Protein AF-A0A0G0V8N2-F1 (afdb_monomer_lite)

Sequence (418 aa):
MISLGSPQFGAVSAYEAWNGAKVGDRFNPQSIALNVLLQLQKKNNQNLVETVRSYAKILKDLLPTFNYLKTNGKVKVPPINLYLGNKNATVSNIFDKFLAIIGKGEQTKEWINLGERSIFDKILGLWEQGKPLSYQYGEGDGTVLNKSAKFEGDVYTEISSDHGSIPDRAVNLVLSELGLGVTIAEVATNSNPMTVFYLGSPAEMTVNCGGVVVADTDGWVTVVNKNISDCWVNLLGIENGTYHLVMGNSGDDSSWQYSEGEIGVGETKNISIVDKNYWYDQILRETNELLGQFGGNSNLLKIKTAAEGKSFDQLLSAYLAFRKEKKETKITIDMVNYLEKILEIEKGSVGKIELEKTRINTLSFKVLADKTALLLQRKRINPTTWQSLNYNQAEGLLTNPSYARYFLAGKIFEIVWK

pLDDT: mean 88.02, std 9.97, range [49.16, 98.31]

Foldseek 3Di:
DEAWQDQLQAWQQLLCCQQPVDQDQAFDVVSVVVLVQLLVQLADPQDSNSSCVVPVVVSLLRHGQDFAEAEPNHTDDDDGNVNSVVVVPCCVVCLVVYEFEFEWDDWGFRHFYFDADFLLSVQNSHPVVHDGDDTDTDIGQHIHHPPRRDDPPHHYHYDHHHRRQRVQRCVQVVCVVVVNHGDPRDRPPLRFKKKKKFKDDDWWKWKDQDPDIDTDDNRIDIGGPGALQSMKMKIAGQAWDKMWMWIAISNDSLRIAIDMDTDHHRGMDIDGLLDLLNLLVRQLVLLVVVCVVPPPPPLSVQLNVCSVVVPLVSNVVSLLVCCLVVLDDSSSLNNLVSSLSNCCNVVPADDPVLLVVLQVLLVVLLVLLSVLQVVCVVVVHHFDNSLSSLLVSLVVLVPDDDSSSSNSSSSSSNSSRD

Radius of gyration: 24.04 Å; chains: 1; bounding box: 57×48×71 Å

Structure (mmCIF, N/CA/C/O backbone):
data_AF-A0A0G0V8N2-F1
#
_entry.id   AF-A0A0G0V8N2-F1
#
loop_
_atom_site.group_PDB
_atom_site.id
_atom_site.type_symbol
_atom_site.label_atom_id
_atom_site.label_alt_id
_atom_site.label_comp_id
_atom_site.label_asym_id
_atom_site.label_entity_id
_atom_site.label_seq_id
_atom_site.pdbx_PDB_ins_code
_atom_site.Cartn_x
_atom_site.Cartn_y
_atom_site.Cartn_z
_atom_site.occupancy
_atom_site.B_iso_or_equiv
_atom_site.auth_seq_id
_atom_site.auth_comp_id
_atom_site.auth_asym_id
_atom_site.auth_atom_id
_atom_site.pdbx_PDB_model_num
ATOM 1 N N . MET A 1 1 ? 18.661 -13.147 -29.081 1.00 87.31 1 MET A N 1
ATOM 2 C CA . MET A 1 1 ? 17.869 -12.811 -27.878 1.00 87.31 1 MET A CA 1
ATOM 3 C C . MET A 1 1 ? 17.500 -11.347 -27.979 1.00 87.31 1 MET A C 1
ATOM 5 O O . MET A 1 1 ? 18.396 -10.541 -28.176 1.00 87.31 1 MET A O 1
ATOM 9 N N . ILE A 1 2 ? 16.215 -11.018 -27.869 1.00 91.06 2 ILE A N 1
ATOM 10 C CA . ILE A 1 2 ? 15.743 -9.629 -27.856 1.00 91.06 2 ILE A CA 1
ATOM 11 C C . ILE A 1 2 ? 15.229 -9.345 -26.445 1.00 91.06 2 ILE A C 1
ATOM 13 O O . ILE A 1 2 ? 14.415 -10.115 -25.937 1.00 91.06 2 ILE A O 1
ATOM 17 N N . SER A 1 3 ? 15.713 -8.284 -25.801 1.00 93.12 3 SER A N 1
ATOM 18 C CA . SER A 1 3 ? 15.188 -7.828 -24.508 1.00 93.12 3 SER A CA 1
ATOM 19 C C . SER A 1 3 ? 14.428 -6.524 -24.664 1.00 93.12 3 SER A C 1
ATOM 21 O O . SER A 1 3 ? 14.889 -5.631 -25.370 1.00 93.12 3 SER A O 1
ATOM 23 N N . LEU A 1 4 ? 13.314 -6.391 -23.952 1.00 94.31 4 LEU A N 1
ATOM 24 C CA . LEU A 1 4 ? 12.454 -5.213 -23.979 1.00 94.31 4 LEU A CA 1
ATOM 25 C C . LEU A 1 4 ? 12.494 -4.543 -22.604 1.00 94.31 4 LEU A C 1
ATOM 27 O O . LEU A 1 4 ? 12.128 -5.181 -21.616 1.00 94.31 4 LEU A O 1
ATOM 31 N N . GLY A 1 5 ? 12.999 -3.308 -22.522 1.00 92.12 5 GLY A N 1
ATOM 32 C CA . GLY A 1 5 ? 13.019 -2.502 -21.290 1.00 92.12 5 GLY A CA 1
ATOM 33 C C . GLY A 1 5 ? 13.669 -3.185 -20.081 1.00 92.12 5 GLY A C 1
ATOM 34 O O . GLY A 1 5 ? 13.367 -2.854 -18.941 1.00 92.12 5 GLY A O 1
ATOM 35 N N . SER A 1 6 ? 14.504 -4.202 -20.294 1.00 93.38 6 SER A N 1
ATOM 36 C CA . SER A 1 6 ? 14.904 -5.111 -19.220 1.00 93.38 6 SER A CA 1
ATOM 37 C C . SER A 1 6 ? 15.915 -4.448 -18.279 1.00 93.38 6 SER A C 1
ATOM 39 O O . SER A 1 6 ? 16.904 -3.904 -18.763 1.00 93.38 6 SER A O 1
ATOM 41 N N . PRO A 1 7 ? 15.732 -4.505 -16.945 1.00 94.12 7 PRO A N 1
ATOM 42 C CA . PRO A 1 7 ? 16.642 -3.891 -15.979 1.00 94.12 7 PRO A CA 1
ATOM 43 C C . PRO A 1 7 ? 17.905 -4.738 -15.789 1.00 94.12 7 PRO A C 1
ATOM 45 O O . PRO A 1 7 ? 18.095 -5.341 -14.733 1.00 94.12 7 PRO A O 1
ATOM 48 N N . GLN A 1 8 ? 18.776 -4.781 -16.801 1.00 92.69 8 GLN A N 1
ATOM 49 C CA . GLN A 1 8 ? 20.004 -5.584 -16.788 1.00 92.69 8 GLN A CA 1
ATOM 50 C C . GLN A 1 8 ? 20.831 -5.324 -15.525 1.00 92.69 8 GLN A C 1
ATOM 52 O O . GLN A 1 8 ? 21.270 -6.263 -14.869 1.00 92.69 8 GLN A O 1
ATOM 57 N N . PHE A 1 9 ? 20.973 -4.062 -15.115 1.00 94.06 9 PHE A N 1
ATOM 58 C CA . PHE A 1 9 ? 21.690 -3.680 -13.893 1.00 94.06 9 PHE A CA 1
ATOM 59 C C . PHE A 1 9 ? 20.770 -3.279 -12.728 1.00 94.06 9 PHE A C 1
ATOM 61 O O . PHE A 1 9 ? 21.213 -2.617 -11.786 1.00 94.06 9 PHE A O 1
ATOM 68 N N . GLY A 1 10 ? 19.501 -3.695 -12.772 1.00 94.50 10 GLY A N 1
ATOM 69 C CA . GLY A 1 10 ? 18.483 -3.457 -11.747 1.00 94.50 10 GLY A CA 1
ATOM 70 C C . GLY A 1 10 ? 17.729 -2.128 -11.886 1.00 94.50 10 GLY A C 1
ATOM 71 O O . GLY A 1 10 ? 17.993 -1.312 -12.770 1.00 94.50 10 GLY A O 1
ATOM 72 N N . ALA A 1 11 ? 16.760 -1.895 -11.005 1.00 93.75 11 ALA A N 1
ATOM 73 C CA . ALA A 1 11 ? 15.911 -0.704 -11.015 1.00 93.75 11 ALA A CA 1
ATOM 74 C C . ALA A 1 11 ? 15.914 -0.022 -9.644 1.00 93.75 11 ALA A C 1
ATOM 76 O O . ALA A 1 11 ? 15.741 -0.664 -8.609 1.00 93.75 11 ALA A O 1
ATOM 77 N N . VAL A 1 12 ? 16.085 1.302 -9.617 1.00 93.50 12 VAL A N 1
ATOM 78 C CA . VAL A 1 12 ? 16.166 2.071 -8.360 1.00 93.50 12 VAL A CA 1
ATOM 79 C C . VAL A 1 12 ? 14.855 1.993 -7.565 1.00 93.50 12 VAL A C 1
ATOM 81 O O . VAL A 1 12 ? 14.882 1.959 -6.335 1.00 93.50 12 VAL A O 1
ATOM 84 N N . SER A 1 13 ? 13.713 1.872 -8.250 1.00 87.81 13 SER A N 1
ATOM 85 C CA . SER A 1 13 ? 12.389 1.676 -7.639 1.00 87.81 13 SER A CA 1
ATOM 86 C C . SER A 1 13 ? 12.290 0.409 -6.777 1.00 87.81 13 SER A C 1
ATOM 88 O O . SER A 1 13 ? 11.532 0.395 -5.804 1.00 87.81 13 SER A O 1
ATOM 90 N N . ALA A 1 14 ? 13.101 -0.623 -7.047 1.00 90.62 14 ALA A N 1
ATOM 91 C CA . ALA A 1 14 ? 13.124 -1.854 -6.257 1.00 90.62 14 ALA A CA 1
ATOM 92 C C . ALA A 1 14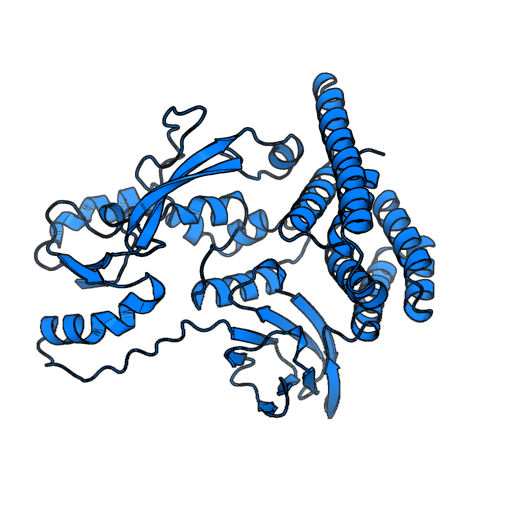 ? 13.536 -1.611 -4.793 1.00 90.62 14 ALA A C 1
ATOM 94 O O . ALA A 1 14 ? 13.140 -2.367 -3.908 1.00 90.62 14 ALA A O 1
ATOM 95 N N . TYR A 1 15 ? 14.279 -0.533 -4.507 1.00 92.12 15 TYR A N 1
ATOM 96 C CA . TYR A 1 15 ? 14.652 -0.172 -3.140 1.00 92.12 15 TYR A CA 1
ATOM 97 C C . TYR A 1 15 ? 13.433 0.125 -2.263 1.00 92.12 15 TYR A C 1
ATOM 99 O O . TYR A 1 15 ? 13.352 -0.379 -1.142 1.00 92.12 15 TYR A O 1
ATOM 107 N N . GLU A 1 16 ? 12.496 0.931 -2.764 1.00 87.62 16 GLU A N 1
ATOM 108 C CA . GLU A 1 16 ? 11.282 1.319 -2.038 1.00 87.62 16 GLU A CA 1
ATOM 109 C C . GLU A 1 16 ? 10.330 0.135 -1.861 1.00 87.62 16 GLU A C 1
ATOM 111 O O . GLU A 1 16 ? 9.800 -0.065 -0.766 1.00 87.62 16 GLU A O 1
ATOM 116 N N . ALA A 1 17 ? 10.200 -0.709 -2.887 1.00 84.81 17 ALA A N 1
ATOM 117 C CA . ALA A 1 17 ? 9.409 -1.928 -2.803 1.00 84.81 17 ALA A CA 1
ATOM 118 C C . ALA A 1 17 ? 10.006 -2.911 -1.776 1.00 84.81 17 ALA A C 1
ATOM 120 O O . ALA A 1 17 ? 9.315 -3.350 -0.863 1.00 84.81 17 ALA A O 1
ATOM 121 N N . TRP A 1 18 ? 11.311 -3.194 -1.843 1.00 88.62 18 TRP A N 1
ATOM 122 C CA . TRP A 1 18 ? 11.967 -4.171 -0.963 1.00 88.62 18 TRP A CA 1
ATOM 123 C C . TRP A 1 18 ? 12.112 -3.717 0.500 1.00 88.62 18 TRP A C 1
ATOM 125 O O . TRP A 1 18 ? 12.060 -4.538 1.422 1.00 88.62 18 TRP A O 1
ATOM 135 N N . ASN A 1 19 ? 12.352 -2.421 0.732 1.00 88.12 19 ASN A N 1
ATOM 136 C CA . ASN A 1 19 ? 12.661 -1.894 2.068 1.00 88.12 19 ASN A CA 1
ATOM 137 C C . ASN A 1 19 ? 11.488 -1.185 2.749 1.00 88.12 19 ASN A C 1
ATOM 139 O O . ASN A 1 19 ? 11.559 -0.961 3.959 1.00 88.12 19 ASN A O 1
ATOM 143 N N . GLY A 1 20 ? 10.452 -0.821 1.995 1.00 80.94 20 GLY A N 1
ATOM 144 C CA . GLY A 1 20 ? 9.293 -0.088 2.497 1.00 80.94 20 GLY A CA 1
ATOM 145 C C . GLY A 1 20 ? 7.946 -0.602 2.002 1.00 80.94 20 GLY A C 1
ATOM 146 O O . GLY A 1 20 ? 6.938 -0.006 2.360 1.00 80.94 20 GLY A O 1
ATOM 147 N N . ALA A 1 21 ? 7.922 -1.674 1.196 1.00 76.75 21 ALA A N 1
ATOM 148 C CA . ALA A 1 21 ? 6.718 -2.231 0.579 1.00 76.75 21 ALA A CA 1
ATOM 149 C C . ALA A 1 21 ? 5.911 -1.215 -0.235 1.00 76.75 21 ALA A C 1
ATOM 151 O O . ALA A 1 21 ? 4.698 -1.336 -0.378 1.00 76.75 21 ALA A O 1
ATOM 152 N N . LYS A 1 22 ? 6.601 -0.213 -0.783 1.00 76.44 22 LYS A N 1
ATOM 153 C CA . LYS A 1 22 ? 6.003 0.780 -1.664 1.00 76.44 22 LYS A CA 1
ATOM 154 C C . LYS A 1 22 ? 6.176 0.331 -3.113 1.00 76.44 22 LYS A C 1
ATOM 156 O O . LYS A 1 22 ? 7.285 0.366 -3.649 1.00 76.44 22 LYS A O 1
ATOM 161 N N . VAL A 1 23 ? 5.087 -0.121 -3.724 1.00 63.31 23 VAL A N 1
ATOM 162 C CA . VAL A 1 23 ? 5.073 -0.753 -5.048 1.00 63.31 23 VAL A CA 1
ATOM 163 C C . VAL A 1 23 ? 4.712 0.276 -6.125 1.00 63.31 23 VAL A C 1
ATOM 165 O O . VAL A 1 23 ? 3.667 0.216 -6.756 1.00 63.31 23 VAL A O 1
ATOM 168 N N . GLY A 1 24 ? 5.637 1.208 -6.359 1.00 58.38 24 GLY A N 1
ATOM 169 C CA . GLY A 1 24 ? 5.599 2.124 -7.503 1.00 58.38 24 GLY A CA 1
ATOM 170 C C . GLY A 1 24 ? 5.040 3.522 -7.222 1.00 58.38 24 GLY A C 1
ATOM 171 O O . GLY A 1 24 ? 4.526 3.813 -6.153 1.00 58.38 24 GLY A O 1
ATOM 172 N N . ASP A 1 25 ? 5.226 4.407 -8.207 1.00 50.09 25 ASP A N 1
ATOM 173 C CA . ASP A 1 25 ? 4.630 5.756 -8.269 1.00 50.09 25 ASP A CA 1
ATOM 174 C C . ASP A 1 25 ? 3.812 5.948 -9.567 1.00 50.09 25 ASP A C 1
ATOM 176 O O . ASP A 1 25 ? 3.388 7.058 -9.884 1.00 50.09 25 ASP A O 1
ATOM 180 N N . ARG A 1 26 ? 3.675 4.895 -10.389 1.00 52.84 26 ARG A N 1
ATOM 181 C CA . ARG A 1 26 ? 3.098 4.955 -11.738 1.00 52.84 26 ARG A CA 1
ATOM 182 C C . ARG A 1 26 ? 2.185 3.760 -11.999 1.00 52.84 26 ARG A C 1
ATOM 184 O O . ARG A 1 26 ? 2.414 2.662 -11.495 1.00 52.84 26 ARG A O 1
ATOM 191 N N . PHE A 1 27 ? 1.179 4.006 -12.828 1.00 49.81 27 PHE A N 1
ATOM 192 C CA . PHE A 1 27 ? 0.218 3.028 -13.321 1.00 49.81 27 PHE A CA 1
ATOM 193 C C . PHE A 1 27 ? 0.912 1.967 -14.193 1.00 49.81 27 PHE A C 1
ATOM 195 O O . PHE A 1 27 ? 1.502 2.317 -15.214 1.00 49.81 27 PHE A O 1
ATOM 202 N N . ASN A 1 28 ? 0.833 0.684 -13.816 1.00 58.09 28 ASN A N 1
ATOM 203 C CA . ASN A 1 28 ? 1.034 -0.439 -14.736 1.00 58.09 28 ASN A CA 1
ATOM 204 C C . ASN A 1 28 ? 0.304 -1.716 -14.242 1.00 58.09 28 ASN A C 1
ATOM 206 O O . ASN A 1 28 ? 0.036 -1.861 -13.048 1.00 58.09 28 ASN A O 1
ATOM 210 N N . PRO A 1 29 ? -0.050 -2.664 -15.128 1.00 56.31 29 PRO A N 1
ATOM 211 C CA . PRO A 1 29 ? -0.715 -3.915 -14.739 1.00 56.31 29 PRO A CA 1
ATOM 212 C C . PRO A 1 29 ? 0.050 -4.750 -13.699 1.00 56.31 29 PRO A C 1
ATOM 214 O O . PRO A 1 29 ? -0.551 -5.483 -12.914 1.00 56.31 29 PRO A O 1
ATOM 217 N N . GLN A 1 30 ? 1.377 -4.624 -13.654 1.00 61.69 30 GLN A N 1
ATOM 218 C CA . GLN A 1 30 ? 2.231 -5.328 -12.700 1.00 61.69 30 GLN A CA 1
ATOM 219 C C . GLN A 1 30 ? 2.066 -4.785 -11.272 1.00 61.69 30 GLN A C 1
ATOM 221 O O . GLN A 1 30 ? 2.062 -5.570 -10.323 1.00 61.69 30 GLN A O 1
ATOM 226 N N . SER A 1 31 ? 1.892 -3.470 -11.102 1.00 65.06 31 SER A N 1
ATOM 227 C CA . SER A 1 31 ? 1.621 -2.852 -9.802 1.00 65.06 31 SER A CA 1
ATOM 228 C C . SER A 1 31 ? 0.218 -3.195 -9.318 1.00 65.06 31 SER A C 1
ATOM 230 O O . SER A 1 31 ? 0.051 -3.484 -8.138 1.00 65.06 31 SER A O 1
ATOM 232 N N . ILE A 1 32 ? -0.763 -3.288 -10.223 1.00 68.88 32 ILE A N 1
ATOM 233 C CA . ILE A 1 32 ? -2.108 -3.806 -9.925 1.00 68.88 32 ILE A CA 1
ATOM 234 C C . ILE A 1 32 ? -2.026 -5.240 -9.384 1.00 68.88 32 ILE A C 1
ATOM 236 O O . ILE A 1 32 ? -2.500 -5.510 -8.282 1.00 68.88 32 ILE A O 1
ATOM 240 N N . ALA A 1 33 ? -1.383 -6.150 -10.120 1.00 70.75 33 ALA A N 1
ATOM 241 C CA . ALA A 1 33 ? -1.273 -7.551 -9.718 1.00 70.75 33 ALA A CA 1
ATOM 242 C C . ALA A 1 33 ? -0.515 -7.718 -8.391 1.00 70.75 33 ALA A C 1
ATOM 244 O O . ALA A 1 33 ? -0.930 -8.501 -7.536 1.00 70.75 33 ALA A O 1
ATOM 245 N N . LEU A 1 34 ? 0.572 -6.963 -8.187 1.00 71.25 34 LEU A N 1
ATOM 246 C CA . LEU A 1 34 ? 1.322 -7.012 -6.935 1.00 71.25 34 LEU A CA 1
ATOM 247 C C . LEU A 1 34 ? 0.529 -6.401 -5.774 1.00 71.25 34 LEU A C 1
ATOM 249 O O . LEU A 1 34 ? 0.555 -6.965 -4.687 1.00 71.25 34 LEU A O 1
ATOM 253 N N . ASN A 1 35 ? -0.220 -5.317 -5.987 1.00 71.12 35 ASN A N 1
ATOM 254 C CA . ASN A 1 35 ? -1.107 -4.766 -4.963 1.00 71.12 35 ASN A CA 1
ATOM 255 C C . ASN A 1 35 ? -2.188 -5.781 -4.568 1.00 71.12 35 ASN A C 1
ATOM 257 O O . ASN A 1 35 ? -2.338 -6.051 -3.379 1.00 71.12 35 ASN A O 1
ATOM 261 N N . VAL A 1 36 ? -2.862 -6.422 -5.530 1.00 74.62 36 VAL A N 1
ATOM 262 C CA . VAL A 1 36 ? -3.835 -7.496 -5.252 1.00 74.62 36 VAL A CA 1
ATOM 263 C C . VAL A 1 36 ? -3.185 -8.639 -4.473 1.00 74.62 36 VAL A C 1
ATOM 265 O O . VAL A 1 36 ? -3.697 -9.036 -3.427 1.00 74.62 36 VAL A O 1
ATOM 268 N N . LEU A 1 37 ? -2.022 -9.125 -4.919 1.00 76.19 37 LEU A N 1
ATOM 269 C CA . LEU A 1 37 ? -1.290 -10.182 -4.224 1.00 76.19 37 LEU A CA 1
ATOM 270 C C . LEU A 1 37 ? -0.938 -9.774 -2.789 1.00 76.19 37 LEU A C 1
ATOM 272 O O . LEU A 1 37 ? -1.150 -10.555 -1.869 1.00 76.19 37 LEU A O 1
ATOM 276 N N . LEU A 1 38 ? -0.422 -8.563 -2.576 1.00 74.25 38 LEU A N 1
ATOM 277 C CA . LEU A 1 38 ? -0.063 -8.087 -1.242 1.00 74.25 38 LEU A CA 1
ATOM 278 C C . LEU A 1 38 ? -1.283 -7.971 -0.331 1.00 74.25 38 LEU A C 1
ATOM 280 O O . LEU A 1 38 ? -1.176 -8.352 0.831 1.00 74.25 38 LEU A O 1
ATOM 284 N N . GLN A 1 39 ? -2.433 -7.520 -0.842 1.00 73.69 39 GLN A N 1
ATOM 285 C CA . GLN A 1 39 ? -3.670 -7.491 -0.057 1.00 73.69 39 GLN A CA 1
ATOM 286 C C . GLN A 1 39 ? -4.128 -8.905 0.329 1.00 73.69 39 GLN A C 1
ATOM 288 O O . GLN A 1 39 ? -4.422 -9.148 1.495 1.00 73.69 39 GLN A O 1
ATOM 293 N N . LEU A 1 40 ? -4.103 -9.863 -0.605 1.00 74.44 40 LEU A N 1
ATOM 294 C CA . LEU A 1 40 ? -4.471 -11.261 -0.332 1.00 74.44 40 LEU A CA 1
ATOM 295 C C . LEU A 1 40 ? -3.508 -11.955 0.644 1.00 74.44 40 LEU A C 1
ATOM 297 O O . LEU A 1 40 ? -3.913 -12.819 1.425 1.00 74.44 40 LEU A O 1
ATOM 301 N N . GLN A 1 41 ? -2.219 -11.612 0.572 1.00 74.00 41 GLN A N 1
ATOM 302 C CA . GLN A 1 41 ? -1.156 -12.263 1.338 1.00 74.00 41 GLN A CA 1
ATOM 303 C C . GLN A 1 41 ? -0.834 -11.588 2.665 1.00 74.00 41 GLN A C 1
ATOM 305 O O . GLN A 1 41 ? -0.065 -12.149 3.450 1.00 74.00 41 GLN A O 1
ATOM 310 N N . LYS A 1 42 ? -1.428 -10.426 2.953 1.00 67.62 42 LYS A N 1
ATOM 311 C CA . LYS A 1 42 ? -1.342 -9.756 4.252 1.00 67.62 42 LYS A CA 1
ATOM 312 C C . LYS A 1 42 ? -2.091 -10.583 5.307 1.00 67.62 42 LYS A C 1
ATOM 314 O O . LYS A 1 42 ? -3.174 -10.239 5.760 1.00 67.62 42 LYS A O 1
ATOM 319 N N . LYS A 1 43 ? -1.509 -11.715 5.703 1.00 57.62 43 LYS A N 1
ATOM 320 C CA . LYS A 1 43 ? -2.008 -12.618 6.743 1.00 57.62 43 LYS A CA 1
ATOM 321 C C . LYS A 1 43 ? -0.965 -12.722 7.858 1.00 57.62 43 LYS A C 1
ATOM 323 O O . LYS A 1 43 ? 0.238 -12.633 7.636 1.00 57.62 43 LYS A O 1
ATOM 328 N N . ASN A 1 44 ? -1.431 -12.975 9.080 1.00 52.56 44 ASN A N 1
ATOM 329 C CA . ASN A 1 44 ? -0.598 -13.404 10.218 1.00 52.56 44 ASN A CA 1
ATOM 330 C C . ASN A 1 44 ? 0.464 -12.407 10.729 1.00 52.56 44 ASN A C 1
ATOM 332 O O . ASN A 1 44 ? 1.617 -12.789 10.903 1.00 52.56 44 ASN A O 1
ATOM 336 N N . ASN A 1 45 ? 0.083 -11.169 11.064 1.00 51.66 45 ASN A N 1
ATOM 337 C CA . ASN A 1 45 ? 0.960 -10.179 11.725 1.00 51.66 45 ASN A CA 1
ATOM 338 C C . ASN A 1 45 ? 2.181 -9.715 10.916 1.00 51.66 45 ASN A C 1
ATOM 340 O O . ASN A 1 45 ? 3.005 -8.980 11.461 1.00 51.66 45 ASN A O 1
ATOM 344 N N . GLN A 1 46 ? 2.311 -10.108 9.648 1.00 58.34 46 GLN A N 1
ATOM 345 C CA . GLN A 1 46 ? 3.395 -9.613 8.814 1.00 58.34 46 GLN A CA 1
ATOM 346 C C . GLN A 1 46 ? 3.159 -8.137 8.507 1.00 58.34 46 GLN A C 1
ATOM 348 O O . GLN A 1 46 ? 2.087 -7.744 8.039 1.00 58.34 46 GLN A O 1
ATOM 353 N N . ASN A 1 47 ? 4.167 -7.304 8.752 1.00 66.50 47 ASN A N 1
ATOM 354 C CA . ASN A 1 47 ? 4.164 -5.979 8.155 1.00 66.50 47 ASN A CA 1
ATOM 355 C C . ASN A 1 47 ? 4.300 -6.118 6.623 1.00 66.50 47 ASN A C 1
ATOM 357 O O . ASN A 1 47 ? 4.713 -7.158 6.100 1.00 66.50 47 ASN A O 1
ATOM 361 N N . LEU A 1 48 ? 3.930 -5.077 5.876 1.00 68.19 48 LEU A N 1
ATOM 362 C CA . LEU A 1 48 ? 3.929 -5.146 4.411 1.00 68.19 48 LEU A CA 1
ATOM 363 C C . LEU A 1 48 ? 5.316 -5.498 3.842 1.00 68.19 48 LEU A C 1
ATOM 365 O O . LEU A 1 48 ? 5.402 -6.196 2.836 1.00 68.19 48 LEU A O 1
ATOM 369 N N . VAL A 1 49 ? 6.406 -5.097 4.507 1.00 77.62 49 VAL A N 1
ATOM 370 C CA . VAL A 1 49 ? 7.772 -5.455 4.096 1.00 77.62 49 VAL A CA 1
ATOM 371 C C . VAL A 1 49 ? 8.063 -6.934 4.324 1.00 77.62 49 VAL A C 1
ATOM 373 O O . VAL A 1 49 ? 8.653 -7.570 3.458 1.00 77.62 49 VAL A O 1
ATOM 376 N N . GLU A 1 50 ? 7.629 -7.521 5.436 1.00 78.06 50 GLU A N 1
ATOM 377 C CA . GLU A 1 50 ? 7.744 -8.968 5.664 1.00 78.06 50 GLU A CA 1
ATOM 378 C C . GLU A 1 50 ? 6.962 -9.767 4.615 1.00 78.06 50 GLU A C 1
ATOM 380 O O . GLU A 1 50 ? 7.482 -10.753 4.092 1.00 78.06 50 GLU A O 1
ATOM 385 N N . THR A 1 51 ? 5.771 -9.287 4.244 1.00 76.62 51 THR A N 1
ATOM 386 C CA . THR A 1 51 ? 4.934 -9.880 3.187 1.00 76.62 51 THR A CA 1
ATOM 387 C C . THR A 1 51 ? 5.624 -9.785 1.821 1.00 76.62 51 THR A C 1
ATOM 389 O O . THR A 1 51 ? 5.753 -10.773 1.100 1.00 76.62 51 THR A O 1
ATOM 392 N N . VAL A 1 52 ? 6.163 -8.613 1.475 1.00 81.00 52 VAL A N 1
ATOM 393 C CA . VAL A 1 52 ? 6.949 -8.424 0.247 1.00 81.00 52 VAL A CA 1
ATOM 394 C C . VAL A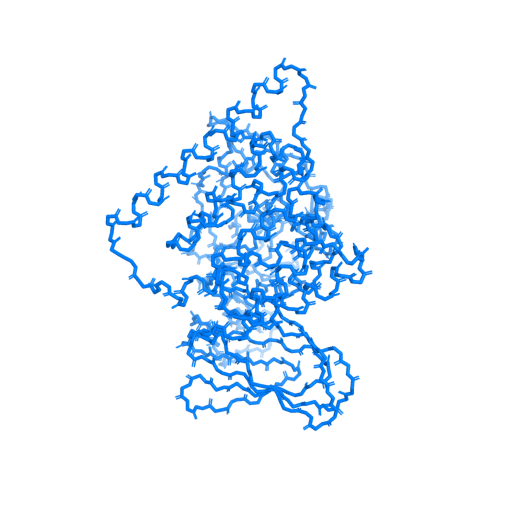 1 52 ? 8.166 -9.350 0.222 1.00 81.00 52 VAL A C 1
ATOM 396 O O . VAL A 1 52 ? 8.448 -9.984 -0.792 1.00 81.00 52 VAL A O 1
ATOM 399 N N . ARG A 1 53 ? 8.894 -9.469 1.332 1.00 85.50 53 ARG A N 1
ATOM 400 C CA . ARG A 1 53 ? 10.116 -10.281 1.404 1.00 85.50 53 ARG A CA 1
ATOM 401 C C . ARG A 1 53 ? 9.838 -11.783 1.370 1.00 85.50 53 ARG A C 1
ATOM 403 O O . ARG A 1 53 ? 10.707 -12.541 0.935 1.00 85.50 53 ARG A O 1
ATOM 410 N N . SER A 1 54 ? 8.666 -12.222 1.824 1.00 84.25 54 SER A N 1
ATOM 411 C CA . SER A 1 54 ? 8.266 -13.628 1.782 1.00 84.25 54 SER A CA 1
ATOM 412 C C . SER A 1 54 ? 7.772 -14.036 0.390 1.00 84.25 54 SER A C 1
ATOM 414 O O . SER A 1 54 ? 8.249 -15.050 -0.128 1.00 84.25 54 SER A O 1
ATOM 416 N N . TYR A 1 55 ? 6.918 -13.221 -0.243 1.00 80.50 55 TYR A N 1
ATOM 417 C CA . TYR A 1 55 ? 6.256 -13.550 -1.514 1.00 80.50 55 TYR A CA 1
ATOM 418 C C . TYR A 1 55 ? 6.954 -13.003 -2.764 1.00 80.50 55 TYR A C 1
ATOM 420 O O . TYR A 1 55 ? 6.990 -13.675 -3.790 1.00 80.50 55 TYR A O 1
ATOM 428 N N . ALA A 1 56 ? 7.556 -11.816 -2.694 1.00 81.94 56 ALA A N 1
ATOM 429 C CA . ALA A 1 56 ? 8.158 -11.119 -3.832 1.00 81.94 56 ALA A CA 1
ATOM 430 C C . ALA A 1 56 ? 9.684 -10.979 -3.680 1.00 81.94 56 ALA A C 1
ATOM 432 O O . ALA A 1 56 ? 10.257 -9.903 -3.863 1.00 81.94 56 ALA A O 1
ATOM 433 N N . LYS A 1 57 ? 10.372 -12.095 -3.390 1.00 85.94 57 LYS A N 1
ATOM 434 C CA . LYS A 1 57 ? 11.848 -12.157 -3.281 1.00 85.94 57 LYS A CA 1
ATOM 435 C C . LYS A 1 57 ? 12.571 -11.599 -4.508 1.00 85.94 57 LYS A C 1
ATOM 437 O O . LYS A 1 57 ? 13.643 -11.023 -4.356 1.00 85.94 57 LYS A O 1
ATOM 442 N N . ILE A 1 58 ? 11.944 -11.696 -5.681 1.00 83.62 58 ILE A N 1
ATOM 443 C CA . ILE A 1 58 ? 12.434 -11.130 -6.942 1.00 83.62 58 ILE A CA 1
ATOM 444 C C . ILE A 1 58 ? 12.754 -9.630 -6.842 1.00 83.62 58 ILE A C 1
ATOM 446 O O . ILE A 1 58 ? 13.668 -9.155 -7.502 1.00 83.62 58 ILE A O 1
ATOM 450 N N . LEU A 1 59 ? 12.078 -8.873 -5.970 1.00 86.94 59 LEU A N 1
ATOM 451 C CA . LEU A 1 59 ? 12.376 -7.452 -5.769 1.00 86.94 59 LEU A CA 1
ATOM 452 C C . LEU A 1 59 ? 13.780 -7.225 -5.198 1.00 86.94 59 LEU A C 1
ATOM 454 O O . LEU A 1 59 ? 14.417 -6.228 -5.527 1.00 86.94 59 LEU A O 1
ATOM 458 N N . LYS A 1 60 ? 14.297 -8.162 -4.393 1.00 89.94 60 LYS A N 1
ATOM 459 C CA . LYS A 1 60 ? 15.696 -8.139 -3.945 1.00 89.94 60 LYS A CA 1
ATOM 460 C C . LYS A 1 60 ? 16.649 -8.331 -5.120 1.00 89.94 60 LYS A C 1
ATOM 462 O O . LYS A 1 60 ? 17.663 -7.644 -5.205 1.00 89.94 60 LYS A O 1
ATOM 467 N N . ASP A 1 61 ? 16.299 -9.241 -6.021 1.00 90.81 61 ASP A N 1
ATOM 468 C CA . ASP A 1 61 ? 17.090 -9.567 -7.205 1.00 90.81 61 ASP A CA 1
ATOM 469 C C . ASP A 1 61 ? 17.016 -8.466 -8.272 1.00 90.81 61 ASP A C 1
ATOM 471 O O . ASP A 1 61 ? 17.852 -8.442 -9.166 1.00 90.81 61 ASP A O 1
ATOM 475 N N . LEU A 1 62 ? 16.081 -7.518 -8.160 1.00 92.19 62 LEU A N 1
ATOM 476 C CA . LEU A 1 62 ? 15.984 -6.327 -9.011 1.00 92.19 62 LEU A CA 1
ATOM 477 C C . LEU A 1 62 ? 16.705 -5.097 -8.437 1.00 92.19 62 LEU A C 1
ATOM 479 O O . LEU A 1 62 ? 16.725 -4.049 -9.088 1.00 92.19 62 LEU A O 1
ATOM 483 N N . LEU A 1 63 ? 17.304 -5.187 -7.242 1.00 93.50 63 LEU A N 1
ATOM 484 C CA . LEU A 1 63 ? 18.074 -4.076 -6.676 1.00 93.50 63 LEU A CA 1
ATOM 485 C C . LEU A 1 63 ? 19.260 -3.715 -7.591 1.00 93.50 63 LEU A C 1
ATOM 487 O O . LEU A 1 63 ? 19.879 -4.611 -8.162 1.00 93.50 63 LEU A O 1
ATOM 491 N N . PRO A 1 64 ? 19.633 -2.434 -7.733 1.00 94.56 64 PRO A N 1
ATOM 492 C CA . PRO A 1 64 ? 20.711 -2.078 -8.645 1.00 94.56 64 PRO A CA 1
ATOM 493 C C . PRO A 1 64 ? 22.075 -2.681 -8.284 1.00 94.56 64 PRO A C 1
ATOM 495 O O . PRO A 1 64 ? 22.425 -2.802 -7.107 1.00 94.56 64 PRO A O 1
ATOM 498 N N . THR A 1 65 ? 22.877 -2.997 -9.303 1.00 93.88 65 THR A N 1
ATOM 499 C CA . THR A 1 65 ? 24.286 -3.419 -9.147 1.00 93.88 65 THR A CA 1
ATOM 500 C C . THR A 1 65 ? 25.264 -2.239 -9.098 1.00 93.88 65 THR A C 1
ATOM 502 O O . THR A 1 65 ? 26.456 -2.430 -8.870 1.00 93.88 65 THR A O 1
ATOM 505 N N . PHE A 1 66 ? 24.774 -1.016 -9.310 1.00 92.75 66 PHE A N 1
ATOM 506 C CA . PHE A 1 66 ? 25.530 0.234 -9.237 1.00 92.75 66 PHE A CA 1
ATOM 507 C C . PHE A 1 66 ? 25.169 1.033 -7.978 1.00 92.75 66 PHE A C 1
ATOM 509 O O . PHE A 1 66 ? 24.259 0.682 -7.236 1.00 92.75 66 PHE A O 1
ATOM 516 N N . ASN A 1 67 ? 25.873 2.137 -7.721 1.00 95.12 67 ASN A N 1
ATOM 517 C CA . ASN A 1 67 ? 25.544 3.028 -6.608 1.00 95.12 67 ASN A CA 1
ATOM 518 C C . ASN A 1 67 ? 24.325 3.902 -6.939 1.00 95.12 67 ASN A C 1
ATOM 520 O O . ASN A 1 67 ? 24.348 4.634 -7.924 1.00 95.12 67 ASN A O 1
ATOM 524 N N . TYR A 1 68 ? 23.302 3.861 -6.082 1.00 95.44 68 TYR A N 1
ATOM 525 C CA . TYR A 1 68 ? 22.050 4.622 -6.241 1.00 95.44 68 TYR A CA 1
ATOM 526 C C . TYR A 1 68 ? 21.578 5.306 -4.947 1.00 95.44 68 TYR A C 1
ATOM 528 O O . TYR A 1 68 ? 20.525 5.943 -4.921 1.00 95.44 68 TYR A O 1
ATOM 536 N N . LEU A 1 69 ? 22.341 5.199 -3.853 1.00 97.00 69 LEU A N 1
ATOM 537 C CA . LEU A 1 69 ? 21.989 5.774 -2.553 1.00 97.00 69 LEU A CA 1
ATOM 538 C C . LEU A 1 69 ? 22.937 6.915 -2.182 1.00 97.00 69 LEU A C 1
ATOM 540 O O . LEU A 1 69 ? 24.152 6.827 -2.383 1.00 97.00 69 LEU A O 1
ATOM 544 N N . LYS A 1 70 ? 22.384 7.977 -1.593 1.00 96.56 70 LYS A N 1
ATOM 545 C CA . LYS A 1 70 ? 23.142 9.091 -1.011 1.00 96.56 70 LYS A CA 1
ATOM 546 C C . LYS A 1 70 ? 22.700 9.352 0.423 1.00 96.56 70 LYS A C 1
ATOM 548 O O . LYS A 1 70 ? 21.516 9.301 0.729 1.00 96.56 70 LYS A O 1
ATOM 553 N N . THR A 1 71 ? 23.636 9.704 1.294 1.00 95.19 71 THR A N 1
ATOM 554 C CA . THR A 1 71 ? 23.356 10.205 2.646 1.00 95.19 71 THR A CA 1
ATOM 555 C C . THR A 1 71 ? 24.158 11.481 2.848 1.00 95.19 71 THR A C 1
ATOM 557 O O . THR A 1 71 ? 25.372 11.488 2.648 1.00 95.19 71 THR A O 1
ATOM 560 N N . ASN A 1 72 ? 23.486 12.582 3.201 1.00 90.88 72 ASN A N 1
ATOM 561 C CA . ASN A 1 72 ? 24.109 13.908 3.336 1.00 90.88 72 ASN A CA 1
ATOM 562 C C . ASN A 1 72 ? 24.945 14.307 2.100 1.00 90.88 72 ASN A C 1
ATOM 564 O O . ASN A 1 72 ? 26.075 14.777 2.219 1.00 90.88 72 ASN A O 1
ATOM 568 N N . GLY A 1 73 ? 24.416 14.035 0.901 1.00 89.50 73 GLY A N 1
ATOM 569 C CA . GLY A 1 73 ? 25.073 14.322 -0.380 1.00 89.50 73 GLY A CA 1
ATOM 570 C C . GLY A 1 73 ? 26.222 13.380 -0.765 1.00 89.50 73 GLY A C 1
ATOM 571 O O . GLY A 1 73 ? 26.699 13.454 -1.895 1.00 89.50 73 GLY A O 1
ATOM 572 N N . LYS A 1 74 ? 26.649 12.468 0.118 1.00 94.06 74 LYS A N 1
ATOM 573 C CA . LYS A 1 74 ? 27.718 11.495 -0.153 1.00 94.06 74 LYS A CA 1
ATOM 574 C C . LYS A 1 74 ? 27.140 10.164 -0.611 1.00 94.06 74 LYS A C 1
ATOM 576 O O . LYS A 1 74 ? 26.126 9.722 -0.078 1.00 94.06 74 LYS A O 1
ATOM 581 N N . VAL A 1 75 ? 27.802 9.518 -1.569 1.00 95.25 75 VAL A N 1
ATOM 582 C CA . VAL A 1 75 ? 27.421 8.178 -2.033 1.00 95.25 75 VAL A CA 1
ATOM 583 C C . VAL A 1 75 ? 27.498 7.196 -0.867 1.00 95.25 75 VAL A C 1
ATOM 585 O O . VAL A 1 75 ? 28.514 7.112 -0.177 1.00 95.25 75 VAL A O 1
ATOM 588 N N . LYS A 1 76 ? 26.414 6.453 -0.661 1.00 93.00 76 LYS A N 1
ATOM 589 C CA . LYS A 1 76 ? 26.348 5.321 0.255 1.00 93.00 76 LYS A CA 1
ATOM 590 C C . LYS A 1 76 ? 26.348 4.050 -0.582 1.00 93.00 76 LYS A C 1
ATOM 592 O O . LYS A 1 76 ? 25.479 3.880 -1.430 1.00 93.00 76 LYS A O 1
ATOM 597 N N . VAL A 1 77 ? 27.313 3.170 -0.338 1.00 88.56 77 VAL A N 1
ATOM 598 C CA . VAL A 1 77 ? 27.400 1.890 -1.047 1.00 88.56 77 VAL A CA 1
ATOM 599 C C . VAL A 1 77 ? 26.326 0.949 -0.481 1.00 88.56 77 VAL A C 1
ATOM 601 O O . VAL A 1 77 ? 26.377 0.640 0.714 1.00 88.56 77 VAL A O 1
ATOM 604 N N . PRO A 1 78 ? 25.321 0.542 -1.278 1.00 84.12 78 PRO A N 1
ATOM 605 C CA . PRO A 1 78 ? 24.307 -0.413 -0.843 1.00 84.12 78 PRO A CA 1
ATOM 606 C C . PRO A 1 78 ? 24.897 -1.830 -0.737 1.00 84.12 78 PRO A C 1
ATOM 608 O O . PRO A 1 78 ? 25.953 -2.107 -1.311 1.00 84.12 78 PRO A O 1
ATOM 611 N N . PRO A 1 79 ? 24.207 -2.769 -0.064 1.00 81.25 79 PRO A N 1
ATOM 612 C CA . PRO A 1 79 ? 24.490 -4.190 -0.222 1.00 81.25 79 PRO A CA 1
ATOM 613 C C . PRO A 1 79 ? 24.444 -4.575 -1.706 1.00 81.25 79 PRO A C 1
ATOM 615 O O . PRO A 1 79 ? 23.495 -4.226 -2.408 1.00 81.25 79 PRO A O 1
ATOM 618 N N . ILE A 1 80 ? 25.474 -5.277 -2.177 1.00 75.81 80 ILE A N 1
ATOM 619 C CA . ILE A 1 80 ? 25.631 -5.630 -3.591 1.00 75.81 80 ILE A CA 1
ATOM 620 C C . ILE A 1 80 ? 24.544 -6.630 -4.002 1.00 75.81 80 ILE A C 1
ATOM 622 O O . ILE A 1 80 ? 24.369 -7.666 -3.353 1.00 75.81 80 ILE A O 1
ATOM 626 N N . ASN A 1 81 ? 23.858 -6.362 -5.118 1.00 87.31 81 ASN A N 1
ATOM 627 C CA . ASN A 1 81 ? 23.041 -7.367 -5.789 1.00 87.31 81 ASN A CA 1
ATOM 628 C C . ASN A 1 81 ? 23.946 -8.379 -6.514 1.00 87.31 81 ASN A C 1
ATOM 630 O O . ASN A 1 81 ? 24.316 -8.204 -7.675 1.00 87.31 81 ASN A O 1
ATOM 634 N N . LEU A 1 82 ? 24.305 -9.451 -5.805 1.00 87.19 82 LEU A N 1
ATOM 635 C CA . LEU A 1 82 ? 25.122 -10.534 -6.351 1.00 87.19 82 LEU A CA 1
ATOM 636 C C . LEU A 1 82 ? 24.388 -11.345 -7.425 1.00 87.19 82 LEU A C 1
ATOM 638 O O . LEU A 1 82 ? 25.045 -11.933 -8.275 1.00 87.19 82 LEU A O 1
ATOM 642 N N . TYR A 1 83 ? 23.052 -11.386 -7.413 1.00 91.06 83 TYR A N 1
ATOM 643 C CA . TYR A 1 83 ? 22.292 -12.165 -8.388 1.00 91.06 83 TYR A CA 1
ATOM 644 C C . TYR A 1 83 ? 22.470 -11.602 -9.803 1.00 91.06 83 TYR A C 1
ATOM 646 O O . TYR A 1 83 ? 23.005 -12.298 -10.667 1.00 91.06 83 TYR A O 1
ATOM 654 N N . LEU A 1 84 ? 22.106 -10.331 -10.024 1.00 90.44 84 LEU A N 1
ATOM 655 C CA . LEU A 1 84 ? 22.296 -9.683 -11.329 1.00 90.44 84 LEU A CA 1
ATOM 656 C C . LEU A 1 84 ? 23.776 -9.547 -11.676 1.00 90.44 84 LEU A C 1
ATOM 658 O O . LEU A 1 84 ? 24.164 -9.841 -12.803 1.00 90.44 84 LEU A O 1
ATOM 662 N N . GLY A 1 85 ? 24.620 -9.187 -10.701 1.00 88.25 85 GLY A N 1
ATOM 663 C CA . GLY A 1 85 ? 26.065 -9.093 -10.914 1.00 88.25 85 GLY A CA 1
ATOM 664 C C . GLY A 1 85 ? 26.664 -10.389 -11.472 1.00 88.25 85 GLY A C 1
ATOM 665 O O . GLY A 1 85 ? 27.397 -10.354 -12.456 1.00 88.25 85 GLY A O 1
ATOM 666 N N . ASN A 1 86 ? 26.291 -11.541 -10.906 1.00 90.12 86 ASN A N 1
ATOM 667 C CA . ASN A 1 86 ? 26.780 -12.841 -11.366 1.00 90.12 86 ASN A CA 1
ATOM 668 C C . ASN A 1 86 ? 26.165 -13.265 -12.705 1.00 90.12 86 ASN A C 1
ATOM 670 O O . ASN A 1 86 ? 26.856 -13.863 -13.527 1.00 90.12 86 ASN A O 1
ATOM 674 N N . LYS A 1 87 ? 24.879 -12.974 -12.944 1.00 87.38 87 LYS A N 1
ATOM 675 C CA . LYS A 1 87 ? 24.213 -13.300 -14.217 1.00 87.38 87 LYS A CA 1
ATOM 676 C C . LYS A 1 87 ? 24.790 -12.511 -15.390 1.00 87.38 87 LYS A C 1
ATOM 678 O O . LYS A 1 87 ? 24.933 -13.064 -16.475 1.00 87.38 87 LYS A O 1
ATOM 683 N N . ASN A 1 88 ? 25.188 -11.268 -15.149 1.00 87.88 88 ASN A N 1
ATOM 684 C CA . ASN A 1 88 ? 25.748 -10.397 -16.176 1.00 87.88 88 ASN A CA 1
ATOM 685 C C . ASN A 1 88 ? 27.240 -10.647 -16.430 1.00 87.88 88 ASN A C 1
ATOM 687 O O . ASN A 1 88 ? 27.781 -10.157 -17.414 1.00 87.88 88 ASN A O 1
ATOM 691 N N . ALA A 1 89 ? 27.926 -11.428 -15.592 1.00 85.31 89 ALA A N 1
ATOM 692 C CA . ALA A 1 89 ? 29.360 -11.679 -15.750 1.00 85.31 89 ALA A CA 1
ATOM 693 C C . ALA A 1 89 ? 29.719 -12.435 -17.046 1.00 85.31 89 ALA A C 1
ATOM 695 O O . ALA A 1 89 ? 30.867 -12.394 -17.480 1.00 85.31 89 ALA A O 1
ATOM 696 N N . THR A 1 90 ? 28.760 -13.132 -17.662 1.00 83.12 90 THR A N 1
ATOM 697 C CA . THR A 1 90 ? 28.981 -13.968 -18.854 1.00 83.12 90 THR A CA 1
ATOM 698 C C . THR A 1 90 ? 28.213 -13.500 -20.089 1.00 83.12 90 THR A C 1
ATOM 700 O O . THR A 1 90 ? 28.256 -14.175 -21.120 1.00 83.12 90 THR A O 1
ATOM 703 N N . VAL A 1 91 ? 27.513 -12.360 -20.014 1.00 83.12 91 VAL A N 1
ATOM 704 C CA . VAL A 1 91 ? 26.625 -11.910 -21.098 1.00 83.12 91 VAL A CA 1
ATOM 705 C C . VAL A 1 91 ? 27.386 -11.465 -22.350 1.00 83.12 91 VAL A C 1
ATOM 707 O O . VAL A 1 91 ? 26.869 -11.591 -23.456 1.00 83.12 91 VAL A O 1
ATOM 710 N N . SER A 1 92 ? 28.653 -11.064 -22.203 1.00 83.62 92 SER A N 1
ATOM 711 C CA . SER A 1 92 ? 29.521 -10.667 -23.319 1.00 83.62 92 SER A CA 1
ATOM 712 C C . SER A 1 92 ? 29.673 -11.751 -24.388 1.00 83.62 92 SER A C 1
ATOM 714 O O . SER A 1 92 ? 29.869 -11.440 -25.559 1.00 83.62 92 SER A O 1
ATOM 716 N N . ASN A 1 93 ? 29.504 -13.024 -24.015 1.00 84.50 93 ASN A N 1
ATOM 717 C CA . ASN A 1 93 ? 29.567 -14.164 -24.932 1.00 84.50 93 ASN A CA 1
ATOM 718 C C . ASN A 1 93 ? 28.399 -14.230 -25.931 1.00 84.50 93 ASN A C 1
ATOM 720 O O . ASN A 1 93 ? 28.422 -15.078 -26.822 1.00 84.50 93 ASN A O 1
ATOM 724 N N . ILE A 1 94 ? 27.358 -13.413 -25.748 1.00 83.81 94 ILE A N 1
ATOM 725 C CA . ILE A 1 94 ? 26.164 -13.403 -26.600 1.00 83.81 94 ILE A CA 1
ATOM 726 C C . ILE A 1 94 ? 25.831 -12.013 -27.153 1.00 83.81 94 ILE A C 1
ATOM 728 O O . ILE A 1 94 ? 24.747 -11.851 -27.708 1.00 83.81 94 ILE A O 1
ATOM 732 N N . PHE A 1 95 ? 26.718 -11.020 -27.011 1.00 84.62 95 PHE A N 1
ATOM 733 C CA . PHE A 1 95 ? 26.475 -9.645 -27.476 1.00 84.62 95 PHE A CA 1
ATOM 734 C C . PHE A 1 95 ? 26.200 -9.567 -28.980 1.00 84.62 95 PHE A C 1
ATOM 736 O O . PHE A 1 95 ? 25.317 -8.832 -29.407 1.00 84.62 95 PHE A O 1
ATOM 743 N N . ASP A 1 96 ? 26.875 -10.396 -29.781 1.00 83.88 96 ASP A N 1
ATOM 744 C CA . ASP A 1 96 ? 26.644 -10.526 -31.226 1.00 83.88 96 ASP A CA 1
ATOM 745 C C . ASP A 1 96 ? 25.244 -11.063 -31.576 1.00 83.88 96 ASP A C 1
ATOM 747 O O . ASP A 1 96 ? 24.784 -10.937 -32.708 1.00 83.88 96 ASP A O 1
ATOM 751 N N . LYS A 1 97 ? 24.562 -11.670 -30.602 1.00 85.75 97 LYS A N 1
ATOM 752 C CA . LYS A 1 97 ? 23.231 -12.281 -30.720 1.00 85.75 97 LYS A CA 1
ATOM 753 C C . LYS A 1 97 ? 22.221 -11.622 -29.788 1.00 85.75 97 LYS A C 1
ATOM 755 O O . LYS A 1 97 ? 21.147 -12.193 -29.557 1.00 85.75 97 LYS A O 1
ATOM 760 N N . PHE A 1 98 ? 22.559 -10.473 -29.216 1.00 88.75 98 PHE A N 1
ATOM 761 C CA . PHE A 1 98 ? 21.747 -9.768 -28.242 1.00 88.75 98 PHE A CA 1
ATOM 762 C C . PHE A 1 98 ? 21.339 -8.401 -28.784 1.00 88.75 98 PHE A C 1
ATOM 764 O O . PHE A 1 98 ? 22.180 -7.597 -29.170 1.00 88.75 98 PHE A O 1
ATOM 771 N N . LEU A 1 99 ? 20.031 -8.149 -28.790 1.00 90.88 99 LEU A N 1
ATOM 772 C CA . LEU A 1 99 ? 19.458 -6.848 -29.104 1.00 90.88 99 LEU A CA 1
ATOM 773 C C . LEU A 1 99 ? 18.685 -6.341 -27.889 1.00 90.88 99 LEU A C 1
ATOM 775 O O . LEU A 1 99 ? 17.703 -6.958 -27.464 1.00 90.88 99 LEU A O 1
ATOM 779 N N . ALA A 1 100 ? 19.088 -5.187 -27.366 1.00 93.44 100 ALA A N 1
ATOM 780 C CA . ALA A 1 100 ? 18.319 -4.479 -26.351 1.00 93.44 100 ALA A CA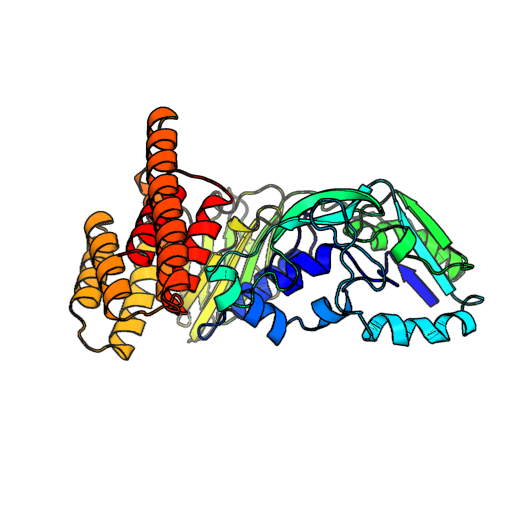 1
ATOM 781 C C . ALA A 1 100 ? 17.413 -3.422 -26.997 1.00 93.44 100 ALA A C 1
ATOM 783 O O . ALA A 1 100 ? 17.896 -2.500 -27.645 1.00 93.44 100 ALA A O 1
ATOM 784 N N . ILE A 1 101 ? 16.101 -3.513 -26.791 1.00 95.38 101 ILE A N 1
ATOM 785 C CA . ILE A 1 101 ? 15.157 -2.434 -27.098 1.00 95.38 101 ILE A CA 1
ATOM 786 C C . ILE A 1 101 ? 14.843 -1.721 -25.786 1.00 95.38 101 ILE A C 1
ATOM 788 O O . ILE A 1 101 ? 14.245 -2.307 -24.881 1.00 95.38 101 ILE A O 1
ATOM 792 N N . ILE A 1 102 ? 15.267 -0.465 -25.669 1.00 95.00 102 ILE A N 1
ATOM 793 C CA . ILE A 1 102 ? 15.170 0.318 -24.432 1.00 95.00 102 ILE A CA 1
ATOM 794 C C . ILE A 1 102 ? 14.221 1.506 -24.609 1.00 95.00 102 ILE A C 1
ATOM 796 O O . ILE A 1 102 ? 14.176 2.128 -25.673 1.00 95.00 102 ILE A O 1
ATOM 800 N N . GLY A 1 103 ? 13.452 1.817 -23.567 1.00 93.06 103 GLY A N 1
ATOM 801 C CA . GLY A 1 103 ? 12.589 2.995 -23.542 1.00 93.06 103 GLY A CA 1
ATOM 802 C C . GLY A 1 103 ? 13.359 4.254 -23.148 1.00 93.06 103 GLY A C 1
ATOM 803 O O . GLY A 1 103 ? 14.294 4.191 -22.355 1.00 93.06 103 GLY A O 1
ATOM 804 N N . LYS A 1 104 ? 12.958 5.402 -23.696 1.00 93.31 104 LYS A N 1
ATOM 805 C CA . LYS A 1 104 ? 13.474 6.728 -23.337 1.00 93.31 104 LYS A CA 1
ATOM 806 C C . LYS A 1 104 ? 12.379 7.790 -23.324 1.00 93.31 104 LYS A C 1
ATOM 808 O O . LYS A 1 104 ? 11.318 7.623 -23.928 1.00 93.31 104 LYS A O 1
ATOM 813 N N . GLY A 1 105 ? 12.716 8.942 -22.750 1.00 87.56 105 GLY A N 1
ATOM 814 C CA . GLY A 1 105 ? 11.864 10.135 -22.723 1.00 87.56 105 GLY A CA 1
ATOM 815 C C . GLY A 1 105 ? 11.201 10.385 -21.372 1.00 87.56 105 GLY A C 1
ATOM 816 O O . GLY A 1 105 ? 10.488 11.371 -21.229 1.00 87.56 105 GLY A O 1
ATOM 817 N N . GLU A 1 106 ? 11.482 9.546 -20.373 1.00 90.56 106 GLU A N 1
ATOM 818 C CA . GLU A 1 106 ? 10.872 9.613 -19.052 1.00 90.56 106 GLU A CA 1
ATOM 819 C C . GLU A 1 106 ? 11.904 9.894 -17.954 1.00 90.56 106 GLU A C 1
ATOM 821 O O . GLU A 1 106 ? 12.988 9.299 -17.896 1.00 90.56 106 GLU A O 1
ATOM 826 N N . GLN A 1 107 ? 11.543 10.778 -17.022 1.00 92.81 107 GLN A N 1
ATOM 827 C CA . GLN A 1 107 ? 12.334 10.996 -15.813 1.00 92.81 107 GLN A CA 1
ATOM 828 C C . GLN A 1 107 ? 12.303 9.743 -14.938 1.00 92.81 107 GLN A C 1
ATOM 830 O O . GLN A 1 107 ? 11.250 9.336 -14.447 1.00 92.81 107 GLN A O 1
ATOM 835 N N . THR A 1 108 ? 13.476 9.160 -14.710 1.00 94.19 108 THR A N 1
ATOM 836 C CA . THR A 1 108 ? 13.624 7.885 -14.005 1.00 94.19 108 THR A CA 1
ATOM 837 C C . THR A 1 108 ? 14.510 8.058 -12.786 1.00 94.19 108 THR A C 1
ATOM 839 O O . THR A 1 108 ? 15.551 8.706 -12.863 1.00 94.19 108 THR A O 1
ATOM 842 N N . LYS A 1 109 ? 14.112 7.509 -11.634 1.00 94.25 109 LYS A N 1
ATOM 843 C CA . LYS A 1 109 ? 14.884 7.653 -10.391 1.00 94.25 109 LYS A CA 1
ATOM 844 C C . LYS A 1 109 ? 16.294 7.101 -10.577 1.00 94.25 109 LYS A C 1
ATOM 846 O O . LYS A 1 109 ? 16.470 5.932 -10.900 1.00 94.25 109 LYS A O 1
ATOM 851 N N . GLU A 1 110 ? 17.287 7.941 -10.319 1.00 95.88 110 GLU A N 1
ATOM 852 C CA . GLU A 1 110 ? 18.698 7.566 -10.372 1.00 95.88 110 GLU A CA 1
ATOM 853 C C . GLU A 1 110 ? 19.327 7.521 -8.983 1.00 95.88 110 GLU A C 1
ATOM 855 O O . GLU A 1 110 ? 20.053 6.582 -8.658 1.00 95.88 110 GLU A O 1
ATOM 860 N N . TRP A 1 111 ? 19.019 8.515 -8.149 1.00 96.88 111 TRP A N 1
ATOM 861 C CA . TRP A 1 111 ? 19.532 8.594 -6.788 1.00 96.88 111 TRP A CA 1
ATOM 862 C C . TRP A 1 111 ? 18.409 8.734 -5.779 1.00 96.88 111 TRP A C 1
ATOM 864 O O . TRP A 1 111 ? 17.500 9.546 -5.958 1.00 96.88 111 TRP A O 1
ATOM 874 N N . ILE A 1 112 ? 18.538 8.008 -4.672 1.00 95.94 112 ILE A N 1
ATOM 875 C CA . ILE A 1 112 ? 17.698 8.163 -3.489 1.00 95.94 112 ILE A CA 1
ATOM 876 C C . ILE A 1 112 ? 18.536 8.821 -2.396 1.00 95.94 112 ILE A C 1
ATOM 878 O O . ILE A 1 112 ? 19.519 8.250 -1.914 1.00 95.94 112 ILE A O 1
ATOM 882 N N . ASN A 1 113 ? 18.147 10.030 -1.994 1.00 96.69 113 ASN A N 1
ATOM 883 C CA . ASN A 1 113 ? 18.723 10.682 -0.826 1.00 96.69 113 ASN A CA 1
ATOM 884 C C . ASN A 1 113 ? 18.034 10.131 0.417 1.00 96.69 113 ASN A C 1
ATOM 886 O O . ASN A 1 113 ? 16.820 10.252 0.574 1.00 96.69 113 ASN A O 1
ATOM 890 N N . LEU A 1 114 ? 18.818 9.516 1.289 1.00 96.00 114 LEU A N 1
ATOM 891 C CA . LEU A 1 114 ? 18.349 8.833 2.478 1.00 96.00 114 LEU A CA 1
ATOM 892 C C . LEU A 1 114 ? 18.519 9.701 3.717 1.00 96.00 114 LEU A C 1
ATOM 894 O O . LEU A 1 114 ? 19.558 10.334 3.920 1.00 96.00 114 LEU A O 1
ATOM 898 N N . GLY A 1 115 ? 17.494 9.662 4.556 1.00 93.44 115 GLY A N 1
ATOM 899 C CA . GLY A 1 115 ? 17.491 10.169 5.914 1.00 93.44 115 GLY A CA 1
ATOM 900 C C . GLY A 1 115 ? 17.650 9.058 6.942 1.00 93.44 115 GLY A C 1
ATOM 901 O O . GLY A 1 115 ? 17.731 7.864 6.628 1.00 93.44 115 GLY A O 1
ATOM 902 N N . GLU A 1 116 ? 17.664 9.479 8.201 1.00 90.75 116 GLU A N 1
ATOM 903 C CA . GLU A 1 116 ? 17.698 8.574 9.341 1.00 90.75 116 GLU A CA 1
ATOM 904 C C . GLU A 1 116 ? 16.412 7.752 9.452 1.00 90.75 116 GLU A C 1
ATOM 906 O O . GLU A 1 116 ? 15.305 8.225 9.193 1.00 90.75 116 GLU A O 1
ATOM 911 N N . ARG A 1 117 ? 16.576 6.507 9.896 1.00 90.69 117 ARG A N 1
ATOM 912 C CA . ARG A 1 117 ? 15.465 5.637 10.287 1.00 90.69 117 ARG A CA 1
ATOM 913 C C . ARG A 1 117 ? 14.955 6.080 11.653 1.00 90.69 117 ARG A C 1
ATOM 915 O O . ARG A 1 117 ? 15.764 6.276 12.569 1.00 90.69 117 ARG A O 1
ATOM 922 N N . SER A 1 118 ? 13.639 6.153 11.826 1.00 90.12 118 SER A N 1
ATOM 923 C CA . SER A 1 118 ? 13.061 6.317 13.160 1.00 90.12 118 SER A CA 1
ATOM 924 C C . SER A 1 118 ? 13.380 5.101 14.043 1.00 90.12 118 SER A C 1
ATOM 926 O O . SER A 1 118 ? 13.804 4.042 13.568 1.00 90.12 118 SER A O 1
ATOM 928 N N . ILE A 1 119 ? 13.187 5.228 15.357 1.00 91.69 119 ILE A N 1
ATOM 929 C CA . ILE A 1 119 ? 13.336 4.084 16.273 1.00 91.69 119 ILE A CA 1
ATOM 930 C C . ILE A 1 119 ? 12.336 2.978 15.911 1.00 91.69 119 ILE A C 1
ATOM 932 O O . ILE A 1 119 ? 12.686 1.801 15.947 1.00 91.69 119 ILE A O 1
ATOM 936 N N . PHE A 1 120 ? 11.127 3.357 15.500 1.00 91.50 120 PHE A N 1
ATOM 937 C CA . PHE A 1 120 ? 10.087 2.427 15.076 1.00 91.50 120 PHE A CA 1
ATOM 938 C C . PHE A 1 120 ? 10.475 1.693 13.781 1.00 91.50 120 PHE A C 1
ATOM 940 O O . PHE A 1 120 ? 10.373 0.470 13.727 1.00 91.50 120 PHE A O 1
ATOM 947 N N . ASP A 1 121 ? 11.040 2.396 12.789 1.00 89.94 121 ASP A N 1
ATOM 948 C CA . ASP A 1 121 ? 11.576 1.774 11.562 1.00 89.94 121 ASP A CA 1
ATOM 949 C C . ASP A 1 121 ? 12.680 0.753 11.875 1.00 89.94 121 ASP A C 1
ATOM 951 O O . ASP A 1 121 ? 12.786 -0.289 11.227 1.00 89.94 121 ASP A O 1
ATOM 955 N N . LYS A 1 122 ? 13.524 1.047 12.875 1.00 90.81 122 LYS A N 1
ATOM 956 C CA . LYS A 1 122 ? 14.594 0.140 13.317 1.00 90.81 122 LYS A CA 1
ATOM 957 C C . LYS A 1 122 ? 14.035 -1.153 13.898 1.00 90.81 122 LYS A C 1
ATOM 959 O O . LYS A 1 122 ? 14.553 -2.215 13.569 1.00 90.81 122 LYS A O 1
ATOM 964 N N . ILE A 1 123 ? 12.978 -1.061 14.704 1.00 89.06 123 ILE A N 1
ATOM 965 C CA . ILE A 1 123 ? 12.319 -2.223 15.316 1.00 89.06 123 ILE A CA 1
ATOM 966 C C . ILE A 1 123 ? 11.611 -3.077 14.268 1.00 89.06 123 ILE A C 1
ATOM 968 O O . ILE A 1 123 ? 11.702 -4.298 14.325 1.00 89.06 123 ILE A O 1
ATOM 972 N N . LEU A 1 124 ? 10.947 -2.449 13.296 1.00 85.31 124 LEU A N 1
ATOM 973 C CA . LEU A 1 124 ? 10.236 -3.158 12.229 1.00 85.31 124 LEU A CA 1
ATOM 974 C C . LEU A 1 124 ? 11.148 -3.661 11.099 1.00 85.31 124 LEU A C 1
ATOM 976 O O . LEU A 1 124 ? 10.666 -4.271 10.150 1.00 85.31 124 LEU A O 1
ATOM 980 N N . GLY A 1 125 ? 12.454 -3.376 11.148 1.00 86.69 125 GLY A N 1
ATOM 981 C CA . GLY A 1 125 ? 13.372 -3.740 10.066 1.00 86.69 125 GLY A CA 1
ATOM 982 C C . GLY A 1 125 ? 13.135 -2.968 8.759 1.00 86.69 125 GLY A C 1
ATOM 983 O O . GLY A 1 125 ? 13.666 -3.353 7.721 1.00 86.69 125 GLY A O 1
ATOM 984 N N . LEU A 1 126 ? 12.380 -1.867 8.797 1.00 86.94 126 LEU A N 1
ATOM 985 C CA . LEU A 1 126 ? 12.087 -1.039 7.627 1.00 86.94 126 LEU A CA 1
ATOM 986 C C . LEU A 1 126 ? 13.289 -0.177 7.259 1.00 86.94 126 LEU A C 1
ATOM 988 O O . LEU A 1 126 ? 14.030 0.276 8.140 1.00 86.94 126 LEU A O 1
ATOM 992 N N . TRP A 1 127 ? 13.434 0.111 5.965 1.00 89.81 127 TRP A N 1
ATOM 993 C CA . TRP A 1 127 ? 14.398 1.089 5.463 1.00 89.81 127 TRP A CA 1
ATOM 994 C C . TRP A 1 127 ? 15.829 0.806 5.919 1.00 89.81 127 TRP A C 1
ATOM 996 O O . TRP A 1 127 ? 16.495 1.708 6.413 1.00 89.81 127 TRP A O 1
ATOM 1006 N N . GLU A 1 128 ? 16.315 -0.434 5.802 1.00 87.88 128 GLU A N 1
ATOM 1007 C CA . GLU A 1 128 ? 17.605 -0.860 6.376 1.00 87.88 128 GLU A CA 1
ATOM 1008 C C . GLU A 1 128 ? 18.773 0.078 6.039 1.00 87.88 128 GLU A C 1
ATOM 1010 O O . GLU A 1 128 ? 19.606 0.355 6.905 1.00 87.88 128 GLU A O 1
ATOM 1015 N N . GLN A 1 129 ? 18.795 0.625 4.817 1.00 90.75 129 GLN A N 1
ATOM 1016 C CA . GLN A 1 129 ? 19.814 1.582 4.380 1.00 90.75 129 GLN A CA 1
ATOM 1017 C C . GLN A 1 129 ? 19.464 3.050 4.674 1.00 90.75 129 GLN A C 1
ATOM 1019 O O . GLN A 1 129 ? 20.348 3.900 4.593 1.00 90.75 129 GLN A O 1
ATOM 1024 N N . GLY A 1 130 ? 18.233 3.364 5.063 1.00 92.38 130 GLY A N 1
ATOM 1025 C CA . GLY A 1 130 ? 17.740 4.712 5.351 1.00 92.38 130 GLY A CA 1
ATOM 1026 C C . GLY A 1 130 ? 16.386 4.984 4.694 1.00 92.38 130 GLY A C 1
ATOM 1027 O O . GLY A 1 130 ? 16.032 4.361 3.691 1.00 92.38 130 GLY A O 1
ATOM 1028 N N . LYS A 1 131 ? 15.601 5.897 5.269 1.00 91.19 131 LYS A N 1
ATOM 1029 C CA . LYS A 1 131 ? 14.274 6.252 4.739 1.00 91.19 131 LYS A CA 1
ATOM 1030 C C . LYS A 1 131 ? 14.444 7.281 3.609 1.00 91.19 131 LYS A C 1
ATOM 1032 O O . LYS A 1 131 ? 15.190 8.240 3.814 1.00 91.19 131 LYS A O 1
ATOM 1037 N N . PRO A 1 132 ? 13.822 7.112 2.429 1.00 92.12 132 PRO A N 1
ATOM 1038 C CA . PRO A 1 132 ? 13.893 8.102 1.356 1.00 92.12 132 PRO A CA 1
ATOM 1039 C C . PRO A 1 132 ? 13.420 9.488 1.817 1.00 92.12 132 PRO A C 1
ATOM 1041 O O . PRO A 1 132 ? 12.377 9.609 2.455 1.00 92.12 132 PRO A O 1
ATOM 1044 N N . LEU A 1 133 ? 14.190 10.527 1.488 1.00 91.94 133 LEU A N 1
ATOM 1045 C CA . LEU A 1 133 ? 13.843 11.937 1.710 1.00 91.94 133 LEU A CA 1
ATOM 1046 C C . LEU A 1 133 ? 13.537 12.655 0.399 1.00 91.94 133 LEU A C 1
ATOM 1048 O O . LEU A 1 133 ? 12.634 13.482 0.333 1.00 91.94 133 LEU A O 1
ATOM 1052 N N . SER A 1 134 ? 14.328 12.376 -0.633 1.00 93.62 134 SER A N 1
ATOM 1053 C CA . SER A 1 134 ? 14.179 12.986 -1.949 1.00 93.62 134 SER A CA 1
ATOM 1054 C C . SER A 1 134 ? 14.865 12.145 -3.017 1.00 93.62 134 SER A C 1
ATOM 1056 O O . SER A 1 134 ? 15.649 11.240 -2.715 1.00 93.62 134 SER A O 1
ATOM 1058 N N . TYR A 1 135 ? 14.592 12.482 -4.273 1.00 94.44 135 TYR A N 1
ATOM 1059 C CA . TYR A 1 135 ? 15.079 11.757 -5.438 1.00 94.44 135 TYR A CA 1
ATOM 1060 C C . TYR A 1 135 ? 15.842 12.690 -6.373 1.00 94.44 135 TYR A C 1
ATOM 1062 O O . TYR A 1 135 ? 15.592 13.896 -6.408 1.00 94.44 135 TYR A O 1
ATOM 1070 N N . GLN A 1 136 ? 16.767 12.123 -7.138 1.00 96.44 136 GLN A N 1
ATOM 1071 C CA . GLN A 1 136 ? 17.328 12.750 -8.334 1.00 96.44 136 GLN A CA 1
ATOM 1072 C C . GLN A 1 136 ? 17.018 11.836 -9.511 1.00 96.44 136 GLN A C 1
ATOM 1074 O O . GLN A 1 136 ? 17.077 10.610 -9.372 1.00 96.44 136 GLN A O 1
ATOM 1079 N N . TYR A 1 137 ? 16.676 12.438 -10.642 1.00 96.12 137 TYR A N 1
ATOM 1080 C CA . TYR A 1 137 ? 16.208 11.727 -11.823 1.00 96.12 137 TYR A CA 1
ATOM 1081 C C . TYR A 1 137 ? 17.262 11.777 -12.925 1.00 96.12 137 TYR A C 1
ATOM 1083 O O . TYR A 1 137 ? 17.932 12.794 -13.095 1.00 96.12 137 TYR A O 1
ATOM 1091 N N . GLY A 1 138 ? 17.377 10.675 -13.654 1.00 95.94 138 GLY A N 1
ATOM 1092 C CA . GLY A 1 138 ? 18.141 10.544 -14.885 1.00 95.94 138 GLY A CA 1
ATOM 1093 C C . GLY A 1 138 ? 17.236 10.100 -16.034 1.00 95.94 138 GLY A C 1
ATOM 1094 O O . GLY A 1 138 ? 16.013 10.009 -15.891 1.00 95.94 138 GLY A O 1
ATOM 1095 N N . GLU A 1 139 ? 17.849 9.818 -17.179 1.00 95.50 139 GLU A N 1
ATOM 1096 C CA . GLU A 1 139 ? 17.139 9.346 -18.367 1.00 95.50 139 GLU A CA 1
ATOM 1097 C C . GLU A 1 139 ? 16.776 7.860 -18.268 1.00 95.50 139 GLU A C 1
ATOM 1099 O O . GLU A 1 139 ? 17.591 7.020 -17.864 1.00 95.50 139 GLU A O 1
ATOM 1104 N N . GLY A 1 140 ? 15.554 7.535 -18.678 1.00 95.12 140 GLY A N 1
ATOM 1105 C CA . GLY A 1 140 ? 15.051 6.170 -18.746 1.00 95.12 140 GLY A CA 1
ATOM 1106 C C . GLY A 1 140 ? 13.631 6.112 -19.298 1.00 95.12 140 GLY A C 1
ATOM 1107 O O . GLY A 1 140 ? 13.180 7.027 -19.994 1.00 95.12 140 GLY A O 1
ATOM 1108 N N . ASP A 1 141 ? 12.931 5.044 -18.930 1.00 92.75 141 ASP A N 1
ATOM 1109 C CA . ASP A 1 141 ? 11.540 4.751 -19.300 1.00 92.75 141 ASP A CA 1
ATOM 1110 C C . ASP A 1 141 ? 10.538 4.990 -18.144 1.00 92.75 141 ASP A C 1
ATOM 1112 O O . ASP A 1 141 ? 9.380 4.576 -18.182 1.00 92.75 141 ASP A O 1
ATOM 1116 N N . GLY A 1 142 ? 10.983 5.659 -17.078 1.00 89.56 142 GLY A N 1
ATOM 1117 C CA . GLY A 1 142 ? 10.208 5.948 -15.873 1.00 89.56 142 GLY A CA 1
ATOM 1118 C C . GLY A 1 142 ? 10.361 4.891 -14.779 1.00 89.56 142 GLY A C 1
ATOM 1119 O O . GLY A 1 142 ? 10.014 5.165 -13.630 1.00 89.56 142 GLY A O 1
ATOM 1120 N N . THR A 1 143 ? 10.925 3.720 -15.098 1.00 90.56 143 THR A N 1
ATOM 1121 C CA . THR A 1 143 ? 11.206 2.631 -14.145 1.00 90.56 143 THR A CA 1
ATOM 1122 C C . THR A 1 143 ? 12.677 2.213 -14.176 1.00 90.56 143 THR A C 1
ATOM 1124 O O . THR A 1 143 ? 13.322 2.115 -13.127 1.00 90.56 143 THR A O 1
ATOM 1127 N N . VAL A 1 144 ? 13.221 1.998 -15.371 1.00 94.62 144 VAL A N 1
ATOM 1128 C CA . VAL A 1 144 ? 14.574 1.520 -15.644 1.00 94.62 144 VAL A CA 1
ATOM 1129 C C . VAL A 1 144 ? 15.377 2.635 -16.305 1.00 94.62 144 VAL A C 1
ATOM 1131 O O . VAL A 1 144 ? 14.952 3.258 -17.275 1.00 94.62 144 VAL A O 1
ATOM 1134 N N . LEU A 1 145 ? 16.556 2.920 -15.748 1.00 96.12 145 LEU A N 1
ATOM 1135 C CA . LEU A 1 145 ? 17.479 3.900 -16.323 1.00 96.12 145 LEU A CA 1
ATOM 1136 C C . LEU A 1 145 ? 18.065 3.365 -17.628 1.00 96.12 145 LEU A C 1
ATOM 1138 O O . LEU A 1 145 ? 18.411 2.185 -17.698 1.00 96.12 145 LEU A O 1
ATOM 1142 N N . ASN A 1 146 ? 18.343 4.245 -18.590 1.00 94.62 146 ASN A N 1
ATOM 1143 C CA . ASN A 1 146 ? 18.989 3.866 -19.854 1.00 94.62 146 ASN A CA 1
ATOM 1144 C C . ASN A 1 146 ? 20.302 3.103 -19.631 1.00 94.62 146 ASN A C 1
ATOM 1146 O O . ASN A 1 146 ? 20.546 2.078 -20.259 1.00 94.62 146 ASN A O 1
ATOM 1150 N N . LYS A 1 147 ? 21.129 3.563 -18.681 1.00 93.38 147 LYS A N 1
ATOM 1151 C CA . LYS A 1 147 ? 22.392 2.898 -18.305 1.00 93.38 147 LYS A CA 1
ATOM 1152 C C . LYS A 1 147 ? 22.210 1.532 -17.638 1.00 93.38 147 LYS A C 1
ATOM 1154 O O . LYS A 1 147 ? 23.176 0.799 -17.498 1.00 93.38 147 LYS A O 1
ATOM 1159 N N . SER A 1 148 ? 21.000 1.231 -17.174 1.00 95.31 148 SER A N 1
ATOM 1160 C CA . SER A 1 148 ? 20.652 -0.060 -16.586 1.00 95.31 148 SER A CA 1
ATOM 1161 C C . SER A 1 148 ? 20.030 -1.017 -17.602 1.00 95.31 148 SER A C 1
ATOM 1163 O O . SER A 1 148 ? 20.036 -2.222 -17.381 1.00 95.31 148 SER A O 1
ATOM 1165 N N . ALA A 1 149 ? 19.496 -0.496 -18.710 1.00 94.88 149 ALA A N 1
ATOM 1166 C CA . ALA A 1 149 ? 18.732 -1.268 -19.685 1.00 94.88 149 ALA A CA 1
ATOM 1167 C C . ALA A 1 149 ? 19.581 -1.933 -20.788 1.00 94.88 149 ALA A C 1
ATOM 1169 O O . ALA A 1 149 ? 19.054 -2.704 -21.587 1.00 94.88 149 ALA A O 1
ATOM 1170 N N . LYS A 1 150 ? 20.886 -1.639 -20.842 1.00 91.56 150 LYS A N 1
ATOM 1171 C CA . LYS A 1 150 ? 21.835 -2.141 -21.851 1.00 91.56 150 LYS A CA 1
ATOM 1172 C C . LYS A 1 150 ? 23.198 -2.431 -21.231 1.00 91.56 150 LYS A C 1
ATOM 1174 O O . LYS A 1 150 ? 23.548 -1.782 -20.244 1.00 91.56 150 LYS A O 1
ATOM 1179 N N . PHE A 1 151 ? 23.974 -3.340 -21.819 1.00 88.56 151 PHE A N 1
ATOM 1180 C CA . PHE A 1 151 ? 25.384 -3.515 -21.484 1.00 88.56 151 PHE A CA 1
ATOM 1181 C C . PHE A 1 151 ? 26.268 -2.557 -22.292 1.00 88.56 151 PHE A C 1
ATOM 1183 O O . PHE A 1 151 ? 25.883 -2.006 -23.327 1.00 88.56 151 PHE A O 1
ATOM 1190 N N . GLU A 1 152 ? 27.472 -2.314 -21.783 1.00 82.12 152 GLU A N 1
ATOM 1191 C CA . GLU A 1 152 ? 28.485 -1.554 -22.508 1.00 82.12 152 GLU A CA 1
ATOM 1192 C C . GLU A 1 152 ? 28.998 -2.386 -23.693 1.00 82.12 152 GLU A C 1
ATOM 1194 O O . GLU A 1 152 ? 29.469 -3.506 -23.508 1.00 82.12 152 GLU A O 1
ATOM 1199 N N . GLY A 1 153 ? 28.895 -1.838 -24.907 1.00 75.19 153 GLY A N 1
ATOM 1200 C CA . GLY A 1 153 ? 29.295 -2.518 -26.146 1.00 75.19 153 GLY A CA 1
ATOM 1201 C C . GLY A 1 153 ? 28.177 -3.274 -26.876 1.00 75.19 153 GLY A C 1
ATOM 1202 O O . GLY A 1 153 ? 28.425 -3.769 -27.973 1.00 75.19 153 GLY A O 1
ATOM 1203 N N . ASP A 1 154 ? 26.961 -3.323 -26.327 1.00 76.50 154 ASP A N 1
ATOM 1204 C CA . ASP A 1 154 ? 25.813 -3.964 -26.978 1.00 76.50 154 ASP A CA 1
ATOM 1205 C C . ASP A 1 154 ? 25.280 -3.199 -28.188 1.00 76.50 154 ASP A C 1
ATOM 1207 O O . ASP A 1 154 ? 25.305 -1.964 -28.242 1.00 76.50 154 ASP A O 1
ATOM 1211 N N . VAL A 1 155 ? 24.641 -3.943 -29.094 1.00 83.88 155 VAL A N 1
ATOM 1212 C CA . VAL A 1 155 ? 23.687 -3.379 -30.049 1.00 83.88 155 VAL A CA 1
ATOM 1213 C C . VAL A 1 155 ? 22.369 -3.105 -29.322 1.00 83.88 155 VAL A C 1
ATOM 1215 O O . VAL A 1 155 ? 21.764 -3.993 -28.717 1.00 83.88 155 VAL A O 1
ATOM 1218 N N . TYR A 1 156 ? 21.897 -1.862 -29.394 1.00 90.94 156 TYR A N 1
ATOM 1219 C CA . TYR A 1 156 ? 20.620 -1.469 -28.810 1.00 90.94 156 TYR A CA 1
ATOM 1220 C C . TYR A 1 156 ? 19.833 -0.548 -29.738 1.00 90.94 156 TYR A C 1
ATOM 1222 O O . TYR A 1 156 ? 20.392 0.171 -30.564 1.00 90.94 156 TYR A O 1
ATOM 1230 N N . THR A 1 157 ? 18.517 -0.560 -29.564 1.00 93.38 157 THR A N 1
ATOM 1231 C CA . THR A 1 157 ? 17.572 0.358 -30.194 1.00 93.38 157 THR A CA 1
ATOM 1232 C C . THR A 1 157 ? 16.824 1.119 -29.112 1.00 93.38 157 THR A C 1
ATOM 1234 O O . THR A 1 157 ? 16.387 0.541 -28.120 1.00 93.38 157 THR A O 1
ATOM 1237 N N . GLU A 1 158 ? 16.660 2.423 -29.302 1.00 93.44 158 GLU A N 1
ATOM 1238 C CA . GLU A 1 158 ? 15.890 3.268 -28.392 1.00 93.44 158 GLU A CA 1
ATOM 1239 C C . GLU A 1 158 ? 14.516 3.576 -28.971 1.00 93.44 158 GLU A C 1
ATOM 1241 O O . GLU A 1 158 ? 14.400 3.983 -30.128 1.00 93.44 158 GLU A O 1
ATOM 1246 N N . ILE A 1 159 ? 13.487 3.485 -28.136 1.00 93.06 159 ILE A N 1
ATOM 1247 C CA . ILE A 1 159 ? 12.129 3.912 -28.469 1.00 93.06 159 ILE A CA 1
ATOM 1248 C C . ILE A 1 159 ? 11.635 4.951 -27.469 1.00 93.06 159 ILE A C 1
ATOM 1250 O O . ILE A 1 159 ? 11.912 4.867 -26.275 1.00 93.06 159 ILE A O 1
ATOM 1254 N N . SER A 1 160 ? 10.884 5.946 -27.942 1.00 92.19 160 SER A N 1
ATOM 1255 C CA . SER A 1 160 ? 10.194 6.867 -27.035 1.00 92.19 160 SER A CA 1
ATOM 1256 C C . SER A 1 160 ? 8.968 6.163 -26.451 1.00 92.19 160 SER A C 1
ATOM 1258 O O . SER A 1 160 ? 7.979 5.927 -27.156 1.00 92.19 160 SER A O 1
ATOM 1260 N N . SER A 1 161 ? 9.083 5.757 -25.189 1.00 88.19 161 SER A N 1
ATOM 1261 C CA . SER A 1 161 ? 8.097 4.947 -24.478 1.00 88.19 161 SER A CA 1
ATOM 1262 C C . SER A 1 161 ? 8.342 5.011 -22.977 1.00 88.19 161 SER A C 1
ATOM 1264 O O . SER A 1 161 ? 9.492 4.949 -22.538 1.00 88.19 161 SER A O 1
ATOM 1266 N N . ASP A 1 162 ? 7.262 5.035 -22.199 1.00 87.56 162 ASP A N 1
ATOM 1267 C CA . ASP A 1 162 ? 7.310 4.605 -20.806 1.00 87.56 162 ASP A CA 1
ATOM 1268 C C . ASP A 1 162 ? 7.508 3.083 -20.721 1.00 87.56 162 ASP A C 1
ATOM 1270 O O . ASP A 1 162 ? 7.262 2.364 -21.693 1.00 87.56 162 ASP A O 1
ATOM 1274 N N . HIS A 1 163 ? 7.930 2.599 -19.554 1.00 89.19 163 HIS A N 1
ATOM 1275 C CA . HIS A 1 163 ? 8.267 1.198 -19.313 1.00 89.19 163 HIS A CA 1
ATOM 1276 C C . HIS A 1 163 ? 7.130 0.224 -19.658 1.00 89.19 163 HIS A C 1
ATOM 1278 O O . HIS A 1 163 ? 7.379 -0.839 -20.225 1.00 89.19 163 HIS A O 1
ATOM 1284 N N . GLY A 1 164 ? 5.884 0.579 -19.327 1.00 80.75 164 GLY A N 1
ATOM 1285 C CA . GLY A 1 164 ? 4.719 -0.284 -19.526 1.00 80.75 164 GLY A CA 1
ATOM 1286 C C . GLY A 1 164 ? 4.328 -0.424 -20.995 1.00 80.75 164 GLY A C 1
ATOM 1287 O O . GLY A 1 164 ? 3.871 -1.488 -21.399 1.00 80.75 164 GLY A O 1
ATOM 1288 N N . SER A 1 165 ? 4.570 0.615 -21.797 1.00 83.06 165 SER A N 1
ATOM 1289 C CA . SER A 1 165 ? 4.219 0.657 -23.223 1.00 83.06 165 SER A CA 1
ATOM 1290 C C . SER A 1 165 ? 5.294 0.084 -24.161 1.00 83.06 165 SER A C 1
ATOM 1292 O O . SER A 1 165 ? 5.083 0.038 -25.377 1.00 83.06 165 SER A O 1
ATOM 1294 N N . ILE A 1 166 ? 6.455 -0.339 -23.638 1.00 89.06 166 ILE A N 1
ATOM 1295 C CA . ILE A 1 166 ? 7.562 -0.856 -24.463 1.00 89.06 166 ILE A CA 1
ATOM 1296 C C . ILE A 1 166 ? 7.139 -2.079 -25.289 1.00 89.06 166 ILE A C 1
ATOM 1298 O O . ILE A 1 166 ? 7.424 -2.062 -26.487 1.00 89.06 166 ILE A O 1
ATOM 1302 N N . PRO A 1 167 ? 6.488 -3.124 -24.728 1.00 88.81 167 PRO A N 1
ATOM 1303 C CA . PRO A 1 167 ? 6.135 -4.317 -25.497 1.00 88.81 167 PRO A CA 1
ATOM 1304 C C . PRO A 1 167 ? 5.316 -4.002 -26.749 1.00 88.81 167 PRO A C 1
ATOM 1306 O O . PRO A 1 167 ? 5.670 -4.458 -27.834 1.00 88.81 167 PRO A O 1
ATOM 1309 N N . ASP A 1 168 ? 4.305 -3.144 -26.616 1.00 84.06 168 ASP A N 1
ATOM 1310 C CA . ASP A 1 168 ? 3.413 -2.771 -27.716 1.00 84.06 168 ASP A CA 1
ATOM 1311 C C . ASP A 1 168 ? 4.132 -1.918 -28.766 1.00 84.06 168 ASP A C 1
ATOM 1313 O O . ASP A 1 168 ? 4.020 -2.149 -29.971 1.00 84.06 168 ASP A O 1
ATOM 1317 N N . ARG A 1 169 ? 4.934 -0.942 -28.325 1.00 87.12 169 ARG A N 1
ATOM 1318 C CA . ARG A 1 169 ? 5.684 -0.062 -29.234 1.00 87.12 169 ARG A CA 1
ATOM 1319 C C . ARG A 1 169 ? 6.842 -0.772 -29.931 1.00 87.12 169 ARG A C 1
ATOM 1321 O O . ARG A 1 169 ? 7.268 -0.337 -31.000 1.00 87.12 169 ARG A O 1
ATOM 1328 N N . ALA A 1 170 ? 7.352 -1.852 -29.346 1.00 90.81 170 ALA A N 1
ATOM 1329 C CA . ALA A 1 170 ? 8.462 -2.620 -29.889 1.00 90.81 170 ALA A CA 1
ATOM 1330 C C . ALA A 1 170 ? 8.035 -3.699 -30.894 1.00 90.81 170 ALA A C 1
ATOM 1332 O O . ALA A 1 170 ? 8.914 -4.225 -31.572 1.00 90.81 170 ALA A O 1
ATOM 1333 N N . VAL A 1 171 ? 6.739 -4.022 -31.038 1.00 89.00 171 VAL A N 1
ATOM 1334 C CA . VAL A 1 171 ? 6.264 -5.146 -31.879 1.00 89.00 171 VAL A CA 1
ATOM 1335 C C . VAL A 1 171 ? 6.898 -5.134 -33.270 1.00 89.00 171 VAL A C 1
ATOM 1337 O O . VAL A 1 171 ? 7.483 -6.125 -33.695 1.00 89.00 171 VAL A O 1
ATOM 1340 N N . ASN A 1 172 ? 6.866 -3.994 -33.960 1.00 88.19 172 ASN A N 1
ATOM 1341 C CA . ASN A 1 172 ? 7.401 -3.898 -35.319 1.00 88.19 172 ASN A CA 1
ATOM 1342 C C . ASN A 1 172 ? 8.925 -3.997 -35.391 1.00 88.19 172 ASN A C 1
ATOM 1344 O O . ASN A 1 172 ? 9.452 -4.531 -36.365 1.00 88.19 172 ASN A O 1
ATOM 1348 N N . LEU A 1 173 ? 9.631 -3.537 -34.356 1.00 89.19 173 LEU A N 1
ATOM 1349 C CA . LEU A 1 173 ? 11.077 -3.732 -34.252 1.00 89.19 173 LEU A CA 1
ATOM 1350 C C . LEU A 1 173 ? 11.401 -5.214 -34.059 1.00 89.19 173 LEU A C 1
ATOM 1352 O O . LEU A 1 173 ? 12.270 -5.744 -34.742 1.00 89.19 173 LEU A O 1
ATOM 1356 N N . VAL A 1 174 ? 10.656 -5.893 -33.183 1.00 91.38 174 VAL A N 1
ATOM 1357 C CA . VAL A 1 174 ? 10.815 -7.327 -32.926 1.00 91.38 174 VAL A CA 1
ATOM 1358 C C . VAL A 1 174 ? 10.537 -8.142 -34.189 1.00 91.38 174 VAL A C 1
ATOM 1360 O O . VAL A 1 174 ? 11.347 -8.987 -34.555 1.00 91.38 174 VAL A O 1
ATOM 1363 N N . LEU A 1 175 ? 9.429 -7.887 -34.889 1.00 90.44 175 LEU A N 1
ATOM 1364 C CA . LEU A 1 175 ? 9.086 -8.627 -36.106 1.00 90.44 175 LEU A CA 1
ATOM 1365 C C . LEU A 1 175 ? 10.087 -8.382 -37.240 1.00 90.44 175 LEU A C 1
ATOM 1367 O O . LEU A 1 175 ? 10.445 -9.325 -37.949 1.00 90.44 175 LEU A O 1
ATOM 1371 N N . SER A 1 176 ? 10.581 -7.148 -37.379 1.00 89.31 176 SER A N 1
ATOM 1372 C CA . SER A 1 176 ? 11.632 -6.821 -38.344 1.00 89.31 176 SER A CA 1
ATOM 1373 C C . SER A 1 176 ? 12.929 -7.572 -38.039 1.00 89.31 176 SER A C 1
ATOM 1375 O O . SER A 1 176 ? 13.513 -8.151 -38.951 1.00 89.31 176 SER A O 1
ATOM 1377 N N . GLU A 1 177 ? 13.358 -7.607 -36.775 1.00 89.00 177 GLU A N 1
ATOM 1378 C CA . GLU A 1 177 ? 14.565 -8.331 -36.347 1.00 89.00 177 GLU A CA 1
ATOM 1379 C C . GLU A 1 177 ? 14.442 -9.845 -36.591 1.00 89.00 177 GLU A C 1
ATOM 1381 O O . GLU A 1 177 ? 15.410 -10.517 -36.937 1.00 89.00 177 GLU A O 1
ATOM 1386 N N . LEU A 1 178 ? 13.229 -10.389 -36.465 1.00 90.25 178 LEU A N 1
ATOM 1387 C CA . LEU A 1 178 ? 12.939 -11.798 -36.741 1.00 90.25 178 LEU A CA 1
ATOM 1388 C C . LEU A 1 178 ? 12.733 -12.109 -38.235 1.00 90.25 178 LEU A C 1
ATOM 1390 O O . LEU A 1 178 ? 12.522 -13.270 -38.585 1.00 90.25 178 LEU A O 1
ATOM 1394 N N . GLY A 1 179 ? 12.765 -11.107 -39.121 1.00 91.31 179 GLY A N 1
ATOM 1395 C CA . GLY A 1 179 ? 12.510 -11.285 -40.554 1.00 91.31 179 GLY A CA 1
ATOM 1396 C C . GLY A 1 179 ? 11.054 -11.634 -40.893 1.00 91.31 179 GLY A C 1
ATOM 1397 O O . GLY A 1 179 ? 10.788 -12.195 -41.953 1.00 91.31 179 GLY A O 1
ATOM 1398 N N . LEU A 1 180 ? 10.109 -11.315 -40.003 1.00 87.69 180 LEU A N 1
ATOM 1399 C CA . LEU A 1 180 ? 8.685 -11.660 -40.124 1.00 87.69 180 LEU A CA 1
ATOM 1400 C C . LEU A 1 180 ? 7.835 -10.552 -40.776 1.00 87.69 180 LEU A C 1
ATOM 1402 O O . LEU A 1 180 ? 6.625 -10.710 -40.926 1.00 87.69 180 LEU A O 1
ATOM 1406 N N . GLY A 1 181 ? 8.458 -9.446 -41.193 1.00 81.38 181 GLY A N 1
ATOM 1407 C CA . GLY A 1 181 ? 7.775 -8.286 -41.772 1.00 81.38 181 GLY A CA 1
ATOM 1408 C C . GLY A 1 181 ? 7.209 -7.336 -40.714 1.00 81.38 181 GLY A C 1
ATOM 1409 O O . GLY A 1 181 ? 7.549 -7.422 -39.540 1.00 81.38 181 GLY A O 1
ATOM 1410 N N . VAL A 1 182 ? 6.373 -6.386 -41.133 1.00 77.56 182 VAL A N 1
ATOM 1411 C CA . VAL A 1 182 ? 5.772 -5.370 -40.253 1.00 77.56 182 VAL A CA 1
ATOM 1412 C C . VAL A 1 182 ? 4.263 -5.577 -40.228 1.00 77.56 182 VAL A C 1
ATOM 1414 O O . VAL A 1 182 ? 3.640 -5.700 -41.281 1.00 77.56 182 VAL A O 1
ATOM 1417 N N . THR A 1 183 ? 3.668 -5.578 -39.039 1.00 68.31 183 THR A N 1
ATOM 1418 C CA . THR A 1 183 ? 2.210 -5.558 -38.862 1.00 68.31 183 THR A CA 1
ATOM 1419 C C . THR A 1 183 ? 1.765 -4.195 -38.343 1.00 68.31 183 THR A C 1
ATOM 1421 O O . THR A 1 183 ? 2.520 -3.487 -37.682 1.00 68.31 183 THR A O 1
ATOM 1424 N N . ILE A 1 184 ? 0.520 -3.798 -38.594 1.00 60.38 184 ILE A N 1
ATOM 1425 C CA . ILE A 1 184 ? -0.055 -2.668 -37.858 1.00 60.38 184 ILE A CA 1
ATOM 1426 C C . ILE A 1 184 ? -0.420 -3.207 -36.474 1.00 60.38 184 ILE A C 1
ATOM 1428 O O . ILE A 1 184 ? -1.492 -3.771 -36.287 1.00 60.38 184 ILE A O 1
ATOM 1432 N N . ALA A 1 185 ? 0.509 -3.111 -35.525 1.00 56.59 185 ALA A N 1
ATOM 1433 C CA . ALA A 1 185 ? 0.180 -3.303 -34.123 1.00 56.59 185 ALA A CA 1
ATOM 1434 C C . ALA A 1 185 ? -0.559 -2.046 -33.651 1.00 56.59 185 ALA A C 1
ATOM 1436 O O . ALA A 1 185 ? 0.025 -0.961 -33.600 1.00 56.59 185 ALA A O 1
ATOM 1437 N N . GLU A 1 186 ? -1.851 -2.173 -33.351 1.00 56.66 186 GLU A N 1
ATOM 1438 C CA . GLU A 1 186 ? -2.539 -1.148 -32.573 1.00 56.66 186 GLU A CA 1
ATOM 1439 C C . GLU A 1 186 ? -1.933 -1.150 -31.170 1.00 56.66 186 GLU A C 1
ATOM 1441 O O . GLU A 1 186 ? -1.990 -2.143 -30.447 1.00 56.66 186 GLU A O 1
ATOM 1446 N N . VAL A 1 187 ? -1.302 -0.037 -30.797 1.00 53.94 187 VAL A N 1
ATOM 1447 C CA . VAL A 1 187 ? -0.824 0.167 -29.431 1.00 53.94 187 VAL A CA 1
ATOM 1448 C C . VAL A 1 187 ? -2.057 0.378 -28.562 1.00 53.94 187 VAL A C 1
ATOM 1450 O O . VAL A 1 187 ? -2.725 1.408 -28.679 1.00 53.94 187 VAL A O 1
ATOM 1453 N N . ALA A 1 188 ? -2.359 -0.574 -27.682 1.00 54.62 188 ALA A N 1
ATOM 1454 C CA . ALA A 1 188 ? -3.387 -0.394 -26.671 1.00 54.62 188 ALA A CA 1
ATOM 1455 C C . ALA A 1 188 ? -2.870 0.601 -25.621 1.00 54.62 188 ALA A C 1
ATOM 1457 O O . ALA A 1 188 ? -2.294 0.233 -24.602 1.00 54.62 188 ALA A O 1
ATOM 1458 N N . THR A 1 189 ? -3.060 1.899 -25.864 1.00 49.16 189 THR A N 1
ATOM 1459 C CA . THR A 1 189 ? -2.729 2.939 -24.885 1.00 49.16 189 THR A CA 1
ATOM 1460 C C . THR A 1 189 ? -3.765 2.935 -23.770 1.00 49.16 189 THR A C 1
ATOM 1462 O O . THR A 1 189 ? -4.650 3.787 -23.711 1.00 49.16 189 THR A O 1
ATOM 1465 N N . ASN A 1 190 ? -3.672 1.984 -22.853 1.00 51.31 190 ASN A N 1
ATOM 1466 C CA . ASN A 1 190 ? -4.432 2.054 -21.617 1.00 51.31 190 ASN A CA 1
ATOM 1467 C C . ASN A 1 190 ? -3.663 2.913 -20.613 1.00 51.31 190 ASN A C 1
ATOM 1469 O O . ASN A 1 190 ? -3.206 2.423 -19.598 1.00 51.31 190 ASN A O 1
ATOM 1473 N N . SER A 1 191 ? -3.503 4.208 -20.896 1.00 54.62 191 SER A N 1
ATOM 1474 C CA . SER A 1 191 ? -2.924 5.186 -19.956 1.00 54.62 191 SER A CA 1
ATOM 1475 C C . SER A 1 191 ? -3.959 5.770 -18.989 1.00 54.62 191 SER A C 1
ATOM 1477 O O . SER A 1 191 ? -3.656 6.675 -18.214 1.00 54.62 191 SER A O 1
ATOM 1479 N N . ASN A 1 192 ? -5.206 5.317 -19.087 1.00 66.44 192 ASN A N 1
ATOM 1480 C CA . ASN A 1 192 ? -6.312 5.865 -18.325 1.00 66.44 192 ASN A CA 1
ATOM 1481 C C . ASN A 1 192 ? -6.374 5.215 -16.938 1.00 66.44 192 ASN A C 1
ATOM 1483 O O . ASN A 1 192 ? -6.257 3.990 -16.847 1.00 66.44 192 ASN A O 1
ATOM 1487 N N . PRO A 1 193 ? -6.590 5.993 -15.861 1.00 71.75 193 PRO A N 1
ATOM 1488 C CA . PRO A 1 193 ? -6.834 5.426 -14.543 1.00 71.75 193 PRO A CA 1
ATOM 1489 C C . PRO A 1 193 ? -8.015 4.453 -14.615 1.00 71.75 193 PRO A C 1
ATOM 1491 O O . PRO A 1 193 ? -9.027 4.727 -15.265 1.00 71.75 193 PRO A O 1
ATOM 1494 N N . MET A 1 194 ? -7.870 3.303 -13.964 1.00 84.31 194 MET A N 1
ATOM 1495 C CA . MET A 1 194 ? -8.880 2.253 -13.943 1.00 84.31 194 MET A CA 1
ATOM 1496 C C . MET A 1 194 ? -9.265 1.948 -12.509 1.00 84.31 194 MET A C 1
ATOM 1498 O O . MET A 1 194 ? -8.411 1.897 -11.622 1.00 84.31 194 MET A O 1
ATOM 1502 N N . THR A 1 195 ? -10.542 1.676 -12.298 1.00 89.44 195 THR A N 1
ATOM 1503 C CA . THR A 1 195 ? -10.977 0.956 -11.111 1.00 89.44 195 THR A CA 1
ATOM 1504 C C . THR A 1 195 ? -10.868 -0.535 -11.387 1.00 89.44 195 THR A C 1
ATOM 1506 O O . THR A 1 195 ? -11.301 -1.014 -12.434 1.00 89.44 195 THR A O 1
ATOM 1509 N N . VAL A 1 196 ? -10.260 -1.254 -10.456 1.00 91.44 196 VAL A N 1
ATOM 1510 C CA . VAL A 1 196 ? -9.981 -2.682 -10.523 1.00 91.44 196 VAL A CA 1
ATOM 1511 C C . VAL A 1 196 ? -10.761 -3.377 -9.423 1.00 91.44 196 VAL A C 1
ATOM 1513 O O . VAL A 1 196 ? -10.748 -2.931 -8.275 1.00 91.44 196 VAL A O 1
ATOM 1516 N N . PHE A 1 197 ? -11.389 -4.488 -9.780 1.00 94.31 197 PHE A N 1
ATOM 1517 C CA . PHE A 1 197 ? -12.042 -5.409 -8.868 1.00 94.31 197 PHE A CA 1
ATOM 1518 C C . PHE A 1 197 ? -11.499 -6.805 -9.144 1.00 94.31 197 PHE A C 1
ATOM 1520 O O . PHE A 1 197 ? -11.422 -7.228 -10.298 1.00 94.31 197 PHE A O 1
ATOM 1527 N N . TYR A 1 198 ? -11.123 -7.502 -8.082 1.00 95.06 198 TYR A N 1
ATOM 1528 C CA . TYR A 1 198 ? -10.744 -8.902 -8.118 1.00 95.06 198 TYR A CA 1
ATOM 1529 C C . TYR A 1 198 ? -11.551 -9.664 -7.075 1.00 95.06 198 TYR A C 1
ATOM 1531 O O . TYR A 1 198 ? -11.532 -9.308 -5.896 1.00 95.06 198 TYR A O 1
ATOM 1539 N N . LEU A 1 199 ? -12.223 -10.719 -7.512 1.00 95.44 199 LEU A N 1
ATOM 1540 C CA . LEU A 1 199 ? -12.954 -11.646 -6.674 1.00 95.44 199 LEU A CA 1
ATOM 1541 C C . LEU A 1 199 ? -12.269 -13.016 -6.702 1.00 95.44 199 LEU A C 1
ATOM 1543 O O . LEU A 1 199 ? -12.179 -13.669 -7.737 1.00 95.44 199 LEU A O 1
ATOM 1547 N N . GLY A 1 200 ? -11.829 -13.479 -5.537 1.00 92.50 200 GLY A N 1
ATOM 1548 C CA . GLY A 1 200 ? -11.586 -14.893 -5.291 1.00 92.50 200 GLY A CA 1
ATOM 1549 C C . GLY A 1 200 ? -12.900 -15.611 -4.975 1.00 92.50 200 GLY A C 1
ATOM 1550 O O . GLY A 1 200 ? -13.677 -15.104 -4.163 1.00 92.50 200 GLY A O 1
ATOM 1551 N N . SER A 1 201 ? -13.097 -16.777 -5.612 1.00 84.12 201 SER A N 1
ATOM 1552 C CA . SER A 1 201 ? -14.154 -17.792 -5.380 1.00 84.12 201 SER A CA 1
ATOM 1553 C C . SER A 1 201 ? -14.636 -17.850 -3.913 1.00 84.12 201 SER A C 1
ATOM 1555 O O . SER A 1 201 ? -13.789 -17.664 -3.035 1.00 84.12 201 SER A O 1
ATOM 1557 N N . PRO A 1 202 ? -15.935 -18.102 -3.601 1.00 93.56 202 PRO A N 1
ATOM 1558 C CA . PRO A 1 202 ? -16.930 -18.839 -4.401 1.00 93.56 202 PRO A CA 1
ATOM 1559 C C . PRO A 1 202 ? -18.154 -18.032 -4.862 1.00 93.56 202 PRO A C 1
ATOM 1561 O O . PRO A 1 202 ? -19.306 -18.432 -4.666 1.00 93.56 202 PRO A O 1
ATOM 1564 N N . ALA A 1 203 ? -17.924 -16.893 -5.505 1.00 96.00 203 ALA A N 1
ATOM 1565 C CA . ALA A 1 203 ? -18.996 -16.098 -6.088 1.00 96.00 203 ALA A CA 1
ATOM 1566 C C . ALA A 1 203 ? -18.654 -15.639 -7.507 1.00 96.00 203 ALA A C 1
ATOM 1568 O O . ALA A 1 203 ? -17.487 -15.620 -7.894 1.00 96.00 203 ALA A O 1
ATOM 1569 N N . GLU A 1 204 ? -19.686 -15.255 -8.247 1.00 96.44 204 GLU A N 1
ATOM 1570 C CA . GLU A 1 204 ? -19.581 -14.424 -9.445 1.00 96.44 204 GLU A CA 1
ATOM 1571 C C . GLU A 1 204 ? -19.749 -12.956 -9.047 1.00 96.44 204 GLU A C 1
ATOM 1573 O O . GLU A 1 204 ? -20.471 -12.635 -8.096 1.00 96.44 204 GLU A O 1
ATOM 1578 N N . MET A 1 205 ? -19.089 -12.057 -9.770 1.00 96.94 205 MET A N 1
ATOM 1579 C CA . MET A 1 205 ? -19.121 -10.620 -9.539 1.00 96.94 205 MET A CA 1
ATOM 1580 C C . MET A 1 205 ? -19.699 -9.890 -10.745 1.00 96.94 205 MET A C 1
ATOM 1582 O O . MET A 1 205 ? -19.267 -10.043 -11.883 1.00 96.94 205 MET A O 1
ATOM 1586 N N . THR A 1 206 ? -20.614 -8.968 -10.472 1.00 96.56 206 THR A N 1
ATOM 1587 C CA . THR A 1 206 ? -20.963 -7.911 -11.417 1.00 96.56 206 THR A CA 1
ATOM 1588 C C . THR A 1 206 ? -20.687 -6.551 -10.797 1.00 96.56 206 THR A C 1
ATOM 1590 O O . THR A 1 206 ? -20.914 -6.325 -9.609 1.00 96.56 206 THR A O 1
ATOM 1593 N N . VAL A 1 207 ? -20.167 -5.630 -11.600 1.00 95.94 207 VAL A N 1
ATOM 1594 C CA . VAL A 1 207 ? -19.827 -4.275 -11.168 1.00 95.94 207 VAL A CA 1
ATOM 1595 C C . VAL A 1 207 ? -20.600 -3.277 -12.006 1.00 95.94 207 VAL A C 1
ATOM 1597 O O . VAL A 1 207 ? -20.584 -3.324 -13.233 1.00 95.94 207 VAL A O 1
ATOM 1600 N N . ASN A 1 208 ? -21.251 -2.333 -11.340 1.00 93.81 208 ASN A N 1
ATOM 1601 C CA . ASN A 1 208 ? -21.878 -1.182 -11.967 1.00 93.81 208 ASN A CA 1
ATOM 1602 C C . ASN A 1 208 ? -21.116 0.073 -11.540 1.00 93.81 208 ASN A C 1
ATOM 1604 O O . ASN A 1 208 ? -20.948 0.266 -10.348 1.00 93.81 208 ASN A O 1
ATOM 1608 N N . CYS A 1 209 ? -20.677 0.932 -12.463 1.00 90.69 209 CYS A N 1
ATOM 1609 C CA . CYS A 1 209 ? -20.009 2.206 -12.136 1.00 90.69 209 CYS A CA 1
ATOM 1610 C C . CYS A 1 209 ? -20.708 3.416 -12.787 1.00 90.69 209 CYS A C 1
ATOM 1612 O O . CYS A 1 209 ? -20.070 4.288 -13.389 1.00 90.69 209 CYS A O 1
ATOM 1614 N N . GLY A 1 210 ? -22.043 3.450 -12.743 1.00 80.81 210 GLY A N 1
ATOM 1615 C CA . GLY A 1 210 ? -22.854 4.534 -13.312 1.00 80.81 210 GLY A CA 1
ATOM 1616 C C . GLY A 1 210 ? -23.652 4.138 -14.555 1.00 80.81 210 GLY A C 1
ATOM 1617 O O . GLY A 1 210 ? -23.746 4.922 -15.496 1.00 80.81 210 GLY A O 1
ATOM 1618 N N . GLY A 1 211 ? -24.213 2.927 -14.561 1.00 76.75 211 GLY A N 1
ATOM 1619 C CA . GLY A 1 211 ? -25.250 2.478 -15.497 1.00 76.75 211 GLY A CA 1
ATOM 1620 C C . GLY A 1 211 ? -24.868 1.268 -16.349 1.00 76.75 211 GLY A C 1
ATOM 1621 O O . GLY A 1 211 ? -25.751 0.511 -16.740 1.00 76.75 211 GLY A O 1
ATOM 1622 N N . VAL A 1 212 ? -23.576 1.050 -16.600 1.00 79.81 212 VAL A N 1
ATOM 1623 C CA . VAL A 1 212 ? -23.093 -0.149 -17.299 1.00 79.81 212 VAL A CA 1
ATOM 1624 C C . VAL A 1 212 ? -22.728 -1.200 -16.263 1.00 79.81 212 VAL A C 1
ATOM 1626 O O . VAL A 1 212 ? -21.868 -0.953 -15.418 1.00 79.81 212 VAL A O 1
ATOM 1629 N N . VAL A 1 213 ? -23.400 -2.347 -16.335 1.00 90.12 213 VAL A N 1
ATOM 1630 C CA . VAL A 1 213 ? -23.076 -3.536 -15.543 1.00 90.12 213 VAL A CA 1
ATOM 1631 C C . VAL A 1 213 ? -22.068 -4.366 -16.328 1.00 90.12 213 VAL A C 1
ATOM 1633 O O . VAL A 1 213 ? -22.319 -4.719 -17.479 1.00 90.12 213 VAL A O 1
ATOM 1636 N N . VAL A 1 214 ? -20.932 -4.660 -15.706 1.00 93.62 214 VAL A N 1
ATOM 1637 C CA . VAL A 1 214 ? -19.857 -5.485 -16.260 1.00 93.62 214 VAL A CA 1
ATOM 1638 C C . VAL A 1 214 ? -19.744 -6.736 -15.399 1.00 93.62 214 VAL A C 1
ATOM 1640 O O . VAL A 1 214 ? -19.572 -6.624 -14.186 1.00 93.62 214 VAL A O 1
ATOM 1643 N N . ALA A 1 215 ? -19.885 -7.909 -16.011 1.00 93.94 215 ALA A N 1
ATOM 1644 C CA . ALA A 1 215 ? -19.628 -9.183 -15.348 1.00 93.94 215 ALA A CA 1
ATOM 1645 C C . ALA A 1 215 ? -18.125 -9.459 -15.300 1.00 93.94 215 ALA A C 1
ATOM 1647 O O . ALA A 1 215 ? -17.383 -9.015 -16.182 1.00 93.94 215 ALA A O 1
ATOM 1648 N N . ASP A 1 216 ? -17.685 -10.172 -14.271 1.00 93.19 216 ASP A N 1
ATOM 1649 C CA . ASP A 1 216 ? -16.295 -10.569 -14.154 1.00 93.19 216 ASP A CA 1
ATOM 1650 C C . ASP A 1 216 ? -15.879 -11.576 -15.229 1.00 93.19 216 ASP A C 1
ATOM 1652 O O . ASP A 1 216 ? -16.685 -12.297 -15.816 1.00 93.19 216 ASP A O 1
ATOM 1656 N N . THR A 1 217 ? -14.586 -11.575 -15.532 1.00 91.69 217 THR A N 1
ATOM 1657 C CA . THR A 1 217 ? -13.926 -12.613 -16.322 1.00 91.69 217 THR A CA 1
ATOM 1658 C C . THR A 1 217 ? -12.775 -13.143 -15.484 1.00 91.69 217 THR A C 1
ATOM 1660 O O . THR A 1 217 ? -11.863 -12.388 -15.146 1.00 91.69 217 THR A O 1
ATOM 1663 N N . ASP A 1 218 ? -12.844 -14.419 -15.105 1.00 88.31 218 ASP A N 1
ATOM 1664 C CA . ASP A 1 218 ? -11.891 -15.073 -14.198 1.00 88.31 218 ASP A CA 1
ATOM 1665 C C . ASP A 1 218 ? -11.694 -14.311 -12.868 1.00 88.31 218 ASP A C 1
ATOM 1667 O O . ASP A 1 218 ? -10.577 -14.190 -12.358 1.00 88.31 218 ASP A O 1
ATOM 1671 N N . GLY A 1 219 ? -12.775 -13.749 -12.315 1.00 91.75 219 GLY A N 1
ATOM 1672 C CA . GLY A 1 219 ? -12.759 -12.962 -11.084 1.00 91.75 219 GLY A CA 1
ATOM 1673 C C . GLY A 1 219 ? -12.360 -11.498 -11.270 1.00 91.75 219 GLY A C 1
ATOM 1674 O O . GLY A 1 219 ? -12.373 -10.747 -10.297 1.00 91.75 219 GLY A O 1
ATOM 1675 N N . TRP A 1 220 ? -12.015 -11.049 -12.479 1.00 92.81 220 TRP A N 1
ATOM 1676 C CA . TRP A 1 220 ? -11.567 -9.677 -12.728 1.00 92.81 220 TRP A CA 1
ATOM 1677 C C . TRP A 1 220 ? -12.635 -8.809 -13.382 1.00 92.81 220 TRP A C 1
ATOM 1679 O O . TRP A 1 220 ? -13.258 -9.195 -14.368 1.00 92.81 220 TRP A O 1
ATOM 1689 N N . VAL A 1 221 ? -12.749 -7.571 -12.899 1.00 93.38 221 VAL A N 1
ATOM 1690 C CA . VAL A 1 221 ? -13.403 -6.471 -13.616 1.00 93.38 221 VAL A CA 1
ATOM 1691 C C . VAL A 1 221 ? -12.494 -5.248 -13.590 1.00 93.38 221 VAL A C 1
ATOM 1693 O O . VAL A 1 221 ? -11.998 -4.845 -12.536 1.00 93.38 221 VAL A O 1
ATOM 1696 N N . THR A 1 222 ? -12.297 -4.620 -14.748 1.00 89.81 222 THR A N 1
ATOM 1697 C CA . THR A 1 222 ? -11.636 -3.317 -14.861 1.00 89.81 222 THR A CA 1
ATOM 1698 C C . THR A 1 222 ? -12.567 -2.313 -15.524 1.00 89.81 222 THR A C 1
ATOM 1700 O O . THR A 1 222 ? -13.235 -2.607 -16.514 1.00 89.81 222 THR A O 1
ATOM 1703 N N . VAL A 1 223 ? -12.633 -1.107 -14.961 1.00 88.94 223 VAL A N 1
ATOM 1704 C CA . VAL A 1 223 ? -13.483 -0.029 -15.470 1.00 88.94 223 VAL A CA 1
ATOM 1705 C C . VAL A 1 223 ? -12.641 1.219 -15.677 1.00 88.94 223 VAL A C 1
ATOM 1707 O O . VAL A 1 223 ? -12.055 1.763 -14.742 1.00 88.94 223 VAL A O 1
ATOM 1710 N N . VAL A 1 224 ? -12.568 1.668 -16.927 1.00 86.25 224 VAL A N 1
ATOM 1711 C CA . VAL A 1 224 ? -11.722 2.792 -17.341 1.00 86.25 224 VAL A CA 1
ATOM 1712 C C . VAL A 1 224 ? -12.368 4.126 -16.966 1.00 86.25 224 VAL A C 1
ATOM 1714 O O . VAL A 1 224 ? -13.569 4.309 -17.157 1.00 86.25 224 VAL A O 1
ATOM 1717 N N . ASN A 1 225 ? -11.563 5.081 -16.486 1.00 83.12 225 ASN A N 1
ATOM 1718 C CA . ASN A 1 225 ? -11.980 6.446 -16.144 1.00 83.12 225 ASN A CA 1
ATOM 1719 C C . ASN A 1 225 ? -13.131 6.509 -15.126 1.00 83.12 225 ASN A C 1
ATOM 1721 O O . ASN A 1 225 ? -14.009 7.371 -15.213 1.00 83.12 225 ASN A O 1
ATOM 1725 N N . LYS A 1 226 ? -13.127 5.591 -14.159 1.00 87.25 226 LYS A N 1
ATOM 1726 C CA . LYS A 1 226 ? -14.046 5.593 -13.020 1.00 87.25 226 LYS A CA 1
ATOM 1727 C C . LYS A 1 226 ? -13.280 5.643 -11.711 1.00 87.25 226 LYS A C 1
ATOM 1729 O O . LYS A 1 226 ? -12.089 5.337 -11.664 1.00 87.25 226 LYS A O 1
ATOM 1734 N N . ASN A 1 227 ? -13.969 6.098 -10.671 1.00 87.00 227 ASN A N 1
ATOM 1735 C CA . ASN A 1 227 ? -13.508 5.965 -9.304 1.00 87.00 227 ASN A CA 1
ATOM 1736 C C . ASN A 1 227 ? -14.286 4.829 -8.639 1.00 87.00 227 ASN A C 1
ATOM 1738 O O . ASN A 1 227 ? -15.491 4.700 -8.846 1.00 87.00 227 ASN A O 1
ATOM 1742 N N . ILE A 1 228 ? -13.621 4.052 -7.787 1.00 88.88 228 ILE A N 1
ATOM 1743 C CA . ILE A 1 228 ? -14.263 3.051 -6.931 1.00 88.88 228 ILE A CA 1
ATOM 1744 C C . ILE A 1 228 ? -15.472 3.597 -6.148 1.00 88.88 228 ILE A C 1
ATOM 1746 O O . ILE A 1 228 ? -16.418 2.851 -5.906 1.00 88.88 228 ILE A O 1
ATOM 1750 N N . SER A 1 229 ? -15.498 4.891 -5.804 1.00 87.31 229 SER A N 1
ATOM 1751 C CA . SER A 1 229 ? -16.644 5.529 -5.134 1.00 87.31 229 SER A CA 1
ATOM 1752 C C . SER A 1 229 ? -17.920 5.572 -5.971 1.00 87.31 229 SER A C 1
ATOM 1754 O O . SER A 1 229 ? -19.006 5.701 -5.413 1.00 87.31 229 SER A O 1
ATOM 1756 N N . ASP A 1 230 ? -17.796 5.469 -7.292 1.00 89.25 230 ASP A N 1
ATOM 1757 C CA . ASP A 1 230 ? -18.919 5.511 -8.230 1.00 89.25 230 ASP A CA 1
ATOM 1758 C C . ASP A 1 230 ? -19.514 4.117 -8.474 1.00 89.25 230 ASP A C 1
ATOM 1760 O O . ASP A 1 230 ? -20.453 3.973 -9.266 1.00 89.25 230 ASP A O 1
ATOM 1764 N N . CYS A 1 231 ? -18.938 3.090 -7.841 1.00 91.62 231 CYS A N 1
ATOM 1765 C CA . CYS A 1 231 ? -19.179 1.698 -8.165 1.00 91.62 231 CYS A CA 1
ATOM 1766 C C . CYS A 1 231 ? -19.960 0.936 -7.085 1.00 91.62 231 CYS A C 1
ATOM 1768 O O . CYS A 1 231 ? -19.840 1.170 -5.879 1.00 91.62 231 CYS A O 1
ATOM 1770 N N . TRP A 1 232 ? -20.732 -0.037 -7.557 1.00 92.31 232 TRP A N 1
ATOM 1771 C CA . TRP A 1 232 ? -21.524 -0.981 -6.780 1.00 92.31 232 TRP A CA 1
ATOM 1772 C C . TRP A 1 232 ? -21.149 -2.376 -7.265 1.00 92.31 232 TRP A C 1
ATOM 1774 O O . TRP A 1 232 ? -21.179 -2.637 -8.469 1.00 92.31 232 TRP A O 1
ATOM 1784 N N . VAL A 1 233 ? -20.797 -3.255 -6.336 1.00 94.94 233 VAL A N 1
ATOM 1785 C CA . VAL A 1 233 ? -20.437 -4.643 -6.614 1.00 94.94 233 VAL A CA 1
ATOM 1786 C C . VAL A 1 233 ? -21.585 -5.528 -6.158 1.00 94.94 233 VAL A C 1
ATOM 1788 O O . VAL A 1 233 ? -22.052 -5.413 -5.027 1.00 94.94 233 VAL A O 1
ATOM 1791 N N . ASN A 1 234 ? -22.045 -6.410 -7.031 1.00 95.56 234 ASN A N 1
ATOM 1792 C CA . ASN A 1 234 ? -23.009 -7.443 -6.709 1.00 95.56 234 ASN A CA 1
ATOM 1793 C C . ASN A 1 234 ? -22.314 -8.800 -6.812 1.00 95.56 234 ASN A C 1
ATOM 1795 O O . ASN A 1 234 ? -21.716 -9.112 -7.840 1.00 95.56 234 ASN A O 1
ATOM 1799 N N . LEU A 1 235 ? -22.366 -9.562 -5.725 1.00 96.69 235 LEU A N 1
ATOM 1800 C CA . LEU A 1 235 ? -21.830 -10.910 -5.637 1.00 96.69 235 LEU A CA 1
ATOM 1801 C C . LEU A 1 235 ? -22.980 -11.908 -5.637 1.00 96.69 235 LEU A C 1
ATOM 1803 O O . LEU A 1 235 ? -23.924 -11.730 -4.864 1.00 96.69 235 LEU A O 1
ATOM 1807 N N . LEU A 1 236 ? -22.864 -12.964 -6.436 1.00 96.94 236 LEU A N 1
ATOM 1808 C CA . LEU A 1 236 ? -23.776 -14.104 -6.447 1.00 96.94 236 LEU A CA 1
ATOM 1809 C C . LEU A 1 236 ? -23.013 -15.364 -6.040 1.00 96.94 236 LEU A C 1
ATOM 1811 O O . LEU A 1 236 ? -22.085 -15.773 -6.733 1.00 96.94 236 LEU A O 1
ATOM 1815 N N . GLY A 1 237 ? -23.396 -15.981 -4.924 1.00 96.62 237 GLY A N 1
ATOM 1816 C CA . GLY A 1 237 ? -22.750 -17.199 -4.445 1.00 96.62 237 GLY A CA 1
ATOM 1817 C C . GLY A 1 237 ? -23.041 -18.387 -5.355 1.00 96.62 237 GLY A C 1
ATOM 1818 O O . GLY A 1 237 ? -24.202 -18.751 -5.559 1.00 96.62 237 GLY A O 1
ATOM 1819 N N . ILE A 1 238 ? -21.985 -19.008 -5.874 1.00 96.31 238 ILE A N 1
ATOM 1820 C CA . ILE A 1 238 ? -22.067 -20.221 -6.702 1.00 96.31 238 ILE A CA 1
ATOM 1821 C C . ILE A 1 238 ? -21.744 -21.480 -5.896 1.00 96.31 238 ILE A C 1
ATOM 1823 O O . ILE A 1 238 ? -22.272 -22.551 -6.185 1.00 96.31 238 ILE A O 1
ATOM 1827 N N . GLU A 1 239 ? -20.949 -21.341 -4.834 1.00 94.94 239 GLU A N 1
ATOM 1828 C CA . GLU A 1 239 ? -20.686 -22.381 -3.841 1.00 94.94 239 GLU A CA 1
ATOM 1829 C C . GLU A 1 239 ? -20.741 -21.776 -2.433 1.00 94.94 239 GLU A C 1
ATOM 1831 O O . GLU A 1 239 ? -20.758 -20.557 -2.260 1.00 94.94 239 GLU A O 1
ATOM 1836 N N . ASN A 1 240 ? -20.782 -22.632 -1.412 1.00 94.31 240 ASN A N 1
ATOM 1837 C CA . ASN A 1 240 ? -20.682 -22.177 -0.029 1.00 94.31 240 ASN A CA 1
ATOM 1838 C C . ASN A 1 240 ? -19.214 -21.936 0.332 1.00 94.31 240 ASN A C 1
ATOM 1840 O O . ASN A 1 240 ? -18.393 -22.845 0.198 1.00 94.31 240 ASN A O 1
ATOM 1844 N N . GLY A 1 241 ? -18.904 -20.766 0.879 1.00 93.31 241 GLY A N 1
ATOM 1845 C CA . GLY A 1 241 ? -17.599 -20.502 1.479 1.00 93.31 241 GLY A CA 1
ATOM 1846 C C . GLY A 1 241 ? -17.283 -19.020 1.609 1.00 93.31 241 GLY A C 1
ATOM 1847 O O . GLY A 1 241 ? -18.152 -18.162 1.464 1.00 93.31 241 GLY A O 1
ATOM 1848 N N . THR A 1 242 ? -16.013 -18.725 1.865 1.00 91.00 242 THR A N 1
ATOM 1849 C CA . THR A 1 242 ? -15.525 -17.361 2.067 1.00 91.00 242 THR A CA 1
ATOM 1850 C C . THR A 1 242 ? -15.091 -16.740 0.740 1.00 91.00 242 THR A C 1
ATOM 1852 O O . THR A 1 242 ? -14.140 -17.216 0.127 1.00 91.00 242 THR A O 1
ATOM 1855 N N . TYR A 1 243 ? -15.744 -15.661 0.306 1.00 93.00 243 TYR A N 1
ATOM 1856 C CA . TYR A 1 243 ? -15.280 -14.875 -0.840 1.00 93.00 243 TYR A CA 1
ATOM 1857 C C . TYR A 1 243 ? -14.159 -13.914 -0.431 1.00 93.00 243 TYR A C 1
ATOM 1859 O O . TYR A 1 243 ? -14.122 -13.434 0.705 1.00 93.00 243 TYR A O 1
ATOM 1867 N N . HIS A 1 244 ? -13.297 -13.557 -1.385 1.00 91.75 244 HIS A N 1
ATOM 1868 C CA . HIS A 1 244 ? -12.226 -12.574 -1.198 1.00 91.75 244 HIS A CA 1
ATOM 1869 C C . HIS A 1 244 ? -12.326 -11.476 -2.254 1.00 91.75 244 HIS A C 1
ATOM 1871 O O . HIS A 1 244 ? -12.002 -11.703 -3.413 1.00 91.75 244 HIS A O 1
ATOM 1877 N N . LEU A 1 245 ? -12.755 -10.280 -1.867 1.00 92.19 245 LEU A N 1
ATOM 1878 C CA . LEU A 1 245 ? -12.930 -9.144 -2.766 1.00 92.19 245 LEU A CA 1
ATOM 1879 C C . LEU A 1 245 ? -11.844 -8.093 -2.518 1.00 92.19 245 LEU A C 1
ATOM 1881 O O . LEU A 1 245 ? -11.770 -7.490 -1.443 1.00 92.19 245 LEU A O 1
ATOM 1885 N N . VAL A 1 246 ? -11.029 -7.850 -3.541 1.00 91.31 246 VAL A N 1
ATOM 1886 C CA . VAL A 1 246 ? -10.059 -6.754 -3.607 1.00 91.31 246 VAL A CA 1
ATOM 1887 C C . VAL A 1 246 ? -10.578 -5.703 -4.576 1.00 91.31 246 VAL A C 1
ATOM 1889 O O . VAL A 1 246 ? -11.018 -6.027 -5.675 1.00 91.31 246 VAL A O 1
ATOM 1892 N N . MET A 1 247 ? -10.512 -4.435 -4.185 1.00 91.56 247 MET A N 1
ATOM 1893 C CA . MET A 1 247 ? -10.975 -3.326 -5.016 1.00 91.56 247 MET A CA 1
ATOM 1894 C C . MET A 1 247 ? -10.027 -2.141 -4.885 1.00 91.56 247 MET A C 1
ATOM 1896 O O . MET A 1 247 ? -9.554 -1.868 -3.787 1.00 91.56 247 MET A O 1
ATOM 1900 N N . GLY A 1 248 ? -9.767 -1.401 -5.955 1.00 88.81 248 GLY A N 1
ATOM 1901 C CA . GLY A 1 248 ? -8.931 -0.203 -5.877 1.00 88.81 248 GLY A CA 1
ATOM 1902 C C . GLY A 1 248 ? -8.845 0.553 -7.193 1.00 88.81 248 GLY A C 1
ATOM 1903 O O . GLY A 1 248 ? -9.228 0.052 -8.244 1.00 88.81 248 GLY A O 1
ATOM 1904 N N . ASN A 1 249 ? -8.331 1.773 -7.141 1.00 85.25 249 ASN A N 1
ATOM 1905 C CA . ASN A 1 249 ? -7.957 2.548 -8.313 1.00 85.25 249 ASN A CA 1
ATOM 1906 C C . ASN A 1 249 ? -6.470 2.320 -8.607 1.00 85.25 249 ASN A C 1
ATOM 1908 O O . ASN A 1 249 ? -5.603 2.530 -7.761 1.00 85.25 249 ASN A O 1
ATOM 1912 N N . SER A 1 250 ? -6.158 1.958 -9.843 1.00 76.12 250 SER A N 1
ATOM 1913 C CA . SER A 1 250 ? -4.803 1.643 -10.305 1.00 76.12 250 SER A CA 1
ATOM 1914 C C . SER A 1 250 ? -3.796 2.802 -10.235 1.00 76.12 250 SER A C 1
ATOM 1916 O O . SER A 1 250 ? -2.594 2.572 -10.338 1.00 76.12 250 SER A O 1
ATOM 1918 N N . GLY A 1 251 ? -4.273 4.044 -10.101 1.00 67.94 251 GLY A N 1
ATOM 1919 C CA . GLY A 1 251 ? -3.453 5.250 -9.948 1.00 67.94 251 GLY A CA 1
ATOM 1920 C C . GLY A 1 251 ? -3.352 5.773 -8.512 1.00 67.94 251 GLY A C 1
ATOM 1921 O O . GLY A 1 251 ? -2.780 6.839 -8.306 1.00 67.94 251 GLY A O 1
ATOM 1922 N N . ASP A 1 252 ? -3.934 5.076 -7.533 1.00 72.75 252 ASP A N 1
ATOM 1923 C CA . ASP A 1 252 ? -3.961 5.504 -6.135 1.00 72.75 252 ASP A CA 1
ATOM 1924 C C . ASP A 1 252 ? -3.745 4.307 -5.201 1.00 72.75 252 ASP A C 1
ATOM 1926 O O . ASP A 1 252 ? -4.687 3.600 -4.842 1.00 72.75 252 ASP A O 1
ATOM 1930 N N . ASP A 1 253 ? -2.503 4.115 -4.752 1.00 64.88 253 ASP A N 1
ATOM 1931 C CA . ASP A 1 253 ? -2.128 3.046 -3.817 1.00 64.88 253 ASP A CA 1
ATOM 1932 C C . ASP A 1 253 ? -2.938 3.068 -2.509 1.00 64.88 253 ASP A C 1
ATOM 1934 O O . ASP A 1 253 ? -3.107 2.038 -1.858 1.00 64.88 253 ASP A O 1
ATOM 1938 N N . SER A 1 254 ? -3.471 4.226 -2.111 1.00 67.69 254 SER A N 1
ATOM 1939 C CA . SER A 1 254 ? -4.268 4.345 -0.888 1.00 67.69 254 SER A CA 1
ATOM 1940 C C . SER A 1 254 ? -5.726 3.924 -1.054 1.00 67.69 254 SER A C 1
ATOM 1942 O O . SER A 1 254 ? -6.430 3.745 -0.059 1.00 67.69 254 SER A O 1
ATOM 1944 N N . SER A 1 255 ? -6.180 3.762 -2.297 1.00 76.81 255 SER A N 1
ATOM 1945 C CA . SER A 1 255 ? -7.555 3.376 -2.602 1.00 76.81 255 SER A CA 1
ATOM 1946 C C . SER A 1 255 ? -7.799 1.873 -2.492 1.00 76.81 255 SER A C 1
ATOM 1948 O O . SER A 1 255 ? -8.957 1.474 -2.406 1.00 76.81 255 SER A O 1
ATOM 1950 N N . TRP A 1 256 ? -6.745 1.046 -2.472 1.00 80.12 256 TRP A N 1
ATOM 1951 C CA . TRP A 1 256 ? -6.878 -0.407 -2.406 1.00 80.12 256 TRP A CA 1
ATOM 1952 C C . TRP A 1 256 ? -7.528 -0.854 -1.096 1.00 80.12 256 TRP A C 1
ATOM 1954 O O . TRP A 1 256 ? -7.098 -0.493 -0.000 1.00 80.12 256 TRP A O 1
ATOM 1964 N N . GLN A 1 257 ? -8.569 -1.664 -1.229 1.00 80.50 257 GLN A N 1
ATOM 1965 C CA . GLN A 1 257 ? -9.361 -2.236 -0.154 1.00 80.50 257 GLN A CA 1
ATOM 1966 C C . GLN A 1 257 ? -9.391 -3.752 -0.298 1.00 80.50 257 GLN A C 1
ATOM 1968 O O . GLN A 1 257 ? -9.456 -4.288 -1.406 1.00 80.50 257 GLN A O 1
ATOM 1973 N N . TYR A 1 258 ? -9.401 -4.420 0.848 1.00 83.12 258 TYR A N 1
ATOM 1974 C CA . TYR A 1 258 ? -9.656 -5.844 0.961 1.00 83.12 258 TYR A CA 1
ATOM 1975 C C . TYR A 1 258 ? -10.890 -6.075 1.824 1.00 83.12 258 TYR A C 1
ATOM 1977 O O . TYR A 1 258 ? -11.088 -5.422 2.855 1.00 83.12 258 TYR A O 1
ATOM 1985 N N . SER A 1 259 ? -11.707 -7.024 1.396 1.00 82.12 259 SER A N 1
ATOM 1986 C CA . SER A 1 259 ? -12.873 -7.484 2.126 1.00 82.12 259 SER A CA 1
ATOM 1987 C C . SER A 1 259 ? -13.116 -8.955 1.865 1.00 82.12 259 SER A C 1
ATOM 1989 O O . SER A 1 259 ? -12.869 -9.449 0.770 1.00 82.12 259 SER A O 1
ATOM 1991 N N . GLU A 1 260 ? -13.641 -9.645 2.862 1.00 86.75 260 GLU A N 1
ATOM 1992 C CA . GLU A 1 260 ? -14.026 -11.045 2.751 1.00 86.75 260 GLU A CA 1
ATOM 1993 C C . GLU A 1 260 ? -15.332 -11.299 3.498 1.00 86.75 260 GLU A C 1
ATOM 1995 O O . GLU A 1 260 ? -15.772 -10.496 4.326 1.00 86.75 260 GLU A O 1
ATOM 2000 N N . GLY A 1 261 ? -15.979 -12.415 3.216 1.00 85.94 261 GLY A N 1
ATOM 2001 C CA . GLY A 1 261 ? -17.161 -12.819 3.957 1.00 85.94 261 GLY A CA 1
ATOM 2002 C C . GLY A 1 261 ? -17.680 -14.163 3.494 1.00 85.94 261 GLY A C 1
ATOM 2003 O O . GLY A 1 261 ? -17.334 -14.633 2.420 1.00 85.94 261 GLY A O 1
ATOM 2004 N N . GLU A 1 262 ? -18.537 -14.770 4.302 1.00 90.81 262 GLU A N 1
ATOM 2005 C CA . GLU A 1 262 ? -19.235 -15.989 3.896 1.00 90.81 262 GLU A CA 1
ATOM 2006 C C . GLU A 1 262 ? -20.274 -15.666 2.828 1.00 90.81 262 GLU A C 1
ATOM 2008 O O . GLU A 1 262 ? -20.931 -14.629 2.911 1.00 90.81 262 GLU A O 1
ATOM 2013 N N . ILE A 1 263 ? -20.437 -16.534 1.844 1.00 94.94 263 ILE A N 1
ATOM 2014 C CA . ILE A 1 263 ? -21.538 -16.485 0.891 1.00 94.94 263 ILE A CA 1
ATOM 2015 C C . ILE A 1 263 ? -22.034 -17.906 0.641 1.00 94.94 263 ILE A C 1
ATOM 2017 O O . ILE A 1 263 ? -21.242 -18.846 0.547 1.00 94.94 263 ILE A O 1
ATOM 2021 N N . GLY A 1 264 ? -23.352 -18.071 0.614 1.00 96.12 264 GLY A N 1
ATOM 2022 C CA . GLY A 1 264 ? -24.005 -19.332 0.288 1.00 96.12 264 GLY A CA 1
ATOM 2023 C C . GLY A 1 264 ? -24.450 -19.417 -1.171 1.00 96.12 264 GLY A C 1
ATOM 2024 O O . GLY A 1 264 ? -24.613 -18.404 -1.849 1.00 96.12 264 GLY A O 1
ATOM 2025 N N . VAL A 1 265 ? -24.729 -20.634 -1.641 1.00 96.69 265 VAL A N 1
ATOM 2026 C CA . VAL A 1 265 ? -25.295 -20.865 -2.982 1.00 96.69 265 VAL A CA 1
ATOM 2027 C C . VAL A 1 265 ? -26.596 -20.075 -3.166 1.00 96.69 265 VAL A C 1
ATOM 2029 O O . VAL A 1 265 ? -27.549 -20.240 -2.402 1.00 96.69 265 VAL A O 1
ATOM 2032 N N . GLY A 1 266 ? -26.645 -19.231 -4.198 1.00 95.50 266 GLY A N 1
ATOM 2033 C CA . GLY A 1 266 ? -27.784 -18.371 -4.523 1.00 95.50 266 GLY A CA 1
ATOM 2034 C C . GLY A 1 266 ? -27.936 -17.137 -3.627 1.00 95.50 266 GLY A C 1
ATOM 2035 O O . GLY A 1 266 ? -28.833 -16.327 -3.862 1.00 95.50 266 GLY A O 1
ATOM 2036 N N . GLU A 1 267 ? -27.079 -16.959 -2.617 1.00 96.56 267 GLU A N 1
ATOM 2037 C CA . GLU A 1 267 ? -27.040 -15.732 -1.825 1.00 96.56 267 GLU A CA 1
ATOM 2038 C C . GLU A 1 267 ? -26.515 -14.581 -2.686 1.00 96.56 267 GLU A C 1
ATOM 2040 O O . GLU A 1 267 ? -25.579 -14.739 -3.470 1.00 96.56 267 GLU A O 1
ATOM 2045 N N . THR A 1 268 ? -27.118 -13.404 -2.531 1.00 95.44 268 THR A N 1
ATOM 2046 C CA . THR A 1 268 ? -26.668 -12.185 -3.198 1.00 95.44 268 THR A CA 1
ATOM 2047 C C . THR A 1 268 ? -26.165 -11.178 -2.175 1.00 95.44 268 THR A C 1
ATOM 2049 O O . THR A 1 268 ? -26.871 -10.869 -1.213 1.00 95.44 268 THR A O 1
ATOM 2052 N N . LYS A 1 269 ? -24.981 -10.608 -2.411 1.00 92.81 269 LYS A N 1
ATOM 2053 C CA . LYS A 1 269 ? -24.429 -9.516 -1.598 1.00 92.81 269 LYS A CA 1
ATOM 2054 C C . LYS A 1 269 ? -24.186 -8.279 -2.439 1.00 92.81 269 LYS A C 1
ATOM 2056 O O . LYS A 1 269 ? -23.558 -8.348 -3.486 1.00 92.81 269 LYS A O 1
ATOM 2061 N N . ASN A 1 270 ? -24.656 -7.137 -1.946 1.00 91.44 270 ASN A N 1
ATOM 2062 C CA . ASN A 1 270 ? -24.382 -5.837 -2.544 1.00 91.44 270 ASN A CA 1
ATOM 2063 C C . ASN A 1 270 ? -23.332 -5.118 -1.703 1.00 91.44 270 ASN A C 1
ATOM 2065 O O . ASN A 1 270 ? -23.512 -4.938 -0.501 1.00 91.44 270 ASN A O 1
ATOM 2069 N N . ILE A 1 271 ? -22.242 -4.718 -2.342 1.00 91.00 271 ILE A N 1
ATOM 2070 C CA . ILE A 1 271 ? -21.092 -4.085 -1.713 1.00 91.00 271 ILE A CA 1
ATOM 2071 C C . ILE A 1 271 ? -20.883 -2.720 -2.360 1.00 91.00 271 ILE A C 1
ATOM 2073 O O . ILE A 1 271 ? -20.809 -2.588 -3.581 1.00 91.00 271 ILE A O 1
ATOM 2077 N N . SER A 1 272 ? -20.776 -1.690 -1.526 1.00 87.94 272 SER A N 1
ATOM 2078 C CA . SER A 1 272 ? -20.433 -0.341 -1.958 1.00 87.94 272 SER A CA 1
ATOM 2079 C C . SER A 1 272 ? -19.535 0.313 -0.923 1.00 87.94 272 SER A C 1
ATOM 2081 O O . SER A 1 272 ? -19.844 0.317 0.268 1.00 87.94 272 SER A O 1
ATOM 2083 N N . ILE A 1 273 ? -18.433 0.909 -1.378 1.00 86.12 273 ILE A N 1
ATOM 2084 C CA . ILE A 1 273 ? -17.481 1.570 -0.481 1.00 86.12 273 ILE A CA 1
ATOM 2085 C C . ILE A 1 273 ? -18.009 2.889 0.096 1.00 86.12 273 ILE A C 1
ATOM 2087 O O . ILE A 1 273 ? -17.425 3.418 1.041 1.00 86.12 273 ILE A O 1
ATOM 2091 N N . VAL A 1 274 ? -19.092 3.429 -0.468 1.00 87.00 274 VAL A N 1
ATOM 2092 C CA . VAL A 1 274 ? -19.753 4.645 0.024 1.00 87.00 274 VAL A CA 1
ATOM 2093 C C . VAL A 1 274 ? -20.920 4.339 0.965 1.00 87.00 274 VAL A C 1
ATOM 2095 O O . VAL A 1 274 ? -21.468 5.258 1.571 1.00 87.00 274 VAL A O 1
ATOM 2098 N N . ASP A 1 275 ? -21.285 3.063 1.141 1.00 90.44 275 ASP A N 1
ATOM 2099 C CA . ASP A 1 275 ? -22.245 2.657 2.165 1.00 90.44 275 ASP A CA 1
ATOM 2100 C C . ASP A 1 275 ? -21.526 2.442 3.500 1.00 90.44 275 ASP A C 1
ATOM 2102 O O . ASP A 1 275 ? -20.755 1.502 3.682 1.00 90.44 275 ASP A O 1
ATOM 2106 N N . LYS A 1 276 ? -21.804 3.299 4.486 1.00 91.19 276 LYS A N 1
ATOM 2107 C CA . LYS A 1 276 ? -21.207 3.146 5.817 1.00 91.19 276 LYS A CA 1
ATOM 2108 C C . LYS A 1 276 ? -21.634 1.863 6.529 1.00 91.19 276 LYS A C 1
ATOM 2110 O O . LYS A 1 276 ? -20.883 1.375 7.368 1.00 91.19 276 LYS A O 1
ATOM 2115 N N . ASN A 1 277 ? -22.814 1.320 6.219 1.00 91.56 277 ASN A N 1
ATOM 2116 C CA . ASN A 1 277 ? -23.302 0.091 6.846 1.00 91.56 277 ASN A CA 1
ATOM 2117 C C . ASN A 1 277 ? -22.393 -1.086 6.507 1.00 91.56 277 ASN A C 1
ATOM 2119 O O . ASN A 1 277 ? -22.027 -1.838 7.403 1.00 91.56 277 ASN A O 1
ATOM 2123 N N . TYR A 1 278 ? -21.941 -1.153 5.253 1.00 90.62 278 TYR A N 1
ATOM 2124 C CA . TYR A 1 278 ? -20.977 -2.147 4.809 1.00 90.62 278 TYR A CA 1
ATOM 2125 C C . TYR A 1 278 ? -19.732 -2.169 5.707 1.00 90.62 278 TYR A C 1
ATOM 2127 O O . TYR A 1 278 ? -19.315 -3.226 6.172 1.00 90.62 278 TYR A O 1
ATOM 2135 N N . TRP A 1 279 ? -19.177 -1.000 6.033 1.00 92.00 279 TRP A N 1
ATOM 2136 C CA . TRP A 1 279 ? -17.992 -0.894 6.889 1.00 92.00 279 TRP A CA 1
ATOM 2137 C C . TRP A 1 279 ? -18.252 -1.266 8.352 1.00 92.00 279 TRP A C 1
ATOM 2139 O O . TRP A 1 279 ? -17.383 -1.861 8.992 1.00 92.00 279 TRP A O 1
ATOM 2149 N N . TYR A 1 280 ? -19.443 -0.974 8.880 1.00 94.75 280 TYR A N 1
ATOM 2150 C CA . TYR A 1 280 ? -19.857 -1.483 10.190 1.00 94.75 280 TYR A CA 1
ATOM 2151 C C . TYR A 1 280 ? -19.961 -3.012 10.198 1.00 94.75 280 TYR A C 1
ATOM 2153 O O . TYR A 1 280 ? -19.506 -3.641 11.154 1.00 94.75 280 TYR A O 1
ATOM 2161 N N . ASP A 1 281 ? -20.469 -3.615 9.123 1.00 91.44 281 ASP A N 1
ATOM 2162 C CA . ASP A 1 281 ? -20.566 -5.070 8.994 1.00 91.44 281 ASP A CA 1
ATOM 2163 C C . ASP A 1 281 ? -19.179 -5.728 8.905 1.00 91.44 281 ASP A C 1
ATOM 2165 O O . ASP A 1 281 ? -18.944 -6.761 9.538 1.00 91.44 281 ASP A O 1
ATOM 2169 N N . GLN A 1 282 ? -18.218 -5.097 8.212 1.00 89.94 282 GLN A N 1
ATOM 2170 C CA . GLN A 1 282 ? -16.818 -5.546 8.222 1.00 89.94 282 GLN A CA 1
ATOM 2171 C C . GLN A 1 282 ? -16.242 -5.529 9.648 1.00 89.94 282 GLN A C 1
ATOM 2173 O O . GLN A 1 282 ? -15.639 -6.502 10.094 1.00 89.94 282 GLN A O 1
ATOM 2178 N N . ILE A 1 283 ? -16.479 -4.451 10.405 1.00 94.19 283 ILE A N 1
ATOM 2179 C CA . ILE A 1 283 ? -16.058 -4.347 11.810 1.00 94.19 283 ILE A CA 1
ATOM 2180 C C . ILE A 1 283 ? -16.715 -5.428 12.674 1.00 94.19 283 ILE A C 1
ATOM 2182 O O . ILE A 1 283 ? -16.046 -5.996 13.540 1.00 94.19 283 ILE A O 1
ATOM 2186 N N . LEU A 1 284 ? -17.994 -5.740 12.454 1.00 94.31 284 LEU A N 1
ATOM 2187 C CA . LEU A 1 284 ? -18.695 -6.801 13.181 1.00 94.31 284 LEU A CA 1
ATOM 2188 C C . LEU A 1 284 ? -18.099 -8.180 12.911 1.00 94.31 284 LEU A C 1
ATOM 2190 O O . LEU A 1 284 ? -17.920 -8.942 13.862 1.00 94.31 284 LEU A O 1
ATOM 2194 N N . ARG A 1 285 ? -17.754 -8.488 11.655 1.00 90.75 285 ARG A N 1
ATOM 2195 C CA . ARG A 1 285 ? -17.060 -9.735 11.301 1.00 90.75 285 ARG A CA 1
ATOM 2196 C C . ARG A 1 285 ? -15.760 -9.869 12.090 1.00 90.75 285 ARG A C 1
ATOM 2198 O O . ARG A 1 285 ? -15.617 -10.822 12.854 1.00 90.75 285 ARG A O 1
ATOM 2205 N N . GLU A 1 286 ? -14.876 -8.880 11.973 1.00 91.12 286 GLU A N 1
ATOM 2206 C CA . GLU A 1 286 ? -13.579 -8.877 12.662 1.00 91.12 286 GLU A CA 1
ATOM 2207 C C . GLU A 1 286 ? -13.738 -8.979 14.184 1.00 91.12 286 GLU A C 1
ATOM 2209 O O . GLU A 1 286 ? -13.005 -9.688 14.874 1.00 91.12 286 GLU A O 1
ATOM 2214 N N . THR A 1 287 ? -14.757 -8.312 14.729 1.00 95.25 287 THR A N 1
ATOM 2215 C CA . THR A 1 287 ? -15.064 -8.370 16.161 1.00 95.25 287 THR A CA 1
ATOM 2216 C C . THR A 1 287 ? -15.516 -9.762 16.593 1.00 95.25 287 THR A C 1
ATOM 2218 O O . THR A 1 287 ? -15.131 -10.212 17.670 1.00 95.25 287 THR A O 1
ATOM 2221 N N . ASN A 1 288 ? -16.315 -10.461 15.784 1.00 93.12 288 ASN A N 1
ATOM 2222 C CA . ASN A 1 288 ? -16.746 -11.826 16.085 1.00 93.12 288 ASN A CA 1
ATOM 2223 C C . ASN A 1 288 ? -15.574 -12.817 16.018 1.00 93.12 288 ASN A C 1
ATOM 2225 O O . ASN A 1 288 ? -15.472 -13.677 16.895 1.00 93.12 288 ASN A O 1
ATOM 2229 N N . GLU A 1 289 ? -14.656 -12.664 15.059 1.00 91.50 289 GLU A N 1
ATOM 2230 C CA . GLU A 1 289 ? -13.422 -13.459 15.029 1.00 91.50 289 GLU A CA 1
ATOM 2231 C C . GLU A 1 289 ? -12.587 -13.214 16.294 1.00 91.50 289 GLU A C 1
ATOM 2233 O O . GLU A 1 289 ? -12.200 -14.155 16.996 1.00 91.50 289 GLU A O 1
ATOM 2238 N N . LEU A 1 290 ? -12.381 -11.945 16.654 1.00 93.94 290 LEU A N 1
ATOM 2239 C CA . LEU A 1 290 ? -11.676 -11.574 17.878 1.00 93.94 290 LEU A CA 1
ATOM 2240 C C . LEU A 1 290 ? -12.378 -12.093 19.138 1.00 93.94 290 LEU A C 1
ATOM 2242 O O . LEU A 1 290 ? -11.704 -12.477 20.090 1.00 93.94 290 LEU A O 1
ATOM 2246 N N . LEU A 1 291 ? -13.711 -12.141 19.177 1.00 95.38 291 LEU A N 1
ATOM 2247 C CA . LEU A 1 291 ? -14.454 -12.727 20.297 1.00 95.38 291 LEU A CA 1
ATOM 2248 C C . LEU A 1 291 ? -14.222 -14.237 20.402 1.00 95.38 291 LEU A C 1
ATOM 2250 O O . LEU A 1 291 ? -14.131 -14.744 21.520 1.00 95.38 291 LEU A O 1
ATOM 2254 N N . GLY A 1 292 ? -14.069 -14.934 19.274 1.00 92.88 292 GLY A N 1
ATOM 2255 C CA . GLY A 1 292 ? -13.640 -16.333 19.249 1.00 92.88 292 GLY A CA 1
ATOM 2256 C C . GLY A 1 292 ? -12.238 -16.527 19.835 1.00 92.88 292 GLY A C 1
ATOM 2257 O O . GLY A 1 292 ? -12.007 -17.487 20.567 1.00 92.88 292 GLY A O 1
ATOM 2258 N N . GLN A 1 293 ? -11.321 -15.587 19.582 1.00 93.44 293 GLN A N 1
ATOM 2259 C CA . GLN A 1 293 ? -9.938 -15.645 20.079 1.00 93.44 293 GLN A CA 1
ATOM 2260 C C . GLN A 1 293 ? -9.786 -15.197 21.544 1.00 93.44 293 GLN A C 1
ATOM 2262 O O . GLN A 1 293 ? -8.989 -15.761 22.292 1.00 93.44 293 GLN A O 1
ATOM 2267 N N . PHE A 1 294 ? -10.527 -14.168 21.962 1.00 93.81 294 PHE A N 1
ATOM 2268 C CA . PHE A 1 294 ? -10.333 -13.470 23.239 1.00 93.81 294 PHE A CA 1
ATOM 2269 C C . PHE A 1 294 ? -11.514 -13.582 24.211 1.00 93.81 294 PHE A C 1
ATOM 2271 O O . PHE A 1 294 ? -11.488 -12.912 25.243 1.00 93.81 294 PHE A O 1
ATOM 2278 N N . GLY A 1 295 ? -12.527 -14.396 23.895 1.00 89.19 295 GLY A N 1
ATOM 2279 C CA . GLY A 1 295 ? -13.583 -14.882 24.791 1.00 89.19 295 GLY A CA 1
ATOM 2280 C C . GLY A 1 295 ? -14.214 -13.842 25.722 1.00 89.19 295 GLY A C 1
ATOM 2281 O O . GLY A 1 295 ? -13.727 -13.608 26.825 1.00 89.19 295 GLY A O 1
ATOM 2282 N N . GLY A 1 296 ? -15.345 -13.248 25.329 1.00 86.31 296 GLY A N 1
ATOM 2283 C CA . GLY A 1 296 ? -16.144 -12.398 26.229 1.00 86.31 296 GLY A CA 1
ATOM 2284 C C . GLY A 1 296 ? -15.444 -11.119 26.713 1.00 86.31 296 GLY A C 1
ATOM 2285 O O . GLY A 1 296 ? -15.875 -10.520 27.699 1.00 86.31 296 GLY A O 1
ATOM 2286 N N . ASN A 1 297 ? -14.368 -10.682 26.044 1.00 96.88 297 ASN A N 1
ATOM 2287 C CA . ASN A 1 297 ? -13.694 -9.428 26.368 1.00 96.88 297 ASN A CA 1
ATOM 2288 C C . ASN A 1 297 ? -14.683 -8.250 26.317 1.00 96.88 297 ASN A C 1
ATOM 2290 O O . ASN A 1 297 ? -15.366 -8.025 25.318 1.00 96.88 297 ASN A O 1
ATOM 2294 N N . SER A 1 298 ? -14.728 -7.465 27.394 1.00 97.38 298 SER A N 1
ATOM 2295 C CA . SER A 1 298 ? -15.713 -6.394 27.555 1.00 97.38 298 SER A CA 1
ATOM 2296 C C . SER A 1 298 ? -15.564 -5.266 26.532 1.00 97.38 298 SER A C 1
ATOM 2298 O O . SER A 1 298 ? -16.567 -4.665 26.152 1.00 97.38 298 SER A O 1
ATOM 2300 N N . ASN A 1 299 ? -14.347 -4.981 26.053 1.00 97.81 299 ASN A N 1
ATOM 2301 C CA . ASN A 1 299 ? -14.133 -3.996 24.996 1.00 97.81 299 ASN A CA 1
ATOM 2302 C C . ASN A 1 299 ? -14.605 -4.532 23.637 1.00 97.81 299 ASN A C 1
ATOM 2304 O O . ASN A 1 299 ? -15.268 -3.792 22.919 1.00 97.81 299 ASN A O 1
ATOM 2308 N N . LEU A 1 300 ? -14.381 -5.813 23.319 1.00 98.06 300 LEU A N 1
ATOM 2309 C CA . LEU A 1 300 ? -14.937 -6.443 22.109 1.00 98.06 300 LEU A CA 1
ATOM 2310 C C . LEU A 1 300 ? -16.468 -6.463 22.106 1.00 98.06 300 LEU A C 1
ATOM 2312 O O . LEU A 1 300 ? -17.080 -6.148 21.090 1.00 98.06 300 LEU A O 1
ATOM 2316 N N . LEU A 1 301 ? -17.104 -6.765 23.242 1.00 97.88 301 LEU A N 1
ATOM 2317 C CA . LEU A 1 301 ? -18.565 -6.696 23.352 1.00 97.88 301 LEU A CA 1
ATOM 2318 C C . LEU A 1 301 ? -19.082 -5.268 23.121 1.00 97.88 301 LEU A C 1
ATOM 2320 O O . LEU A 1 301 ? -20.072 -5.085 22.421 1.00 97.88 301 LEU A O 1
ATOM 2324 N N . LYS A 1 302 ? -18.384 -4.248 23.637 1.00 98.31 302 LYS A N 1
ATOM 2325 C CA . LYS A 1 302 ? -18.718 -2.839 23.370 1.00 98.31 302 LYS A CA 1
ATOM 2326 C C . LYS A 1 302 ? -18.519 -2.455 21.906 1.00 98.31 302 LYS A C 1
ATOM 2328 O O . LYS A 1 302 ? -19.343 -1.720 21.378 1.00 98.31 302 LYS A O 1
ATOM 2333 N N . ILE A 1 303 ? -17.458 -2.940 21.256 1.00 98.12 303 ILE A N 1
ATOM 2334 C CA . ILE A 1 303 ? -17.236 -2.745 19.814 1.00 98.12 303 ILE A CA 1
ATOM 2335 C C . ILE A 1 303 ? -18.408 -3.344 19.038 1.00 98.12 303 ILE A C 1
ATOM 2337 O O . ILE A 1 303 ? -18.992 -2.651 18.210 1.00 98.12 303 ILE A O 1
ATOM 2341 N N . LYS A 1 304 ? -18.800 -4.584 19.358 1.00 97.75 304 LYS A N 1
ATOM 2342 C CA . LYS A 1 304 ? -19.945 -5.261 18.741 1.00 97.75 304 LYS A CA 1
ATOM 2343 C C . LYS A 1 304 ? -21.230 -4.447 18.896 1.00 97.75 304 LYS A C 1
ATOM 2345 O O . LYS A 1 304 ? -21.838 -4.087 17.896 1.00 97.75 304 LYS A O 1
ATOM 2350 N N . THR A 1 305 ? -21.590 -4.075 20.125 1.00 98.00 305 THR A N 1
ATOM 2351 C CA . THR A 1 305 ? -22.792 -3.267 20.390 1.00 98.00 305 THR A CA 1
ATOM 2352 C C . THR A 1 305 ? -22.747 -1.912 19.681 1.00 98.00 305 THR A C 1
ATOM 2354 O O . THR A 1 305 ? -23.752 -1.469 19.133 1.00 98.00 305 THR A O 1
ATOM 2357 N N . ALA A 1 306 ? -21.591 -1.243 19.658 1.00 97.88 306 ALA A N 1
ATOM 2358 C CA . ALA A 1 306 ? -21.446 0.045 18.987 1.00 97.88 306 ALA A CA 1
ATOM 2359 C C . ALA A 1 306 ? -21.530 -0.072 17.460 1.00 97.88 306 ALA A C 1
ATOM 2361 O O . ALA A 1 306 ? -22.028 0.849 16.815 1.00 97.88 306 ALA A O 1
ATOM 2362 N N . ALA A 1 307 ? -21.063 -1.181 16.881 1.00 97.38 307 ALA A N 1
ATOM 2363 C CA . ALA A 1 307 ? -21.164 -1.431 15.451 1.00 97.38 307 ALA A CA 1
ATOM 2364 C C . ALA A 1 307 ? -22.592 -1.828 15.034 1.00 97.38 307 ALA A C 1
ATOM 2366 O O . ALA A 1 307 ? -23.115 -1.252 14.084 1.00 97.38 307 ALA A O 1
ATOM 2367 N N . GLU A 1 308 ? -23.273 -2.686 15.803 1.00 97.12 308 GLU A N 1
ATOM 2368 C CA . GLU A 1 308 ? -24.709 -2.985 15.637 1.00 97.12 308 GLU A CA 1
ATOM 2369 C C . GLU A 1 308 ? -25.566 -1.713 15.760 1.00 97.12 308 GLU A C 1
ATOM 2371 O O . GLU A 1 308 ? -26.470 -1.472 14.960 1.00 97.12 308 GLU A O 1
ATOM 2376 N N . GLY A 1 309 ? -25.244 -0.862 16.739 1.00 97.00 309 GLY A N 1
ATOM 2377 C CA . GLY A 1 309 ? -25.894 0.429 16.966 1.00 97.00 309 GLY A CA 1
ATOM 2378 C C . GLY A 1 309 ? -25.409 1.565 16.058 1.00 97.00 309 GLY A C 1
ATOM 2379 O O . GLY A 1 309 ? -25.903 2.683 16.194 1.00 97.00 309 GLY A O 1
ATOM 2380 N N . LYS A 1 310 ? -24.448 1.309 15.159 1.00 96.31 310 LYS A N 1
ATOM 2381 C CA . LYS A 1 310 ? -23.878 2.279 14.204 1.00 96.31 310 LYS A CA 1
ATOM 2382 C C . LYS A 1 310 ? -23.423 3.593 14.856 1.00 96.31 310 LYS A C 1
ATOM 2384 O O . LYS A 1 310 ? -23.685 4.682 14.353 1.00 96.31 310 LYS A O 1
ATOM 2389 N N . SER A 1 311 ? -22.750 3.490 16.003 1.00 96.19 311 SER A N 1
ATOM 2390 C CA . SER A 1 311 ? -22.280 4.625 16.803 1.00 96.19 311 SER A CA 1
ATOM 2391 C C . SER A 1 311 ? -20.754 4.748 16.742 1.00 96.19 311 SER A C 1
ATOM 2393 O O . SER A 1 311 ? -20.045 4.106 17.524 1.00 96.19 311 SER A O 1
ATOM 2395 N N . PHE A 1 312 ? -20.240 5.613 15.860 1.00 96.38 312 PHE A N 1
ATOM 2396 C CA . PHE A 1 312 ? -18.798 5.793 15.637 1.00 96.38 312 PHE A CA 1
ATOM 2397 C C . PHE A 1 312 ? -18.002 6.144 16.906 1.00 96.38 312 PHE A C 1
ATOM 2399 O O . PHE A 1 312 ? -16.983 5.513 17.175 1.00 96.38 312 PHE A O 1
ATOM 2406 N N . ASP A 1 313 ? -18.466 7.088 17.731 1.00 96.31 313 ASP A N 1
ATOM 2407 C CA . ASP A 1 313 ? -17.706 7.535 18.912 1.00 96.31 313 ASP A CA 1
ATOM 2408 C C . ASP A 1 313 ? -17.525 6.421 19.957 1.00 96.31 313 ASP A C 1
ATOM 2410 O O . ASP A 1 313 ? -16.435 6.234 20.515 1.00 96.31 313 ASP A O 1
ATOM 2414 N N . GLN A 1 314 ? -18.589 5.650 20.205 1.00 97.81 314 GLN A N 1
ATOM 2415 C CA . GLN A 1 314 ? -18.547 4.487 21.098 1.00 97.81 314 GLN A CA 1
ATOM 2416 C C . GLN A 1 314 ? -17.649 3.390 20.525 1.00 97.81 314 GLN A C 1
ATOM 2418 O O . GLN A 1 314 ? -16.833 2.818 21.252 1.00 97.81 314 GLN A O 1
ATOM 2423 N N . LEU A 1 315 ? -17.767 3.144 19.219 1.00 98.12 315 LEU A N 1
ATOM 2424 C CA . LEU A 1 315 ? -16.982 2.157 18.498 1.00 98.12 315 LEU A CA 1
ATOM 2425 C C . LEU A 1 315 ? -15.487 2.482 18.579 1.00 98.12 315 LEU A C 1
ATOM 2427 O O . LEU A 1 315 ? -14.706 1.646 19.031 1.00 98.12 315 LEU A O 1
ATOM 2431 N N . LEU A 1 316 ? -15.086 3.702 18.219 1.00 97.69 316 LEU A N 1
ATOM 2432 C CA . LEU A 1 316 ? -13.692 4.135 18.255 1.00 97.69 316 LEU A CA 1
ATOM 2433 C C . LEU A 1 316 ? -13.116 4.065 19.673 1.00 97.69 316 LEU A C 1
ATOM 2435 O O . LEU A 1 316 ? -11.994 3.597 19.868 1.00 97.69 316 LEU A O 1
ATOM 2439 N N . SER A 1 317 ? -13.882 4.504 20.673 1.00 97.00 317 SER A N 1
ATOM 2440 C CA . SER A 1 317 ? -13.442 4.474 22.070 1.00 97.00 317 SER A CA 1
ATOM 2441 C C . SER A 1 317 ? -13.196 3.043 22.558 1.00 97.00 317 SER A C 1
ATOM 2443 O O . SER A 1 317 ? -12.156 2.765 23.159 1.00 97.00 317 SER A O 1
ATOM 2445 N N . ALA A 1 318 ? -14.122 2.121 22.272 1.00 97.88 318 ALA A N 1
ATOM 2446 C CA . ALA A 1 318 ? -13.992 0.714 22.641 1.00 97.88 318 ALA A CA 1
ATOM 2447 C C . ALA A 1 318 ? -12.861 0.016 21.865 1.00 97.88 318 ALA A C 1
ATOM 2449 O O . ALA A 1 318 ? -12.089 -0.744 22.452 1.00 97.88 318 ALA A O 1
ATOM 2450 N N . TYR A 1 319 ? -12.709 0.340 20.580 1.00 96.81 319 TYR A N 1
ATOM 2451 C CA . TYR A 1 319 ? -11.627 -0.132 19.720 1.00 96.81 319 TYR A CA 1
ATOM 2452 C C . TYR A 1 319 ? -10.244 0.255 20.261 1.00 96.81 319 TYR A C 1
ATOM 2454 O O . TYR A 1 319 ? -9.387 -0.610 20.457 1.00 96.81 319 TYR A O 1
ATOM 2462 N N . LEU A 1 320 ? -10.026 1.536 20.577 1.00 95.88 320 LEU A N 1
ATOM 2463 C CA . LEU A 1 320 ? -8.747 2.009 21.117 1.00 95.88 320 LEU A CA 1
ATOM 2464 C C . LEU A 1 320 ? -8.440 1.371 22.482 1.00 95.88 320 LEU A C 1
ATOM 2466 O O . LEU A 1 320 ? -7.291 1.009 22.748 1.00 95.88 320 LEU A O 1
ATOM 2470 N N . ALA A 1 321 ? -9.461 1.192 23.328 1.00 95.75 321 ALA A N 1
ATOM 2471 C CA . ALA A 1 321 ? -9.321 0.519 24.617 1.00 95.75 321 ALA A CA 1
ATOM 2472 C C . ALA A 1 321 ? -8.907 -0.953 24.456 1.00 95.75 321 ALA A C 1
ATOM 2474 O O . ALA A 1 321 ? -7.939 -1.385 25.086 1.00 95.75 321 ALA A O 1
ATOM 2475 N N . PHE A 1 322 ? -9.576 -1.697 23.567 1.00 95.94 322 PHE A N 1
ATOM 2476 C CA . PHE A 1 322 ? -9.221 -3.083 23.252 1.00 95.94 322 PHE A CA 1
ATOM 2477 C C . PHE A 1 322 ? -7.782 -3.190 22.745 1.00 95.94 322 PHE A C 1
ATOM 2479 O O . PHE A 1 322 ? -6.996 -3.998 23.245 1.00 95.94 322 PHE A O 1
ATOM 2486 N N . ARG A 1 323 ? -7.409 -2.331 21.789 1.00 91.88 323 ARG A N 1
ATOM 2487 C CA . ARG A 1 323 ? -6.086 -2.360 21.161 1.00 91.88 323 ARG A CA 1
ATOM 2488 C C . ARG A 1 323 ? -4.967 -2.095 22.166 1.00 91.88 323 ARG A C 1
ATOM 2490 O O . ARG A 1 323 ? -3.936 -2.764 22.113 1.00 91.88 323 ARG A O 1
ATOM 2497 N N . LYS A 1 324 ? -5.182 -1.179 23.119 1.00 91.94 324 LYS A N 1
ATOM 2498 C CA . LYS A 1 324 ? -4.237 -0.914 24.216 1.00 91.94 324 LYS A CA 1
ATOM 2499 C C . LYS A 1 324 ? -4.141 -2.082 25.205 1.00 91.94 324 LYS A C 1
ATOM 2501 O O . LYS A 1 324 ? -3.045 -2.397 25.663 1.00 91.94 324 LYS A O 1
ATOM 2506 N N . GLU A 1 325 ? -5.267 -2.715 25.532 1.00 93.50 325 GLU A N 1
ATOM 2507 C CA . GLU A 1 325 ? -5.332 -3.823 26.493 1.00 93.50 325 GLU A CA 1
ATOM 2508 C C . GLU A 1 325 ? -4.672 -5.096 25.949 1.00 93.50 325 GLU A C 1
ATOM 2510 O O . GLU A 1 325 ? -3.805 -5.676 26.603 1.00 93.50 325 GLU A O 1
ATOM 2515 N N . LYS A 1 326 ? -5.081 -5.541 24.755 1.00 92.88 326 LYS A N 1
ATOM 2516 C CA . LYS A 1 326 ? -4.661 -6.834 24.197 1.00 92.88 326 LYS A CA 1
ATOM 2517 C C . LYS A 1 326 ? -3.412 -6.765 23.341 1.00 92.88 326 LYS A C 1
ATOM 2519 O O . LYS A 1 326 ? -2.810 -7.803 23.088 1.00 92.88 326 LYS A O 1
ATOM 2524 N N . LYS A 1 327 ? -3.010 -5.565 22.915 1.00 89.94 327 LYS A N 1
ATOM 2525 C CA . LYS A 1 327 ? -1.895 -5.364 21.982 1.00 89.94 327 LYS A CA 1
ATOM 2526 C C . LYS A 1 327 ? -2.039 -6.199 20.702 1.00 89.94 327 LYS A C 1
ATOM 2528 O O . LYS A 1 327 ? -1.052 -6.636 20.119 1.00 89.94 327 LYS A O 1
ATOM 2533 N N . GLU A 1 328 ? -3.282 -6.420 20.288 1.00 87.88 328 GLU A N 1
ATOM 2534 C CA . GLU A 1 328 ? -3.636 -7.097 19.045 1.00 87.88 328 GLU A CA 1
ATOM 2535 C C . GLU A 1 328 ? -3.315 -6.152 17.870 1.00 87.88 328 GLU A C 1
ATOM 2537 O O . GLU A 1 328 ? -3.499 -4.935 17.987 1.00 87.88 328 GLU A O 1
ATOM 2542 N N . THR A 1 329 ? -2.764 -6.689 16.779 1.00 76.06 329 THR A N 1
ATOM 2543 C CA . THR A 1 329 ? -2.379 -5.930 15.572 1.00 76.06 329 THR A CA 1
ATOM 2544 C C . THR A 1 329 ? -2.635 -6.678 14.269 1.00 76.06 329 THR A C 1
ATOM 2546 O O . THR A 1 329 ? -2.334 -6.133 13.215 1.00 76.06 329 THR A O 1
ATOM 2549 N N . LYS A 1 330 ? -3.147 -7.908 14.302 1.00 77.38 330 LYS A N 1
ATOM 2550 C CA . LYS A 1 330 ? -3.458 -8.681 13.101 1.00 77.38 330 LYS A CA 1
ATOM 2551 C C . LYS A 1 330 ? -4.752 -8.163 12.495 1.00 77.38 330 LYS A C 1
ATOM 2553 O O . LYS A 1 330 ? -4.742 -7.638 11.394 1.00 77.38 330 LYS A O 1
ATOM 2558 N N . ILE A 1 331 ? -5.827 -8.265 13.267 1.00 83.62 331 ILE A N 1
ATOM 2559 C CA . ILE A 1 331 ? -7.194 -7.975 12.830 1.00 83.62 331 ILE A CA 1
ATOM 2560 C C . ILE A 1 331 ? -7.505 -6.491 13.012 1.00 83.62 331 ILE A C 1
ATOM 2562 O O . ILE A 1 331 ? -8.043 -5.815 12.137 1.00 83.62 331 ILE A O 1
ATOM 2566 N N . THR A 1 332 ? -7.094 -5.926 14.147 1.00 87.81 332 THR A N 1
ATOM 2567 C CA . THR A 1 332 ? -7.394 -4.527 14.468 1.00 87.81 332 THR A CA 1
ATOM 2568 C C . THR A 1 332 ? -6.724 -3.533 13.524 1.00 87.81 332 THR A C 1
ATOM 2570 O O . THR A 1 332 ? -7.161 -2.384 13.476 1.00 87.81 332 THR A O 1
ATOM 2573 N N . ILE A 1 333 ? -5.688 -3.927 12.772 1.00 80.50 333 ILE A N 1
ATOM 2574 C CA . ILE A 1 333 ? -5.105 -3.075 11.730 1.00 80.50 333 ILE A CA 1
ATOM 2575 C C . ILE A 1 333 ? -6.130 -2.803 10.628 1.00 80.50 333 ILE A C 1
ATOM 2577 O O . ILE A 1 333 ? -6.285 -1.642 10.254 1.00 80.50 333 ILE A O 1
ATOM 2581 N N . ASP A 1 334 ? -6.849 -3.819 10.157 1.00 80.38 334 ASP A N 1
ATOM 2582 C CA . ASP A 1 334 ? -7.803 -3.671 9.053 1.00 80.38 334 ASP A CA 1
ATOM 2583 C C . ASP A 1 334 ? -9.035 -2.871 9.491 1.00 80.38 334 ASP A C 1
ATOM 2585 O O . ASP A 1 334 ? -9.520 -2.009 8.757 1.00 80.38 334 ASP A O 1
ATOM 2589 N N . MET A 1 335 ? -9.435 -3.007 10.759 1.00 90.25 335 MET A N 1
ATOM 2590 C CA . MET A 1 335 ? -10.491 -2.183 11.356 1.00 90.25 335 MET A CA 1
ATOM 2591 C C . MET A 1 335 ? -10.198 -0.673 11.308 1.00 90.25 335 MET A C 1
ATOM 2593 O O . MET A 1 335 ? -11.141 0.113 11.274 1.00 90.25 335 MET A O 1
ATOM 2597 N N . VAL A 1 336 ? -8.929 -0.230 11.281 1.00 89.88 336 VAL A N 1
ATOM 2598 C CA . VAL A 1 336 ? -8.609 1.206 11.109 1.00 89.88 336 VAL A CA 1
ATOM 2599 C C . VAL A 1 336 ? -9.071 1.712 9.751 1.00 89.88 336 VAL A C 1
ATOM 2601 O O . VAL A 1 336 ? -9.606 2.815 9.680 1.00 89.88 336 VAL A O 1
ATOM 2604 N N . ASN A 1 337 ? -8.900 0.913 8.696 1.00 85.56 337 ASN A N 1
ATOM 2605 C CA . ASN A 1 337 ? -9.341 1.285 7.353 1.00 85.56 337 ASN A CA 1
ATOM 2606 C C . ASN A 1 337 ? -10.871 1.403 7.317 1.00 85.56 337 ASN A C 1
ATOM 2608 O O . ASN A 1 337 ? -11.410 2.342 6.740 1.00 85.56 337 ASN A O 1
ATOM 2612 N N . TYR A 1 338 ? -11.584 0.511 8.009 1.00 91.56 338 TYR A N 1
ATOM 2613 C CA . TYR A 1 338 ? -13.044 0.584 8.109 1.00 91.56 338 TYR A CA 1
ATOM 2614 C C . TYR A 1 338 ? -13.501 1.813 8.907 1.00 91.56 338 TYR A C 1
ATOM 2616 O O . TYR A 1 338 ? -14.410 2.523 8.483 1.00 91.56 338 TYR A O 1
ATOM 2624 N N . LEU A 1 339 ? -12.831 2.125 10.023 1.00 94.94 339 LEU A N 1
ATOM 2625 C CA . LEU A 1 339 ? -13.079 3.346 10.800 1.00 94.94 339 LEU A CA 1
ATOM 2626 C C . LEU A 1 339 ? -12.810 4.613 9.981 1.00 94.94 339 LEU A C 1
ATOM 2628 O O . LEU A 1 339 ? -13.559 5.580 10.107 1.00 94.94 339 LEU A O 1
ATOM 2632 N N . GLU A 1 340 ? -11.764 4.615 9.150 1.00 92.50 340 GLU A N 1
ATOM 2633 C CA . GLU A 1 340 ? -11.472 5.707 8.219 1.00 92.50 340 GLU A CA 1
ATOM 2634 C C . GLU A 1 340 ? -12.661 5.928 7.294 1.00 92.50 340 GLU A C 1
ATOM 2636 O O . GLU A 1 340 ? -13.182 7.038 7.247 1.00 92.50 340 GLU A O 1
ATOM 2641 N N . LYS A 1 341 ? -13.151 4.872 6.637 1.00 90.75 341 LYS A N 1
ATOM 2642 C CA . LYS A 1 341 ? -14.262 4.987 5.688 1.00 90.75 341 LYS A CA 1
ATOM 2643 C C . LYS A 1 341 ? -15.563 5.426 6.345 1.00 90.75 341 LYS A C 1
ATOM 2645 O O . LYS A 1 341 ? -16.229 6.315 5.819 1.00 90.75 341 LYS A O 1
ATOM 2650 N N . ILE A 1 342 ? -15.897 4.883 7.518 1.00 95.19 342 ILE A N 1
ATOM 2651 C CA . ILE A 1 342 ? -17.066 5.338 8.285 1.00 95.19 342 ILE A CA 1
ATOM 2652 C C . ILE A 1 342 ? -16.948 6.836 8.572 1.00 95.19 342 ILE A C 1
ATOM 2654 O O . ILE A 1 342 ? -17.880 7.589 8.298 1.00 95.19 342 ILE A O 1
ATOM 2658 N N . LEU A 1 343 ? -15.796 7.286 9.073 1.00 94.94 343 LEU A N 1
ATOM 2659 C CA . LEU A 1 343 ? -15.599 8.684 9.437 1.00 94.94 343 LEU A CA 1
ATOM 2660 C C . LEU A 1 343 ? -15.594 9.618 8.218 1.00 94.94 343 LEU A C 1
ATOM 2662 O O . LEU A 1 343 ? -16.129 10.722 8.308 1.00 94.94 343 LEU A O 1
ATOM 2666 N N . GLU A 1 344 ? -15.026 9.192 7.086 1.00 91.75 344 GLU A N 1
ATOM 2667 C CA . GLU A 1 344 ? -15.076 9.934 5.819 1.00 91.75 344 GLU A CA 1
ATOM 2668 C C . GLU A 1 344 ? -16.517 10.138 5.348 1.00 91.75 344 GLU A C 1
ATOM 2670 O O . GLU A 1 344 ? -16.883 11.253 4.977 1.00 91.75 344 GLU A O 1
ATOM 2675 N N . ILE A 1 345 ? -17.352 9.099 5.429 1.00 92.06 345 ILE A N 1
ATOM 2676 C CA . ILE A 1 345 ? -18.766 9.171 5.042 1.00 92.06 345 ILE A CA 1
ATOM 2677 C C . ILE A 1 345 ? -19.565 10.035 6.029 1.00 92.06 345 ILE A C 1
ATOM 2679 O O . ILE A 1 345 ? -20.371 10.864 5.611 1.00 92.06 345 ILE A O 1
ATOM 2683 N N . GLU A 1 346 ? -19.353 9.875 7.339 1.00 91.94 346 GLU A N 1
ATOM 2684 C CA . GLU A 1 346 ? -20.132 10.585 8.362 1.00 91.94 346 GLU A CA 1
ATOM 2685 C C . GLU A 1 346 ? -19.781 12.067 8.492 1.00 91.94 346 GLU A C 1
ATOM 2687 O O . GLU A 1 346 ? -20.660 12.883 8.777 1.00 91.94 346 GLU A O 1
ATOM 2692 N N . LYS A 1 347 ? -18.509 12.433 8.305 1.00 89.50 347 LYS A N 1
ATOM 2693 C CA . LYS A 1 347 ? -18.071 13.834 8.367 1.00 89.50 347 LYS A CA 1
ATOM 2694 C C . LYS A 1 347 ? -18.128 14.532 7.017 1.00 89.50 347 LYS A C 1
ATOM 2696 O O . LYS A 1 347 ? -18.304 15.749 6.991 1.00 89.50 347 LYS A O 1
ATOM 2701 N N . GLY A 1 348 ? -17.975 13.795 5.919 1.00 83.50 348 GLY A N 1
ATOM 2702 C CA . GLY A 1 348 ? -17.851 14.369 4.587 1.00 83.50 348 GLY A CA 1
ATOM 2703 C C . GLY A 1 348 ? -16.674 15.347 4.484 1.00 83.50 348 GLY A C 1
ATOM 2704 O O . GLY A 1 348 ? -15.615 15.169 5.092 1.00 83.50 348 GLY A O 1
ATOM 2705 N N . SER A 1 349 ? -16.861 16.410 3.701 1.00 84.25 349 SER A N 1
ATOM 2706 C CA . SER A 1 349 ? -15.860 17.472 3.553 1.00 84.25 349 SER A CA 1
ATOM 2707 C C . SER A 1 349 ? -15.910 18.449 4.727 1.00 84.25 349 SER A C 1
ATOM 2709 O O . SER A 1 349 ? -16.937 19.078 4.972 1.00 84.25 349 SER A O 1
ATOM 2711 N N . VAL A 1 350 ? -14.780 18.641 5.409 1.00 90.50 350 VAL A N 1
ATOM 2712 C CA . VAL A 1 350 ? -14.639 19.646 6.476 1.00 90.50 350 VAL A CA 1
ATOM 2713 C C . VAL A 1 350 ? -14.012 20.941 5.956 1.00 90.50 350 VAL A C 1
ATOM 2715 O O . VAL A 1 350 ? -13.292 20.958 4.955 1.00 90.50 350 VAL A O 1
ATOM 2718 N N . GLY A 1 351 ? -14.230 22.049 6.667 1.00 92.81 351 GLY A N 1
ATOM 2719 C CA . GLY A 1 351 ? -13.603 23.328 6.332 1.00 92.81 351 GLY A CA 1
ATOM 2720 C C . GLY A 1 351 ? -12.079 23.316 6.52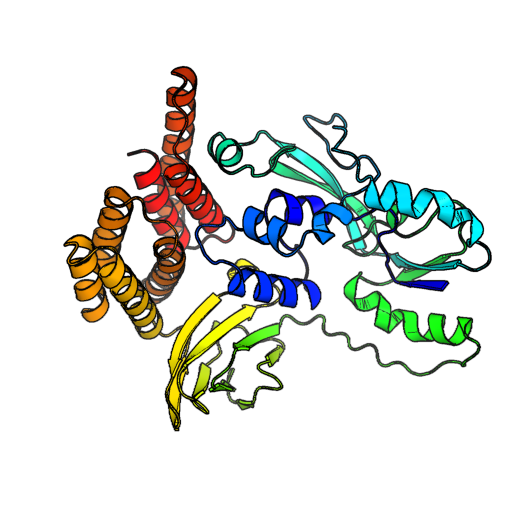4 1.00 92.81 351 GLY A C 1
ATOM 2721 O O . GLY A 1 351 ? -11.555 22.653 7.420 1.00 92.81 351 GLY A O 1
ATOM 2722 N N . LYS A 1 352 ? -11.353 24.131 5.741 1.00 93.81 352 LYS A N 1
ATOM 2723 C CA . LYS A 1 352 ? -9.876 24.242 5.794 1.00 93.81 352 LYS A CA 1
ATOM 2724 C C . LYS A 1 352 ? -9.327 24.482 7.207 1.00 93.81 352 LYS A C 1
ATOM 2726 O O . LYS A 1 352 ? -8.304 23.917 7.571 1.00 93.81 352 LYS A O 1
ATOM 2731 N N . ILE A 1 353 ? -10.013 25.307 8.003 1.00 95.62 353 ILE A N 1
ATOM 2732 C CA . ILE A 1 353 ? -9.609 25.625 9.383 1.00 95.62 353 ILE A CA 1
ATOM 2733 C C . ILE A 1 353 ? -9.684 24.385 10.279 1.00 95.62 353 ILE A C 1
ATOM 2735 O O . ILE A 1 353 ? -8.795 24.164 11.097 1.00 95.62 353 ILE A O 1
ATOM 2739 N N . GLU A 1 354 ? -10.741 23.586 10.149 1.00 95.12 354 GLU A N 1
ATOM 2740 C CA . GLU A 1 354 ? -10.906 22.366 10.938 1.00 95.12 354 GLU A CA 1
ATOM 2741 C C . GLU A 1 354 ? -9.885 21.308 10.525 1.00 95.12 354 GLU A C 1
ATOM 2743 O O . GLU A 1 354 ? -9.214 20.747 11.389 1.00 95.12 354 GLU A O 1
ATOM 2748 N N . LEU A 1 355 ? -9.691 21.109 9.217 1.00 94.81 355 LEU A N 1
ATOM 2749 C CA . LEU A 1 355 ? -8.667 20.206 8.696 1.00 94.81 355 LEU A CA 1
ATOM 2750 C C . LEU A 1 355 ? -7.277 20.556 9.247 1.00 94.81 355 LEU A C 1
ATOM 2752 O O . LEU A 1 355 ? -6.566 19.680 9.740 1.00 94.81 355 LEU A O 1
ATOM 2756 N N . GLU A 1 356 ? -6.916 21.840 9.221 1.00 96.25 356 GLU A N 1
ATOM 2757 C CA . GLU A 1 356 ? -5.622 22.317 9.705 1.00 96.25 356 GLU A CA 1
ATOM 2758 C C . GLU A 1 356 ? -5.467 22.158 11.224 1.00 96.25 356 GLU A C 1
ATOM 2760 O O . GLU A 1 356 ? -4.417 21.724 11.699 1.00 96.25 356 GLU A O 1
ATOM 2765 N N . LYS A 1 357 ? -6.523 22.423 12.006 1.00 96.81 357 LYS A N 1
ATOM 2766 C CA . LYS A 1 357 ? -6.520 22.163 13.456 1.00 96.81 357 LYS A CA 1
ATOM 2767 C C . LYS A 1 357 ? -6.290 20.682 13.758 1.00 96.81 357 LYS A C 1
ATOM 2769 O O . LYS A 1 357 ? -5.448 20.353 14.596 1.00 96.81 357 LYS A O 1
ATOM 2774 N N . THR A 1 358 ? -6.998 19.791 13.064 1.00 96.44 358 THR A N 1
ATOM 2775 C CA . THR A 1 358 ? -6.846 18.337 13.224 1.00 96.44 358 THR A CA 1
ATOM 2776 C C . THR A 1 358 ? -5.440 17.890 12.830 1.00 96.44 358 THR A C 1
ATOM 2778 O O . THR A 1 358 ? -4.820 17.109 13.556 1.00 96.44 358 THR A O 1
ATOM 2781 N N . ARG A 1 359 ? -4.890 18.439 11.741 1.00 96.25 359 ARG A N 1
ATOM 2782 C CA . ARG A 1 359 ? -3.512 18.187 11.302 1.00 96.25 359 ARG A CA 1
ATOM 2783 C C . ARG A 1 359 ? -2.489 18.593 12.361 1.00 96.25 359 ARG A C 1
ATOM 2785 O O . ARG A 1 359 ? -1.640 17.781 12.723 1.00 96.25 359 ARG A O 1
ATOM 2792 N N . ILE A 1 360 ? -2.571 19.819 12.883 1.00 97.06 360 ILE A N 1
ATOM 2793 C CA . ILE A 1 360 ? -1.646 20.327 13.910 1.00 97.06 360 ILE A CA 1
ATOM 2794 C C . ILE A 1 360 ? -1.703 19.450 15.163 1.00 97.06 360 ILE A C 1
ATOM 2796 O O . ILE A 1 360 ? -0.660 19.033 15.671 1.00 97.06 360 ILE A O 1
ATOM 2800 N N . ASN A 1 361 ? -2.908 19.114 15.631 1.00 96.12 361 ASN A N 1
ATOM 2801 C CA . ASN A 1 361 ? -3.084 18.244 16.792 1.00 96.12 361 ASN A CA 1
ATOM 2802 C C . ASN A 1 361 ? -2.458 16.855 16.561 1.00 96.12 361 ASN A C 1
ATOM 2804 O O . ASN A 1 361 ? -1.704 16.354 17.393 1.00 96.12 361 ASN A O 1
ATOM 2808 N N . THR A 1 362 ? -2.685 16.270 15.385 1.00 96.62 362 THR A N 1
ATOM 2809 C CA . THR A 1 362 ? -2.127 14.968 14.983 1.00 96.62 362 THR A CA 1
ATOM 2810 C C . THR A 1 362 ? -0.602 14.974 14.967 1.00 96.62 362 THR A C 1
ATOM 2812 O O . THR A 1 362 ? 0.037 14.085 15.534 1.00 96.62 362 THR A O 1
ATOM 2815 N N . LEU A 1 363 ? 0.000 16.007 14.373 1.00 96.19 363 LEU A N 1
ATOM 2816 C CA . LEU A 1 363 ? 1.453 16.157 14.347 1.00 96.19 363 LEU A CA 1
ATOM 2817 C C . LEU A 1 363 ? 2.034 16.365 15.748 1.00 96.19 363 LEU A C 1
ATOM 2819 O O . LEU A 1 363 ? 3.141 15.896 16.015 1.00 96.19 363 LEU A O 1
ATOM 2823 N N . SER A 1 364 ? 1.294 16.996 16.665 1.00 95.88 364 SER A N 1
ATOM 2824 C CA . SER A 1 364 ? 1.727 17.110 18.061 1.00 95.88 364 SER A CA 1
ATOM 2825 C C . SER A 1 364 ? 1.834 15.737 18.746 1.00 95.88 364 SER A C 1
ATOM 2827 O O . SER A 1 364 ? 2.837 15.468 19.412 1.00 95.88 364 SER A O 1
ATOM 2829 N N . PHE A 1 365 ? 0.882 14.824 18.502 1.00 96.44 365 PHE A N 1
ATOM 2830 C CA . PHE A 1 365 ? 0.948 13.452 19.016 1.00 96.44 365 PHE A CA 1
ATOM 2831 C C . PHE A 1 365 ? 2.076 12.64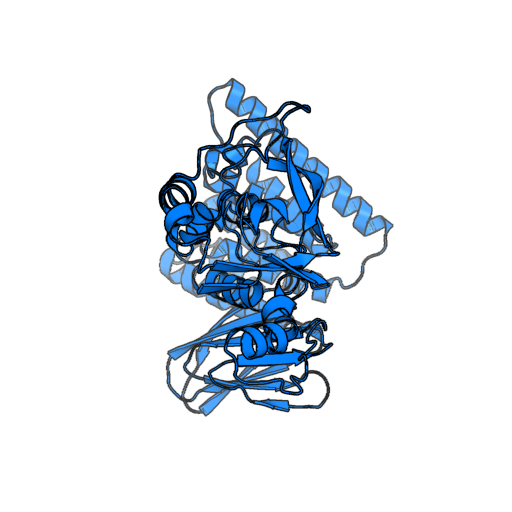1 18.378 1.00 96.44 365 PHE A C 1
ATOM 2833 O O . PHE A 1 365 ? 2.772 11.917 19.090 1.00 96.44 365 PHE A O 1
ATOM 2840 N N . LYS A 1 366 ? 2.323 12.810 17.072 1.00 96.19 366 LYS A N 1
ATOM 2841 C CA . LYS A 1 366 ? 3.482 12.199 16.404 1.00 96.19 366 LYS A CA 1
ATOM 2842 C C . LYS A 1 366 ? 4.795 12.640 17.053 1.00 96.19 366 LYS A C 1
ATOM 2844 O O . LYS A 1 366 ? 5.611 11.801 17.426 1.00 96.19 366 LYS A O 1
ATOM 2849 N N . VAL A 1 367 ? 4.982 13.949 17.244 1.00 95.62 367 VAL A N 1
ATOM 2850 C CA . VAL A 1 367 ? 6.180 14.506 17.896 1.00 95.62 367 VAL A CA 1
ATOM 2851 C C . VAL A 1 367 ? 6.344 13.957 19.313 1.00 95.62 367 VAL A C 1
ATOM 2853 O O . VAL A 1 367 ? 7.467 13.691 19.744 1.00 95.62 367 VAL A O 1
ATOM 2856 N N . LEU A 1 368 ? 5.246 13.772 20.046 1.00 95.31 368 LEU A N 1
ATOM 2857 C CA . LEU A 1 368 ? 5.285 13.206 21.390 1.00 95.31 368 LEU A CA 1
ATOM 2858 C C . LEU A 1 368 ? 5.684 11.724 21.386 1.00 95.31 368 LEU A C 1
ATOM 2860 O O . LEU A 1 368 ? 6.506 11.327 22.215 1.00 95.31 368 LEU A O 1
ATOM 2864 N N . ALA A 1 369 ? 5.199 10.934 20.425 1.00 95.38 369 ALA A N 1
ATOM 2865 C CA . ALA A 1 369 ? 5.642 9.556 20.217 1.00 95.38 369 ALA A CA 1
ATOM 2866 C C . ALA A 1 369 ? 7.133 9.477 19.856 1.00 95.38 369 ALA A C 1
ATOM 2868 O O . ALA A 1 369 ? 7.874 8.722 20.489 1.00 95.38 369 ALA A O 1
ATOM 2869 N N . ASP A 1 370 ? 7.596 10.324 18.933 1.00 94.12 370 ASP A N 1
ATOM 2870 C CA . ASP A 1 370 ? 9.003 10.409 18.524 1.00 94.12 370 ASP A CA 1
ATOM 2871 C C . ASP A 1 370 ? 9.923 10.751 19.705 1.00 94.12 370 ASP A C 1
ATOM 2873 O O . ASP A 1 370 ? 10.912 10.060 19.973 1.00 94.12 370 ASP A O 1
ATOM 2877 N N . LYS A 1 371 ? 9.582 11.802 20.461 1.00 94.25 371 LYS A N 1
ATOM 2878 C CA . LYS A 1 371 ? 10.368 12.239 21.624 1.00 94.25 371 LYS A CA 1
ATOM 2879 C C . LYS A 1 371 ? 10.365 11.198 22.738 1.00 94.25 371 LYS A C 1
ATOM 2881 O O . LYS A 1 371 ? 11.413 10.952 23.332 1.00 94.25 371 LYS A O 1
ATOM 2886 N N . THR A 1 372 ? 9.219 10.578 23.011 1.00 93.44 372 THR A N 1
ATOM 2887 C CA . THR A 1 372 ? 9.105 9.529 24.033 1.00 93.44 372 THR A CA 1
ATOM 2888 C C . THR A 1 372 ? 9.979 8.331 23.682 1.00 93.44 372 THR A C 1
ATOM 2890 O O . THR A 1 372 ? 10.756 7.881 24.524 1.00 93.44 372 THR A O 1
ATOM 2893 N N . ALA A 1 373 ? 9.939 7.869 22.430 1.00 93.38 373 ALA A N 1
ATOM 2894 C CA . ALA A 1 373 ? 10.790 6.777 21.968 1.00 93.38 373 ALA A CA 1
ATOM 2895 C C . ALA A 1 373 ? 12.284 7.112 22.116 1.00 93.38 373 ALA A C 1
ATOM 2897 O O . ALA A 1 373 ? 13.045 6.298 22.637 1.00 93.38 373 ALA A O 1
ATOM 2898 N N . LEU A 1 374 ? 12.705 8.327 21.740 1.00 92.19 374 LEU A N 1
ATOM 2899 C CA . LEU A 1 374 ? 14.094 8.782 21.903 1.00 92.19 374 LEU A CA 1
ATOM 2900 C C . LEU A 1 374 ? 14.529 8.826 23.375 1.00 92.19 374 LEU A C 1
ATOM 2902 O O . LEU A 1 374 ? 15.644 8.420 23.708 1.00 92.19 374 LEU A O 1
ATOM 2906 N N . LEU A 1 375 ? 13.661 9.303 24.269 1.00 92.44 375 LEU A N 1
ATOM 2907 C CA . LEU A 1 375 ? 13.935 9.346 25.707 1.00 92.44 375 LEU A CA 1
ATOM 2908 C C . LEU A 1 375 ? 14.055 7.943 26.312 1.00 92.44 375 LEU A C 1
ATOM 2910 O O . LEU A 1 375 ? 14.967 7.699 27.103 1.00 92.44 375 LEU A O 1
ATOM 2914 N N . LEU A 1 376 ? 13.173 7.019 25.926 1.00 90.69 376 LEU A N 1
ATOM 2915 C CA . LEU A 1 376 ? 13.238 5.618 26.346 1.00 90.69 376 LEU A CA 1
ATOM 2916 C C . LEU A 1 376 ? 14.510 4.942 25.827 1.00 90.69 376 LEU A C 1
ATOM 2918 O O . LEU A 1 376 ? 15.204 4.271 26.592 1.00 90.69 376 LEU A O 1
ATOM 2922 N N . GLN A 1 377 ? 14.895 5.211 24.579 1.00 90.88 377 GLN A N 1
ATOM 2923 C CA . GLN A 1 377 ? 16.109 4.652 23.993 1.00 90.88 377 GLN A CA 1
ATOM 2924 C C . GLN A 1 377 ? 17.377 5.108 24.731 1.00 90.88 377 GLN A C 1
ATOM 2926 O O . GLN A 1 377 ? 18.287 4.305 24.935 1.00 90.88 377 GLN A O 1
ATOM 2931 N N . ARG A 1 378 ? 17.435 6.358 25.217 1.00 92.56 378 ARG A N 1
ATOM 2932 C CA . ARG A 1 378 ? 18.539 6.830 26.085 1.00 92.56 378 ARG A CA 1
ATOM 2933 C C . ARG A 1 378 ? 18.643 6.037 27.390 1.00 92.56 378 ARG A C 1
ATOM 2935 O O . ARG A 1 378 ? 19.732 5.910 27.940 1.00 92.56 378 ARG A O 1
ATOM 2942 N N . LYS A 1 379 ? 17.528 5.469 27.856 1.00 93.69 379 LYS A N 1
ATOM 2943 C CA . LYS A 1 379 ? 17.458 4.541 28.995 1.00 93.69 379 LYS A CA 1
ATOM 2944 C C . LYS A 1 379 ? 17.609 3.071 28.584 1.00 93.69 379 LYS A C 1
ATOM 2946 O O . LYS A 1 379 ? 17.378 2.193 29.407 1.00 93.69 379 LYS A O 1
ATOM 2951 N N . ARG A 1 380 ? 17.996 2.795 27.332 1.00 92.50 380 ARG A N 1
ATOM 2952 C CA . ARG A 1 380 ? 18.101 1.452 26.731 1.00 92.50 380 ARG A CA 1
ATOM 2953 C C . ARG A 1 380 ? 16.779 0.674 26.717 1.00 92.50 380 ARG A C 1
ATOM 2955 O O . ARG A 1 380 ? 16.785 -0.551 26.675 1.00 92.50 380 ARG A O 1
ATOM 2962 N N . ILE A 1 381 ? 15.654 1.385 26.727 1.00 93.38 381 ILE A N 1
ATOM 2963 C CA . ILE A 1 381 ? 14.319 0.811 26.568 1.00 93.38 381 ILE A CA 1
ATOM 2964 C C . ILE A 1 381 ? 13.883 1.069 25.128 1.00 93.38 381 ILE A C 1
ATOM 2966 O O . ILE A 1 381 ? 13.706 2.216 24.718 1.00 93.38 381 ILE A O 1
ATOM 2970 N N . ASN A 1 382 ? 13.720 0.003 24.354 1.00 91.25 382 ASN A N 1
ATOM 2971 C CA . ASN A 1 382 ? 13.185 0.101 23.002 1.00 91.25 382 ASN A CA 1
ATOM 2972 C C . ASN A 1 382 ? 11.651 0.074 23.041 1.00 91.25 382 ASN A C 1
ATOM 2974 O O . ASN A 1 382 ? 11.082 -0.624 23.886 1.00 91.25 382 ASN A O 1
ATOM 2978 N N . PRO A 1 383 ? 10.969 0.785 22.125 1.00 92.31 383 PRO A N 1
ATOM 2979 C CA . PRO A 1 383 ? 9.565 0.525 21.854 1.00 92.31 383 PRO A CA 1
ATOM 2980 C C . PRO A 1 383 ? 9.307 -0.957 21.561 1.00 92.31 383 PRO A C 1
ATOM 2982 O O . PRO A 1 383 ? 10.178 -1.702 21.113 1.00 92.31 383 PRO A O 1
ATOM 2985 N N . THR A 1 384 ? 8.081 -1.388 21.811 1.00 90.81 384 THR A N 1
ATOM 2986 C CA . THR A 1 384 ? 7.629 -2.731 21.440 1.00 90.81 384 THR A CA 1
ATOM 2987 C C . THR A 1 384 ? 7.327 -2.813 19.942 1.00 90.81 384 THR A C 1
ATOM 2989 O O . THR A 1 384 ? 7.078 -1.795 19.284 1.00 90.81 384 THR A O 1
ATOM 2992 N N . THR A 1 385 ? 7.274 -4.029 19.393 1.00 87.44 385 THR A N 1
ATOM 2993 C CA . THR A 1 385 ? 6.772 -4.264 18.027 1.00 87.44 385 THR A CA 1
ATOM 2994 C C . THR A 1 385 ? 5.362 -3.702 17.864 1.00 87.44 385 THR A C 1
ATOM 2996 O O . THR A 1 385 ? 5.095 -3.011 16.889 1.00 87.44 385 THR A O 1
ATOM 2999 N N . TRP A 1 386 ? 4.496 -3.886 18.868 1.00 89.44 386 TRP A N 1
ATOM 3000 C CA . TRP A 1 386 ? 3.146 -3.320 18.883 1.00 89.44 386 TRP A CA 1
ATOM 3001 C C . TRP A 1 386 ? 3.146 -1.791 18.737 1.00 89.44 386 TRP A C 1
ATOM 3003 O O . TRP A 1 386 ? 2.458 -1.255 17.869 1.00 89.44 386 TRP A O 1
ATOM 3013 N N . GLN A 1 387 ? 3.956 -1.078 19.529 1.00 91.75 387 GLN A N 1
ATOM 3014 C CA . GLN A 1 387 ? 4.094 0.381 19.406 1.00 91.75 387 GLN A CA 1
ATOM 3015 C C . GLN A 1 387 ? 4.596 0.783 18.018 1.00 91.75 387 GLN A C 1
ATOM 3017 O O . GLN A 1 387 ? 4.121 1.759 17.447 1.00 91.75 387 GLN A O 1
ATOM 3022 N N . SER A 1 388 ? 5.533 0.016 17.465 1.00 90.12 388 SER A N 1
ATOM 3023 C CA . SER A 1 388 ? 6.138 0.314 16.168 1.00 90.12 388 SER A CA 1
ATOM 3024 C C . SER A 1 388 ? 5.168 0.093 15.008 1.00 90.12 388 SER A C 1
ATOM 3026 O O . SER A 1 388 ? 5.098 0.938 14.120 1.00 90.12 388 SER A O 1
ATOM 3028 N N . LEU A 1 389 ? 4.362 -0.973 15.047 1.00 86.44 389 LEU A N 1
ATOM 3029 C CA . LEU A 1 389 ? 3.305 -1.236 14.066 1.00 86.44 389 LEU A CA 1
ATOM 3030 C C . LEU A 1 389 ? 2.229 -0.143 14.086 1.00 86.44 389 LEU A C 1
ATOM 3032 O O . LEU A 1 389 ? 1.847 0.359 13.033 1.00 86.44 389 LEU A O 1
ATOM 3036 N N . ASN A 1 390 ? 1.780 0.275 15.274 1.00 89.12 390 ASN A N 1
ATOM 3037 C CA . ASN A 1 390 ? 0.807 1.365 15.404 1.00 89.12 390 ASN A CA 1
ATOM 3038 C C . ASN A 1 390 ? 1.376 2.694 14.896 1.00 89.12 390 ASN A C 1
ATOM 3040 O O . ASN A 1 390 ? 0.701 3.416 14.167 1.00 89.12 390 ASN A O 1
ATOM 3044 N N . TYR A 1 391 ? 2.632 3.002 15.230 1.00 92.38 391 TYR A N 1
ATOM 3045 C CA . TYR A 1 391 ? 3.297 4.199 14.725 1.00 92.38 391 TYR A CA 1
ATOM 3046 C C . TYR A 1 391 ? 3.376 4.194 13.194 1.00 92.38 391 TYR A C 1
ATOM 3048 O O . TYR A 1 391 ? 3.032 5.186 12.556 1.00 92.38 391 TYR A O 1
ATOM 3056 N N . ASN A 1 392 ? 3.784 3.069 12.598 1.00 86.44 392 ASN A N 1
ATOM 3057 C CA . ASN A 1 392 ? 3.879 2.930 11.148 1.00 86.44 392 ASN A CA 1
ATOM 3058 C C . ASN A 1 392 ? 2.507 3.053 10.463 1.00 86.44 392 ASN A C 1
ATOM 3060 O O . ASN A 1 392 ? 2.391 3.765 9.468 1.00 86.44 392 ASN A O 1
ATOM 3064 N N . GLN A 1 393 ? 1.459 2.446 11.029 1.00 85.88 393 GLN A N 1
ATOM 3065 C CA . GLN A 1 393 ? 0.094 2.598 10.523 1.00 85.88 393 GLN A CA 1
ATOM 3066 C C . GLN A 1 393 ? -0.372 4.061 10.571 1.00 85.88 393 GLN A C 1
ATOM 3068 O O . GLN A 1 393 ? -0.933 4.562 9.598 1.00 85.88 393 GLN A O 1
ATOM 3073 N N . ALA A 1 394 ? -0.105 4.766 11.675 1.00 90.88 394 ALA A N 1
ATOM 3074 C CA . ALA A 1 394 ? -0.442 6.179 11.810 1.00 90.88 394 ALA A CA 1
ATOM 3075 C C . ALA A 1 394 ? 0.329 7.061 10.816 1.00 90.88 394 ALA A C 1
ATOM 3077 O O . ALA A 1 394 ? -0.260 7.978 10.253 1.00 90.88 394 ALA A O 1
ATOM 3078 N N . GLU A 1 395 ? 1.613 6.781 10.552 1.00 88.19 395 GLU A N 1
ATOM 3079 C CA . GLU A 1 395 ? 2.363 7.453 9.479 1.00 88.19 395 GLU A CA 1
ATOM 3080 C C . GLU A 1 395 ? 1.755 7.187 8.096 1.00 88.19 395 GLU A C 1
ATOM 3082 O O . GLU A 1 395 ? 1.672 8.112 7.289 1.00 88.19 395 GLU A O 1
ATOM 3087 N N . GLY A 1 396 ? 1.293 5.960 7.835 1.00 81.75 396 GLY A N 1
ATOM 3088 C CA . GLY A 1 396 ? 0.622 5.595 6.587 1.00 81.75 396 GLY A CA 1
ATOM 3089 C C . GLY A 1 396 ? -0.610 6.458 6.306 1.00 81.75 396 GLY A C 1
ATOM 3090 O O . GLY A 1 396 ? -0.768 6.959 5.194 1.00 81.75 396 GLY A O 1
ATOM 3091 N N . LEU A 1 397 ? -1.423 6.738 7.329 1.00 86.94 397 LEU A N 1
ATOM 3092 C CA . LEU A 1 397 ? -2.593 7.620 7.218 1.00 86.94 397 LEU A CA 1
ATOM 3093 C C . LEU A 1 397 ? -2.228 9.073 6.850 1.00 86.94 397 LEU A C 1
ATOM 3095 O O . LEU A 1 397 ? -3.050 9.790 6.286 1.00 86.94 397 LEU A O 1
ATOM 3099 N N . LEU A 1 398 ? -0.998 9.526 7.120 1.00 88.50 398 LEU A N 1
ATOM 3100 C CA . LEU A 1 398 ? -0.565 10.892 6.794 1.00 88.50 398 LEU A CA 1
ATOM 3101 C C . LEU A 1 398 ? -0.206 11.091 5.311 1.00 88.50 398 LEU A C 1
ATOM 3103 O O . LEU A 1 398 ? 0.047 12.229 4.917 1.00 88.50 398 LEU A O 1
ATOM 3107 N N . THR A 1 399 ? -0.149 10.025 4.504 1.00 78.44 399 THR A N 1
ATOM 3108 C CA . THR A 1 399 ? 0.353 10.076 3.115 1.00 78.44 399 THR A CA 1
ATOM 3109 C C . THR A 1 399 ? -0.608 10.755 2.133 1.00 78.44 399 THR A C 1
ATOM 3111 O O . THR A 1 399 ? -0.159 11.618 1.387 1.00 78.44 399 THR A O 1
ATOM 3114 N N . ASN A 1 400 ? -1.915 10.459 2.191 1.00 78.69 400 ASN A N 1
ATOM 3115 C CA . ASN A 1 400 ? -2.964 11.185 1.449 1.00 78.69 400 ASN A CA 1
ATOM 3116 C C . ASN A 1 400 ? -3.950 11.789 2.452 1.00 78.69 400 ASN A C 1
ATOM 3118 O O . ASN A 1 400 ? -4.837 11.071 2.914 1.00 78.69 400 ASN A O 1
ATOM 3122 N N . PRO A 1 401 ? -3.773 13.050 2.875 1.00 79.50 401 PRO A N 1
ATOM 3123 C CA . PRO A 1 401 ? -4.437 13.522 4.076 1.00 79.50 401 PRO A CA 1
ATOM 3124 C C . PRO A 1 401 ? -5.897 13.931 3.872 1.00 79.50 401 PRO A C 1
ATOM 3126 O O . PRO A 1 401 ? -6.213 14.797 3.060 1.00 79.50 401 PRO A O 1
ATOM 3129 N N . SER A 1 402 ? -6.767 13.372 4.709 1.00 91.00 402 SER A N 1
ATOM 3130 C CA . SER A 1 402 ? -8.158 13.783 4.908 1.00 91.00 402 SER A CA 1
ATOM 3131 C C . SER A 1 402 ? -8.396 14.090 6.391 1.00 91.00 402 SER A C 1
ATOM 3133 O O . SER A 1 402 ? -7.549 13.805 7.245 1.00 91.00 402 SER A O 1
ATOM 3135 N N . TYR A 1 403 ? -9.550 14.673 6.728 1.00 94.62 403 TYR A N 1
ATOM 3136 C CA . TYR A 1 403 ? -9.915 14.869 8.134 1.00 94.62 403 TYR A CA 1
ATOM 3137 C C . TYR A 1 403 ? -9.911 13.548 8.902 1.00 94.62 403 TYR A C 1
ATOM 3139 O O . TYR A 1 403 ? -9.306 13.470 9.970 1.00 94.62 403 TYR A O 1
ATOM 3147 N N . ALA A 1 404 ? -10.550 12.518 8.339 1.00 94.25 404 ALA A N 1
ATOM 3148 C CA . ALA A 1 404 ? -10.667 11.213 8.969 1.00 94.25 404 ALA A CA 1
ATOM 3149 C C . ALA A 1 404 ? -9.293 10.593 9.220 1.00 94.25 404 ALA A C 1
ATOM 3151 O O . ALA A 1 404 ? -8.994 10.156 10.332 1.00 94.25 404 ALA A O 1
ATOM 3152 N N . ARG A 1 405 ? -8.422 10.653 8.210 1.00 93.25 405 ARG A N 1
ATOM 3153 C CA . ARG A 1 405 ? -7.054 10.149 8.297 1.00 93.25 405 ARG A CA 1
ATOM 3154 C C . ARG A 1 405 ? -6.213 10.876 9.331 1.00 93.25 405 ARG A C 1
ATOM 3156 O O . ARG A 1 405 ? -5.563 10.216 10.137 1.00 93.25 405 ARG A O 1
ATOM 3163 N N . TYR A 1 406 ? -6.254 12.211 9.377 1.00 95.69 406 TYR A N 1
ATOM 3164 C CA . TYR A 1 406 ? -5.559 12.946 10.436 1.00 95.69 406 TYR A CA 1
ATOM 3165 C C . TYR A 1 406 ? -6.118 12.591 11.811 1.00 95.69 406 TYR A C 1
ATOM 3167 O O . TYR A 1 406 ? -5.360 12.236 12.708 1.00 95.69 406 TYR A O 1
ATOM 3175 N N . PHE A 1 407 ? -7.439 12.626 11.973 1.00 96.50 407 PHE A N 1
ATOM 3176 C CA . PHE A 1 407 ? -8.083 12.329 13.245 1.00 96.50 407 PHE A CA 1
ATOM 3177 C C . PHE A 1 407 ? -7.695 10.941 13.779 1.00 96.50 407 PHE A C 1
ATOM 3179 O O . PHE A 1 407 ? -7.250 10.826 14.925 1.00 96.50 407 PHE A O 1
ATOM 3186 N N . LEU A 1 408 ? -7.786 9.902 12.944 1.00 95.75 408 LEU A N 1
ATOM 3187 C CA . LEU A 1 408 ? -7.409 8.537 13.314 1.00 95.75 408 LEU A CA 1
ATOM 3188 C C . LEU A 1 408 ? -5.906 8.393 13.550 1.00 95.75 408 LEU A C 1
ATOM 3190 O O . LEU A 1 408 ? -5.516 7.790 14.549 1.00 95.75 408 LEU A O 1
ATOM 3194 N N . ALA A 1 409 ? -5.056 9.000 12.716 1.00 95.75 409 ALA A N 1
ATOM 3195 C CA . ALA A 1 409 ? -3.613 9.014 12.945 1.00 95.75 409 ALA A CA 1
ATOM 3196 C C . ALA A 1 409 ? -3.277 9.619 14.314 1.00 95.75 409 ALA A C 1
ATOM 3198 O O . ALA A 1 409 ? -2.474 9.058 15.053 1.00 95.75 409 ALA A O 1
ATOM 3199 N N . GLY A 1 410 ? -3.938 10.716 14.701 1.00 96.56 410 GLY A N 1
ATOM 3200 C CA . GLY A 1 410 ? -3.771 11.337 16.015 1.00 96.56 410 GLY A CA 1
ATOM 3201 C C . GLY A 1 410 ? -4.115 10.381 17.158 1.00 96.56 410 GLY A C 1
ATOM 3202 O O . GLY A 1 410 ? -3.336 10.253 18.103 1.00 96.56 410 GLY A O 1
ATOM 3203 N N . LYS A 1 411 ? -5.234 9.655 17.044 1.00 96.31 411 LYS A N 1
ATOM 3204 C CA . LYS A 1 411 ? -5.654 8.642 18.027 1.00 96.31 411 LYS A CA 1
ATOM 3205 C C . LYS A 1 411 ? -4.703 7.452 18.107 1.00 96.31 411 LYS A C 1
ATOM 3207 O O . LYS A 1 411 ? -4.434 6.960 19.200 1.00 96.31 411 LYS A O 1
ATOM 3212 N N . ILE A 1 412 ? -4.161 7.010 16.977 1.00 95.00 412 ILE A N 1
ATOM 3213 C CA . ILE A 1 412 ? -3.206 5.899 16.943 1.00 95.00 412 ILE A CA 1
ATOM 3214 C C . ILE A 1 412 ? -1.840 6.344 17.487 1.00 95.00 412 ILE A C 1
ATOM 3216 O O . ILE A 1 412 ? -1.243 5.631 18.289 1.00 95.00 412 ILE A O 1
ATOM 3220 N N . PHE A 1 413 ? -1.354 7.547 17.160 1.00 95.94 413 PHE A N 1
ATOM 3221 C CA . PHE A 1 413 ? -0.149 8.082 17.802 1.00 95.94 413 PHE A CA 1
ATOM 3222 C C . PHE A 1 413 ? -0.331 8.204 19.317 1.00 95.94 413 PHE A C 1
ATOM 3224 O O . PHE A 1 413 ? 0.594 7.892 20.064 1.00 95.94 413 PHE A O 1
ATOM 3231 N N . GLU A 1 414 ? -1.515 8.609 19.781 1.00 93.44 414 GLU A N 1
ATOM 3232 C CA . GLU A 1 414 ? -1.830 8.733 21.205 1.00 93.44 414 GLU A CA 1
ATOM 3233 C C . GLU A 1 414 ? -1.617 7.424 21.983 1.00 93.44 414 GLU A C 1
ATOM 3235 O O . GLU A 1 414 ? -1.006 7.447 23.052 1.00 93.44 414 GLU A O 1
ATOM 3240 N N . ILE A 1 415 ? -2.043 6.280 21.438 1.00 91.75 415 ILE A N 1
ATOM 3241 C CA . ILE A 1 415 ? -1.845 4.969 22.083 1.00 91.75 415 ILE A CA 1
ATOM 3242 C C . ILE A 1 415 ? -0.403 4.448 21.990 1.00 9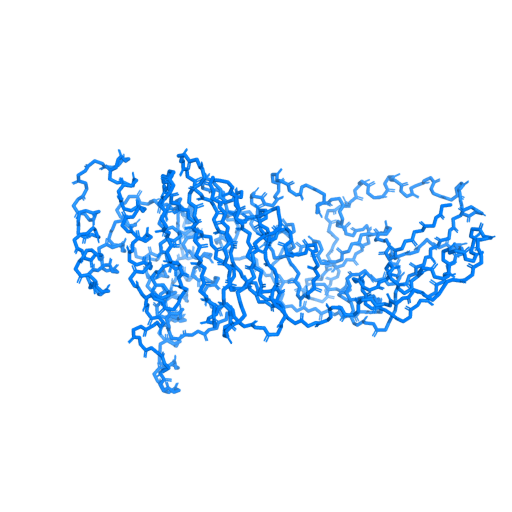1.75 415 ILE A C 1
ATOM 3244 O O . ILE A 1 415 ? -0.033 3.556 22.747 1.00 91.75 415 ILE A O 1
ATOM 3248 N N . VAL A 1 416 ? 0.424 4.979 21.082 1.00 89.31 416 VAL A N 1
ATOM 3249 C CA . VAL A 1 416 ? 1.839 4.584 20.963 1.00 89.31 416 VAL A CA 1
ATOM 3250 C C . VAL A 1 416 ? 2.662 5.128 22.129 1.00 89.31 416 VAL A C 1
ATOM 3252 O O . VAL A 1 416 ? 3.551 4.433 22.631 1.00 89.31 416 VAL A O 1
ATOM 3255 N N . TRP A 1 417 ? 2.398 6.370 22.546 1.00 81.62 417 TRP A N 1
ATOM 3256 C CA . TRP A 1 417 ? 3.206 7.048 23.564 1.00 81.62 417 TRP A CA 1
ATOM 3257 C C . TRP A 1 417 ? 2.617 6.989 24.981 1.00 81.62 417 TRP A C 1
ATOM 3259 O O . TRP A 1 417 ? 3.379 7.157 25.933 1.00 81.62 417 TRP A O 1
ATOM 3269 N N . LYS A 1 418 ? 1.307 6.738 25.130 1.00 77.44 418 LYS A N 1
ATOM 3270 C CA . LYS A 1 418 ? 0.627 6.514 26.422 1.00 77.44 418 LYS A CA 1
ATOM 3271 C C . LYS A 1 418 ? 0.553 5.046 26.805 1.00 77.44 418 LYS A C 1
ATOM 3273 O O . LYS A 1 418 ? 0.566 4.748 28.019 1.00 77.44 418 LYS A O 1
#

Secondary structure (DSSP, 8-state):
-EEES--TT--TTHHHHHHH----SS--HHHHHHHHHHHHH--TT--HHHHHHHH-THHHHTS-SS--EEETTEEE-PPP-HHHHHHHTTGGGGGGG-EEEEEESEEEEEEEEEEPPPHHHHHTT--TT-EEEEEEEEEEBSSSBHHHHS-TT-EEEEEE--GGGHHHHHHHHHHHHTT------------S-EEEEEEESSEEEEEESSS-EEE-BTTEEEEET--GGG-EEEEEESSSEEEEEEEEETT-GGG-EEEEEEE-TT-EEEE-TT-HHHHHHHHHHHHHHHHHHH-S-HHHHHHHHHHHTT-HHHHHHHHHHHHHHH---SSHHHHHHHHHHHHHHHH-SPPHHHHHHHHHHHHHHHHHHHHHHHHHHHTT-PPPHHHHHHHHHHHHHTSS--HHHHHHHHHHHHHHH-